Protein AF-A0A0X8JQ55-F1 (afdb_monomer_lite)

Radius of gyration: 27.42 Å; chains: 1; bounding box: 68×68×76 Å

Foldseek 3Di:
DPDDDDDDALQPQFPPPDPVSNVLLVVLCVVLVLPCLVPVPQFADPLLLCLWFVDDPGHDDDQFFRVLVVQLPDQARDPVNVVLLVVLVVVLLVLLVQQPPDPVLSVVLVVVLVVLVVVCRNHVSYRSQSNSVVSVVSVCVSPVDFASCLVVLLLLLVQLLVVCVDVLVVLLLVPDQPPLPPDPDPLVSVQVSLLLNLQLLLLCLQDSLCRDPPRDVVCVSVSSNPDDVVSVVVCCCQPNPPVPDQEFQEEEAGDARSSVLSVLVSLVSNVVSVYAYEYEFACGADPRTHHLCSLVPRVSVVVSCVQEAEDADLADALVRLVVRRVVGSYYYYYQQHNTQDDSRRGGSSNSSSSSQGQEYEHEEPSVCRRQVSHPTFTLHKYWYWHQDPVRDTDIDIGHHDPLADRDHPVNLQVVLVVVLVVLVVLVVVVAAEEEEQWDAQAQPPCNVVRLQLQVQLVVVVCVVDPRYDYDRLSVPDDPNDFPSSSLVSVLSNLLSLSHQEYEWFELVSSCVSCVSVVHHDDPSSPRDTSLSFLSSLVSLVSQVVSCVVVVSRYYHYDDNVSNPPDNDPRSRGRHRSPPVNPPPPD

Sequence (586 aa):
MSKLPEFSSMRELRLGRDPYLDAWLLHFMTENNIEPSVNPAENAQPEQLRFMVDLDDDQVFAPCSDNMFENLLETSSTPALVREYGEKWRILARLVRANIKDRHTRRKIFALSRHKIRQVLHSPFLI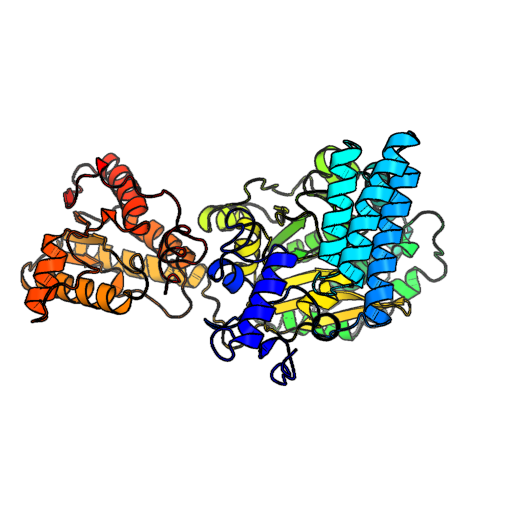PSRFLKQLLTIFMAMSGVHDPQRAEKCRRNEQAGRFLASRDMERCLNTCPDSAMGCASVTRLRWTLDLVELARLCRLSLNPAAWADGGDKSGLVEDVCAPWPEFEGILTRVMGPDSGQKSLRILFLPDGSGEVMFDIRLIRALNRLGHKVVLALKEGYSPDNPVFWDAEHDPVLESALADALFVDNSRMSKNDLLRAQRENPLVVISDGTRERLNLWRTSVTFARAWKESDLIIAKGYPNHRRLIQNSHQFTRDIICLYRDGEGADRICFKEKSARVTKITEHQIVAQADSIIAGMRAARGQGRQVMFYSAIIGSIPGQTRVAIKIVNTFVGHLRARHSNLFIINPAEHFVEGMDGDDLMFMWERVQRSGLIDVWRFQSVHDIEKSFELMGETVPAEWHGKDATFSTGCTKEMHIALDMQAGHPEMQIIGPDPKRFFRRMEYGVGKYFDARISGKSRGL

InterPro domains:
  IPR002791 Damage-control phosphatase ARMT1-like, metal-binding domain [PF01937] (140-385)
  IPR036075 Damage-control phosphatase ARMT1-like, metal-binding domain superfamily [SSF111321] (100-386)

pLDDT: mean 88.83, std 11.4, range [26.42, 98.81]

Secondary structure (DSSP, 8-state):
---PPP-SSGGG-BTTS-HHHHHHHHHHHHHTT--TTT-TTTSPPHHHHTTTB---TTBPP-SS-HHHHHHHHSSS--HHHHHHHHHHHHHHHHHHHHH---HHHHHHHHHHHHHHHHHHHHSTTS-HHHHHHHHHHHHHHHH--S-TTHHHHHHHHHHHHHHHTSHHHHHHHHPPPTTTT--S-HHHHHHHHHHHHHHHHHHHHH-GGGTSTT---TTHHHHHHS--HHHHHHHHHHHSGGG--S--EEEEE--STTHHHHHHHHHHHHHHTT-EEEEEEBSS--TT--BGGGGGT-HHHHHHTTTSEEE--TT--HHHHHHHHHH-SEEEEE-S-SSS--GGG--HHHHHHHHH-SEEEEESHHHHHHHTSSSS-BSSEEEEEEE-TTS-EEEEEEPPPTT-PPPPHHHHHHHHHHHHHHHHHHHHTTPEEEEEE---S-STT-HHHHHHHHHHHHHHHHHH-TTEEEE-GGGG--TT--HHHHHHHHHHHHTTS--SEEEEPPHHHHHHHHHHHT-PPPTTTTT--GGG-HHHHHHHHHHHHHHHH-TT-EEESS-GGG--S-SSPPTT-SS-TTSTTSS---

Organism: NCBI:txid888061

Structure (mmCIF, N/CA/C/O backbone):
data_AF-A0A0X8JQ55-F1
#
_entry.id   AF-A0A0X8JQ55-F1
#
loop_
_atom_site.group_PDB
_atom_site.id
_atom_site.type_symbol
_atom_site.label_atom_id
_atom_site.label_alt_id
_atom_site.label_comp_id
_atom_site.label_asym_id
_atom_site.label_entity_id
_atom_site.label_seq_id
_atom_site.pdbx_PDB_ins_code
_atom_site.Cartn_x
_atom_site.Cartn_y
_atom_site.Cartn_z
_atom_site.occupancy
_atom_site.B_iso_or_equiv
_atom_site.auth_seq_id
_atom_site.auth_comp_id
_atom_site.auth_asym_id
_atom_site.auth_atom_id
_atom_site.pdbx_PDB_model_num
ATOM 1 N N . MET A 1 1 ? 29.157 23.817 4.997 1.00 50.53 1 MET A N 1
ATOM 2 C CA . MET A 1 1 ? 28.040 23.548 5.927 1.00 50.53 1 MET A CA 1
ATOM 3 C C . MET A 1 1 ? 28.646 23.048 7.228 1.00 50.53 1 MET A C 1
ATOM 5 O O . MET A 1 1 ? 29.708 22.435 7.158 1.00 50.53 1 MET A O 1
ATOM 9 N N . SER A 1 2 ? 28.050 23.355 8.384 1.00 55.25 2 SER A N 1
ATOM 10 C CA . SER A 1 2 ? 28.383 22.671 9.643 1.00 55.25 2 SER A CA 1
ATOM 11 C C . SER A 1 2 ? 28.315 21.157 9.416 1.00 55.25 2 SER A C 1
ATOM 13 O O . SER A 1 2 ? 27.490 20.691 8.629 1.00 55.25 2 SER A O 1
ATOM 15 N N . LYS A 1 3 ? 29.234 20.398 10.024 1.00 69.00 3 LYS A N 1
ATOM 16 C CA . LYS A 1 3 ? 29.273 18.941 9.870 1.00 69.00 3 LYS A CA 1
ATOM 17 C C . LYS A 1 3 ? 27.957 18.388 10.426 1.00 69.00 3 LYS A C 1
ATOM 19 O O . LYS A 1 3 ? 27.683 18.583 11.607 1.00 69.00 3 LYS A O 1
ATOM 24 N N . LEU A 1 4 ? 27.135 17.779 9.567 1.00 75.00 4 LEU A N 1
ATOM 25 C CA . LEU A 1 4 ? 25.934 17.066 10.004 1.00 75.00 4 LEU A CA 1
ATOM 26 C C . LEU A 1 4 ? 26.339 15.985 11.023 1.00 75.00 4 LEU A C 1
ATOM 28 O O . LEU A 1 4 ? 27.467 15.483 10.949 1.00 75.00 4 LEU A O 1
ATOM 32 N N . PRO A 1 5 ? 25.458 15.634 11.974 1.00 76.38 5 PRO A N 1
ATOM 33 C CA . PRO A 1 5 ? 25.728 14.536 12.892 1.00 76.38 5 PRO A CA 1
ATOM 34 C C . PRO A 1 5 ? 26.006 13.248 12.107 1.00 76.38 5 PRO A C 1
ATOM 36 O O . PRO A 1 5 ? 25.411 13.015 11.056 1.00 76.38 5 PRO A O 1
ATOM 39 N N . GLU A 1 6 ? 26.921 12.423 12.610 1.00 76.19 6 GLU A N 1
ATOM 40 C CA . GLU A 1 6 ? 27.190 11.110 12.024 1.00 76.19 6 GLU A CA 1
ATOM 41 C C . GLU A 1 6 ? 26.050 10.149 12.381 1.00 76.19 6 GLU A C 1
ATOM 43 O O . GLU A 1 6 ? 25.617 10.085 13.531 1.00 76.19 6 GLU A O 1
ATOM 48 N N . PHE A 1 7 ? 25.564 9.406 11.390 1.00 78.56 7 PHE A N 1
ATOM 49 C CA . PHE A 1 7 ? 24.573 8.346 11.557 1.00 78.56 7 PHE A CA 1
ATOM 50 C C . PHE A 1 7 ? 24.943 7.168 10.662 1.00 78.56 7 PHE A C 1
ATOM 52 O O . PHE A 1 7 ? 25.486 7.349 9.573 1.00 78.56 7 PHE A O 1
ATOM 59 N N . SER A 1 8 ? 24.650 5.956 11.128 1.00 75.81 8 SER A N 1
ATOM 60 C CA . SER A 1 8 ? 25.017 4.720 10.423 1.00 75.81 8 SER A CA 1
ATOM 61 C C . SER A 1 8 ? 23.911 4.194 9.506 1.00 75.81 8 SER A C 1
ATOM 63 O O . SER A 1 8 ? 24.154 3.349 8.647 1.00 75.81 8 SER A O 1
ATOM 65 N N . SER A 1 9 ? 22.686 4.698 9.678 1.00 84.38 9 SER A N 1
ATOM 66 C CA . SER A 1 9 ? 21.512 4.251 8.933 1.00 84.38 9 SER A CA 1
ATOM 67 C C . SER A 1 9 ? 20.430 5.327 8.845 1.00 84.38 9 SER A C 1
ATOM 69 O O . SER A 1 9 ? 20.317 6.200 9.709 1.00 84.38 9 SER A O 1
ATOM 71 N N . MET A 1 10 ? 19.554 5.228 7.840 1.00 86.06 10 MET A N 1
ATOM 72 C CA . MET A 1 10 ? 18.373 6.102 7.755 1.00 86.06 10 MET A CA 1
ATOM 73 C C . MET A 1 10 ? 17.413 5.942 8.934 1.00 86.06 10 MET A C 1
ATOM 75 O O . MET A 1 10 ? 16.654 6.859 9.256 1.00 86.06 10 MET A O 1
ATOM 79 N N . ARG A 1 11 ? 17.435 4.783 9.598 1.00 87.38 11 ARG A N 1
ATOM 80 C CA . ARG A 1 11 ? 16.634 4.542 10.794 1.00 87.38 11 ARG A CA 1
ATOM 81 C C . ARG A 1 11 ? 16.995 5.497 11.930 1.00 87.38 11 ARG A C 1
ATOM 83 O O . ARG A 1 11 ? 16.133 5.745 12.760 1.00 87.38 11 ARG A O 1
ATOM 90 N N . GLU A 1 12 ? 18.191 6.069 11.983 1.00 87.62 12 GLU A N 1
ATOM 91 C CA . GLU A 1 12 ? 18.606 6.981 13.062 1.00 87.62 12 GLU A CA 1
ATOM 92 C C . GLU A 1 12 ? 18.111 8.422 12.883 1.00 87.62 12 GLU A C 1
ATOM 94 O O . GLU A 1 12 ? 18.189 9.217 13.818 1.00 87.62 12 GLU A O 1
ATOM 99 N N . LEU A 1 13 ? 17.551 8.757 11.718 1.00 86.00 13 LEU A N 1
ATOM 100 C CA . LEU A 1 13 ? 17.113 10.115 11.404 1.00 86.00 13 LEU A CA 1
ATOM 101 C C . LEU A 1 13 ? 15.914 10.512 12.267 1.00 86.00 13 LEU A C 1
ATOM 103 O O . LEU A 1 13 ? 14.876 9.838 12.271 1.00 86.00 13 LEU A O 1
ATOM 107 N N . ARG A 1 14 ? 16.074 11.603 13.019 1.00 88.00 14 ARG A N 1
ATOM 108 C CA . ARG A 1 14 ? 15.105 12.115 13.993 1.00 88.00 14 ARG A CA 1
ATOM 109 C C . ARG A 1 14 ? 15.057 13.640 13.911 1.00 88.00 14 ARG A C 1
ATOM 111 O O . ARG A 1 14 ? 16.112 14.267 13.909 1.00 88.00 14 ARG A O 1
ATOM 118 N N . LEU A 1 15 ? 13.854 14.206 13.855 1.00 86.50 15 LEU A N 1
ATOM 119 C CA . LEU A 1 15 ? 13.620 15.647 13.953 1.00 86.50 15 LEU A CA 1
ATOM 120 C C . LEU A 1 15 ? 13.707 16.121 15.413 1.00 86.50 15 LEU A C 1
ATOM 122 O O . LEU A 1 15 ? 13.411 15.365 16.335 1.00 86.50 15 LEU A O 1
ATOM 126 N N . GLY A 1 16 ? 14.058 17.385 15.634 1.00 85.75 16 GLY A N 1
ATOM 127 C CA . GLY A 1 16 ? 14.047 18.032 16.949 1.00 85.75 16 GLY A CA 1
ATOM 128 C C . GLY A 1 16 ? 15.275 17.745 17.813 1.00 85.75 16 GLY A C 1
ATOM 129 O O . GLY A 1 16 ? 15.278 18.092 18.994 1.00 85.75 16 GLY A O 1
ATOM 130 N N . ARG A 1 17 ? 16.313 17.107 17.254 1.00 85.31 17 ARG A N 1
ATOM 131 C CA . ARG A 1 17 ? 17.570 16.805 17.965 1.00 85.31 17 ARG A CA 1
ATOM 132 C C . ARG A 1 17 ? 18.704 17.757 17.610 1.00 85.31 17 ARG A C 1
ATOM 134 O O . ARG A 1 17 ? 19.462 18.139 18.495 1.00 85.31 17 ARG A O 1
ATOM 141 N N . ASP A 1 18 ? 18.820 18.124 16.336 1.00 87.00 18 ASP A N 1
ATOM 142 C CA . ASP A 1 18 ? 19.851 19.032 15.836 1.00 87.00 18 ASP A CA 1
ATOM 143 C C . ASP A 1 18 ? 19.244 19.998 14.804 1.00 87.00 18 ASP A C 1
ATOM 145 O O . ASP A 1 18 ? 18.655 19.546 13.819 1.00 87.00 18 ASP A O 1
ATOM 149 N N . PRO A 1 19 ? 19.387 21.324 14.983 1.00 88.25 19 PRO A N 1
ATOM 150 C CA . PRO A 1 19 ? 18.728 22.304 14.121 1.00 88.25 19 PRO A CA 1
ATOM 151 C C . PRO A 1 19 ? 19.246 22.303 12.673 1.00 88.25 19 PRO A C 1
ATOM 153 O O . PRO A 1 19 ? 18.504 22.673 11.762 1.00 88.25 19 PRO A O 1
ATOM 156 N N . TYR A 1 20 ? 20.497 21.896 12.428 1.00 87.69 20 TYR A N 1
ATOM 157 C CA . TYR A 1 20 ? 21.052 21.829 11.074 1.00 87.69 20 TYR A CA 1
ATOM 158 C C . TYR A 1 20 ? 20.577 20.577 10.340 1.00 87.69 20 TYR A C 1
ATOM 160 O O . TYR A 1 20 ? 20.229 20.662 9.159 1.00 87.69 20 TYR A O 1
ATOM 168 N N . LEU A 1 21 ? 20.520 19.436 11.033 1.00 86.81 21 LEU A N 1
ATOM 169 C CA . LEU A 1 21 ? 19.922 18.216 10.500 1.00 86.81 21 LEU A CA 1
ATOM 170 C C . LEU A 1 21 ? 18.435 18.426 10.202 1.00 86.81 21 LEU A C 1
ATOM 172 O O . LEU A 1 21 ? 17.982 18.060 9.120 1.00 86.81 21 LEU A O 1
ATOM 176 N N . ASP A 1 22 ? 17.695 19.062 11.110 1.00 89.12 22 ASP A N 1
ATOM 177 C CA . ASP A 1 22 ? 16.278 19.374 10.920 1.00 89.12 22 ASP A CA 1
ATOM 178 C C . ASP A 1 22 ? 16.059 20.236 9.673 1.00 89.12 22 ASP A C 1
ATOM 180 O O . ASP A 1 22 ? 15.239 19.900 8.816 1.00 89.12 22 ASP A O 1
ATOM 184 N N . ALA A 1 23 ? 16.833 21.317 9.528 1.00 89.56 23 ALA A N 1
ATOM 185 C CA . ALA A 1 23 ? 16.769 22.180 8.352 1.00 89.56 23 ALA A CA 1
ATOM 186 C C . ALA A 1 23 ? 17.089 21.411 7.060 1.00 89.56 23 ALA A C 1
ATOM 188 O O . ALA A 1 23 ? 16.402 21.585 6.049 1.00 89.56 23 ALA A O 1
ATOM 189 N N . TRP A 1 24 ? 18.095 20.531 7.092 1.00 89.12 24 TRP A N 1
ATOM 190 C CA . TRP A 1 24 ? 18.458 19.693 5.951 1.00 89.12 24 TRP A CA 1
ATOM 191 C C . TRP A 1 24 ? 17.336 18.710 5.591 1.00 89.12 24 TRP A C 1
ATOM 193 O O . TRP A 1 24 ? 16.951 18.629 4.425 1.00 89.12 24 TRP A O 1
ATOM 203 N N . LEU A 1 25 ? 16.766 18.006 6.574 1.00 89.94 25 LEU A N 1
ATOM 204 C CA . LEU A 1 25 ? 15.690 17.030 6.375 1.00 89.94 25 LEU A CA 1
ATOM 205 C C . LEU A 1 25 ? 14.421 17.694 5.836 1.00 89.94 25 LEU A C 1
ATOM 207 O O . LEU A 1 25 ? 13.831 17.199 4.876 1.00 89.94 25 LEU A O 1
ATOM 211 N N . LEU A 1 26 ? 14.030 18.842 6.391 1.00 89.62 26 LEU A N 1
ATOM 212 C CA . LEU A 1 26 ? 12.878 19.607 5.910 1.00 89.62 26 LEU A CA 1
ATOM 213 C C . LEU A 1 26 ? 13.093 20.112 4.479 1.00 89.62 26 LEU A C 1
ATOM 215 O O . LEU A 1 26 ? 12.181 20.033 3.649 1.00 89.62 26 LEU A O 1
ATOM 219 N N . HIS A 1 27 ? 14.302 20.581 4.157 1.00 90.31 27 HIS A N 1
ATOM 220 C CA . HIS A 1 27 ? 14.643 20.974 2.792 1.00 90.31 27 HIS A CA 1
ATOM 221 C C . HIS A 1 27 ? 14.591 19.774 1.837 1.00 90.31 27 HIS A C 1
ATOM 223 O O . HIS A 1 27 ? 13.924 19.841 0.805 1.00 90.31 27 HIS A O 1
ATOM 229 N N . PHE A 1 28 ? 15.195 18.645 2.215 1.00 91.31 28 PHE A N 1
ATOM 230 C CA . PHE A 1 28 ? 15.139 17.389 1.469 1.00 91.31 28 PHE A CA 1
ATOM 231 C C . PHE A 1 28 ? 13.694 16.947 1.200 1.00 91.31 28 PHE A C 1
ATOM 233 O O . PHE A 1 28 ? 13.341 16.637 0.057 1.00 91.31 28 PHE A O 1
ATOM 240 N N . MET A 1 29 ? 12.831 16.950 2.219 1.00 91.75 29 MET A N 1
ATOM 241 C CA . MET A 1 29 ? 11.424 16.567 2.079 1.00 91.75 29 MET A CA 1
ATOM 242 C C . MET A 1 29 ? 10.651 17.532 1.170 1.00 91.75 29 MET A C 1
ATOM 244 O O . MET A 1 29 ? 9.823 17.093 0.362 1.00 91.75 29 MET A O 1
ATOM 248 N N . THR A 1 30 ? 10.950 18.830 1.246 1.00 90.88 30 THR A N 1
ATOM 249 C CA . THR A 1 30 ? 10.327 19.867 0.412 1.00 90.88 30 THR A CA 1
ATOM 250 C C . THR A 1 30 ? 10.737 19.735 -1.054 1.00 90.88 30 THR A C 1
ATOM 252 O O . THR A 1 30 ? 9.869 19.661 -1.924 1.00 90.88 30 THR A O 1
ATOM 255 N N . GLU A 1 31 ? 12.034 19.606 -1.348 1.00 90.56 31 GLU A N 1
ATOM 256 C CA . GLU A 1 31 ? 12.547 19.446 -2.719 1.00 90.56 31 GLU A CA 1
ATOM 257 C C . GLU A 1 31 ? 12.043 18.154 -3.376 1.00 90.56 31 GLU A C 1
ATOM 259 O O . GLU A 1 31 ? 11.740 18.108 -4.573 1.00 90.56 31 GLU A O 1
ATOM 264 N N . ASN A 1 32 ? 11.879 17.095 -2.581 1.00 92.25 32 ASN A N 1
ATOM 265 C CA . ASN A 1 32 ? 11.280 15.849 -3.042 1.00 92.25 32 ASN A CA 1
ATOM 266 C C . ASN A 1 32 ? 9.746 15.896 -3.095 1.00 92.25 32 ASN A C 1
ATOM 268 O O . ASN A 1 32 ? 9.142 14.935 -3.580 1.00 92.25 32 ASN A O 1
ATOM 272 N N . ASN A 1 33 ? 9.099 16.985 -2.666 1.00 91.06 33 ASN A N 1
ATOM 273 C CA . ASN A 1 33 ? 7.645 17.125 -2.560 1.00 91.06 33 ASN A CA 1
ATOM 274 C C . ASN A 1 33 ? 7.013 15.918 -1.837 1.00 91.06 33 ASN A C 1
ATOM 276 O O . ASN A 1 33 ? 6.122 15.255 -2.371 1.00 91.06 33 ASN A O 1
ATOM 280 N N . ILE A 1 34 ? 7.563 15.590 -0.666 1.00 92.00 34 ILE A N 1
ATOM 281 C CA . ILE A 1 34 ? 7.082 14.544 0.252 1.00 92.00 34 ILE A CA 1
ATOM 282 C C . ILE A 1 34 ? 6.766 15.097 1.649 1.00 92.00 34 ILE A C 1
ATOM 284 O O . ILE A 1 34 ? 6.361 14.337 2.518 1.00 92.00 34 ILE A O 1
ATOM 288 N N . GLU A 1 35 ? 6.923 16.406 1.862 1.00 89.00 35 GLU A N 1
ATOM 289 C CA . GLU A 1 35 ? 6.558 17.076 3.111 1.00 89.00 35 GLU A CA 1
ATOM 290 C C . GLU A 1 35 ? 5.023 17.155 3.264 1.00 89.00 35 GLU A C 1
ATOM 292 O O . GLU A 1 35 ? 4.360 17.816 2.448 1.00 89.00 35 GLU A O 1
ATOM 297 N N . PRO A 1 36 ? 4.419 16.495 4.274 1.00 83.38 36 PRO A N 1
ATOM 298 C CA . PRO A 1 36 ? 2.963 16.434 4.419 1.00 83.38 36 PRO A CA 1
ATOM 299 C C . PRO A 1 36 ? 2.300 17.796 4.622 1.00 83.38 36 PRO A C 1
ATOM 301 O O . PRO A 1 36 ? 1.160 17.983 4.201 1.00 83.38 36 PRO A O 1
ATOM 304 N N . SER A 1 37 ? 2.995 18.750 5.248 1.00 80.88 37 SER A N 1
ATOM 305 C CA . SER A 1 37 ? 2.455 20.093 5.494 1.00 80.88 37 SER A CA 1
ATOM 306 C C . SER A 1 37 ? 2.363 20.955 4.228 1.00 80.88 37 SER A C 1
ATOM 308 O O . SER A 1 37 ? 1.459 21.782 4.120 1.00 80.88 37 SER A O 1
ATOM 310 N N . VAL A 1 38 ? 3.245 20.731 3.247 1.00 81.25 38 VAL A N 1
ATOM 311 C CA . VAL A 1 38 ? 3.290 21.495 1.988 1.00 81.25 38 VAL A CA 1
ATOM 312 C C . VAL A 1 38 ? 2.200 21.039 1.017 1.00 81.25 38 VAL A C 1
ATOM 314 O O . VAL A 1 38 ? 1.573 21.867 0.359 1.00 81.25 38 VAL A O 1
ATOM 317 N N . ASN A 1 39 ? 1.952 19.728 0.923 1.00 79.38 39 ASN A N 1
ATOM 318 C CA . ASN A 1 39 ? 0.952 19.176 0.007 1.00 79.38 39 ASN A CA 1
ATOM 319 C C . ASN A 1 39 ? 0.123 18.047 0.653 1.00 79.38 39 ASN A C 1
ATOM 321 O O . ASN A 1 39 ? 0.266 16.878 0.290 1.00 79.38 39 ASN A O 1
ATOM 325 N N . PRO A 1 40 ? -0.771 18.378 1.603 1.00 77.56 40 PRO A N 1
ATOM 326 C CA . PRO A 1 40 ? -1.500 17.393 2.409 1.00 77.56 40 PRO A CA 1
ATOM 327 C C . PRO A 1 40 ? -2.542 16.582 1.628 1.00 77.56 40 PRO A C 1
ATOM 329 O O . PRO A 1 40 ? -3.038 15.580 2.134 1.00 77.56 40 PRO A O 1
ATOM 332 N N . ALA A 1 41 ? -2.919 17.021 0.422 1.00 76.19 41 ALA A N 1
ATOM 333 C CA . ALA A 1 41 ? -3.857 16.292 -0.429 1.00 76.19 41 ALA A CA 1
ATOM 334 C C . ALA A 1 41 ? -3.186 15.130 -1.175 1.00 76.19 41 ALA A C 1
ATOM 336 O O . ALA A 1 41 ? -3.857 14.152 -1.499 1.00 76.19 41 ALA A O 1
ATOM 337 N N . GLU A 1 42 ? -1.885 15.247 -1.451 1.00 80.88 42 GLU A N 1
ATOM 338 C CA . GLU A 1 42 ? -1.119 14.255 -2.203 1.00 80.88 42 GLU A CA 1
ATOM 339 C C . GLU A 1 42 ? -0.107 13.482 -1.345 1.00 80.88 42 GLU A C 1
ATOM 341 O O . GLU A 1 42 ? 0.337 12.409 -1.752 1.00 80.88 42 GLU A O 1
ATOM 346 N N . ASN A 1 43 ? 0.294 14.039 -0.199 1.00 87.00 43 ASN A N 1
ATOM 347 C CA . ASN A 1 43 ? 1.245 13.427 0.718 1.00 87.00 43 ASN A CA 1
ATOM 348 C C . ASN A 1 43 ? 0.510 12.801 1.910 1.00 87.00 43 ASN A C 1
ATOM 350 O O . ASN A 1 43 ? -0.294 13.453 2.582 1.00 87.00 43 ASN A O 1
ATOM 354 N N . ALA A 1 44 ? 0.835 11.543 2.191 1.00 85.62 44 ALA A N 1
ATOM 355 C CA . ALA A 1 44 ? 0.397 10.811 3.361 1.00 85.62 44 ALA A CA 1
ATOM 356 C C . ALA A 1 44 ? 0.754 11.590 4.631 1.00 85.62 44 ALA A C 1
ATOM 358 O O . ALA A 1 44 ? 1.852 12.129 4.770 1.00 85.62 44 ALA A O 1
ATOM 359 N N . GLN A 1 45 ? -0.178 11.632 5.577 1.00 84.38 45 GLN A N 1
ATOM 360 C CA . GLN A 1 45 ? 0.126 12.114 6.921 1.00 84.38 45 GLN A CA 1
ATOM 361 C C . GLN A 1 45 ? 1.007 11.079 7.650 1.00 84.38 45 GLN A C 1
ATOM 363 O O . GLN A 1 45 ? 0.953 9.898 7.292 1.00 84.38 45 GLN A O 1
ATOM 368 N N . PRO A 1 46 ? 1.787 11.469 8.676 1.00 84.44 46 PRO A N 1
ATOM 369 C CA . PRO A 1 46 ? 2.635 10.536 9.427 1.00 84.44 46 PRO A CA 1
ATOM 370 C C . PRO A 1 46 ? 1.899 9.275 9.909 1.00 84.44 46 PRO A C 1
ATOM 372 O O . PRO A 1 46 ? 2.433 8.174 9.863 1.00 84.44 46 PRO A O 1
ATOM 375 N N . GLU A 1 47 ? 0.637 9.411 10.293 1.00 81.44 47 GLU A N 1
ATOM 376 C CA . GLU A 1 47 ? -0.220 8.333 10.782 1.00 81.44 47 GLU A CA 1
ATOM 377 C C . GLU A 1 47 ? -0.636 7.364 9.669 1.00 81.44 47 GLU A C 1
ATOM 379 O O . GLU A 1 47 ? -0.629 6.155 9.878 1.00 81.44 47 GLU A O 1
ATOM 384 N N . GLN A 1 48 ? -0.893 7.869 8.457 1.00 85.75 48 GLN A N 1
ATOM 385 C CA . GLN A 1 48 ? -1.068 7.016 7.279 1.00 85.75 48 GLN A CA 1
ATOM 386 C C . GLN A 1 48 ? 0.234 6.290 6.942 1.00 85.75 48 GLN A C 1
ATOM 388 O O . GLN A 1 48 ? 0.210 5.113 6.596 1.00 85.75 48 GLN A O 1
ATOM 393 N N . LEU A 1 49 ? 1.382 6.965 7.035 1.00 91.25 49 LEU A N 1
ATOM 394 C CA . LEU A 1 49 ? 2.670 6.331 6.762 1.00 91.25 49 LEU A CA 1
ATOM 395 C C . LEU A 1 49 ? 2.967 5.198 7.755 1.00 91.25 49 LEU A C 1
ATOM 397 O O . LEU A 1 49 ? 3.492 4.158 7.355 1.00 91.25 49 LEU A O 1
ATOM 401 N N . ARG A 1 50 ? 2.555 5.359 9.016 1.00 90.81 50 ARG A N 1
ATOM 402 C CA . ARG A 1 50 ? 2.652 4.336 10.068 1.00 90.81 50 ARG A CA 1
ATOM 403 C C . ARG A 1 50 ? 1.813 3.092 9.835 1.00 90.81 50 ARG A C 1
ATOM 405 O O . ARG A 1 50 ? 2.047 2.083 10.487 1.00 90.81 50 ARG A O 1
ATOM 412 N N . PHE A 1 51 ? 0.881 3.109 8.883 1.00 91.06 51 PHE A N 1
ATOM 413 C CA . PHE A 1 51 ? 0.249 1.870 8.424 1.00 91.06 51 PHE A CA 1
ATOM 414 C C . PHE A 1 51 ? 1.250 0.950 7.729 1.00 91.06 51 PHE A C 1
ATOM 416 O O . PHE A 1 51 ? 1.057 -0.266 7.713 1.00 91.06 51 PHE A O 1
ATOM 423 N N . MET A 1 52 ? 2.313 1.524 7.163 1.00 95.88 52 MET A N 1
ATOM 424 C CA . MET A 1 52 ? 3.247 0.839 6.278 1.00 95.88 52 MET A CA 1
ATOM 425 C C . MET A 1 52 ? 4.646 0.706 6.885 1.00 95.88 52 MET A C 1
ATOM 427 O O . MET A 1 52 ? 5.262 -0.353 6.769 1.00 95.88 52 MET A O 1
ATOM 431 N N . VAL A 1 53 ? 5.134 1.746 7.565 1.00 95.69 53 VAL A N 1
ATOM 432 C CA . VAL A 1 53 ? 6.490 1.813 8.132 1.00 95.69 53 VAL A CA 1
ATOM 433 C C . VAL A 1 53 ? 6.420 1.926 9.653 1.00 95.69 53 VAL A C 1
ATOM 435 O O . VAL A 1 53 ? 5.637 2.714 10.175 1.00 95.69 53 VAL A O 1
ATOM 438 N N . ASP A 1 54 ? 7.244 1.162 10.369 1.00 93.69 54 ASP A N 1
ATOM 439 C CA . ASP A 1 54 ? 7.378 1.293 11.823 1.00 93.69 54 ASP A CA 1
ATOM 440 C C . ASP A 1 54 ? 8.235 2.525 12.152 1.00 93.69 54 ASP A C 1
ATOM 442 O O . ASP A 1 54 ? 9.461 2.489 12.015 1.00 93.69 54 ASP A O 1
ATOM 446 N N . LEU A 1 55 ? 7.573 3.619 12.543 1.00 91.44 55 LEU A N 1
ATOM 447 C CA . LEU A 1 55 ? 8.187 4.923 12.797 1.00 91.44 55 LEU A CA 1
ATOM 448 C C . LEU A 1 55 ? 7.814 5.472 14.174 1.00 91.44 55 LEU A C 1
ATOM 450 O O . LEU A 1 55 ? 6.630 5.552 14.512 1.00 91.44 55 LEU A O 1
ATOM 454 N N . ASP A 1 56 ? 8.821 5.959 14.901 1.00 87.06 56 ASP A N 1
ATOM 455 C CA . ASP A 1 56 ? 8.632 6.750 16.125 1.00 87.06 56 ASP A CA 1
ATOM 456 C C . ASP A 1 56 ? 8.094 8.175 15.799 1.00 87.06 56 ASP A C 1
ATOM 458 O O . ASP A 1 56 ? 7.962 8.548 14.631 1.00 87.06 56 ASP A O 1
ATOM 462 N N . ASP A 1 57 ? 7.722 8.980 16.805 1.00 80.25 57 ASP A N 1
ATOM 463 C CA . ASP A 1 57 ? 7.098 10.323 16.648 1.00 80.25 57 ASP A CA 1
ATOM 464 C C . ASP A 1 57 ? 7.954 11.370 15.941 1.00 80.25 57 ASP A C 1
ATOM 466 O O . ASP A 1 57 ? 7.432 12.203 15.199 1.00 80.25 57 ASP A O 1
ATOM 470 N N . ASP A 1 58 ? 9.261 11.296 16.113 1.00 85.62 58 ASP A N 1
ATOM 471 C CA . ASP A 1 58 ? 10.234 12.212 15.537 1.00 85.62 58 ASP A CA 1
ATOM 472 C C . ASP A 1 58 ? 11.002 11.599 14.354 1.00 85.62 58 ASP A C 1
ATOM 474 O O . ASP A 1 58 ? 11.840 12.266 13.754 1.00 85.62 58 ASP A O 1
ATOM 478 N N . GLN A 1 59 ? 10.734 10.345 13.984 1.00 90.06 59 GLN A N 1
ATOM 479 C CA . GLN A 1 59 ? 11.507 9.629 12.969 1.00 90.06 59 GLN A CA 1
ATOM 480 C C . GLN A 1 59 ? 11.114 9.995 11.534 1.00 90.06 59 GLN A C 1
ATOM 482 O O . GLN A 1 59 ? 9.936 10.035 11.181 1.00 90.06 59 GLN A O 1
ATOM 487 N N . VAL A 1 60 ? 12.119 10.184 10.671 1.00 90.06 60 VAL A N 1
ATOM 488 C CA . VAL A 1 60 ? 11.915 10.507 9.250 1.00 90.06 60 VAL A CA 1
ATOM 489 C C . VAL A 1 60 ? 12.112 9.279 8.367 1.00 90.06 60 VAL A C 1
ATOM 491 O O . VAL A 1 60 ? 13.096 8.549 8.479 1.00 90.06 60 VAL A O 1
ATOM 494 N N . PHE A 1 61 ? 11.188 9.082 7.427 1.00 93.12 61 PHE A N 1
ATOM 495 C CA . PHE A 1 61 ? 11.290 8.073 6.377 1.00 93.12 61 PHE A CA 1
ATOM 496 C C . PHE A 1 61 ? 11.671 8.717 5.042 1.00 93.12 61 PHE A C 1
ATOM 498 O O . PHE A 1 61 ? 10.946 9.579 4.541 1.00 93.12 61 PHE A O 1
ATOM 505 N N . ALA A 1 62 ? 12.757 8.259 4.418 1.00 91.94 62 ALA A N 1
ATOM 506 C CA . ALA A 1 62 ? 13.087 8.617 3.042 1.00 91.94 62 ALA A CA 1
ATOM 507 C C . ALA A 1 62 ? 12.795 7.432 2.093 1.00 91.94 62 ALA A C 1
ATOM 509 O O . ALA A 1 62 ? 13.238 6.312 2.353 1.00 91.94 62 ALA A O 1
ATOM 510 N N . PRO A 1 63 ? 12.071 7.645 0.975 1.00 92.44 63 PRO A N 1
ATOM 511 C CA . PRO A 1 63 ? 11.621 6.576 0.076 1.00 92.44 63 PRO A CA 1
ATOM 512 C C . PRO A 1 63 ? 12.719 6.118 -0.914 1.00 92.44 63 PRO A C 1
ATOM 514 O O . PRO A 1 63 ? 12.519 6.088 -2.135 1.00 92.44 63 PRO A O 1
ATOM 517 N N . CYS A 1 64 ? 13.900 5.771 -0.400 1.00 93.38 64 CYS A N 1
ATOM 518 C CA . CYS A 1 64 ? 15.049 5.254 -1.152 1.00 93.38 64 CYS A CA 1
ATOM 519 C C . CYS A 1 64 ? 15.867 4.243 -0.316 1.00 93.38 64 CYS A C 1
ATOM 521 O O . CYS A 1 64 ? 15.520 3.966 0.825 1.00 93.38 64 CYS A O 1
ATOM 523 N N . SER A 1 65 ? 16.908 3.638 -0.896 1.00 93.69 65 SER A N 1
ATOM 524 C CA . SER A 1 65 ? 17.841 2.747 -0.178 1.00 93.69 65 SER A CA 1
ATOM 525 C C . SER A 1 65 ? 18.820 3.546 0.682 1.00 93.69 65 SER A C 1
ATOM 527 O O . SER A 1 65 ? 19.173 4.652 0.274 1.00 93.69 65 SER A O 1
ATOM 529 N N . ASP A 1 66 ? 19.352 2.973 1.763 1.00 92.06 66 ASP A N 1
ATOM 530 C CA . ASP A 1 66 ? 20.321 3.625 2.669 1.00 92.06 66 ASP A CA 1
ATOM 531 C C . ASP A 1 66 ? 21.510 4.218 1.913 1.00 92.06 66 ASP A C 1
ATOM 533 O O . ASP A 1 66 ? 21.724 5.426 1.945 1.00 92.06 66 ASP A O 1
ATOM 537 N N . ASN A 1 67 ? 22.142 3.412 1.060 1.00 90.81 67 ASN A N 1
ATOM 538 C CA . ASN A 1 67 ? 23.212 3.867 0.171 1.00 90.81 67 ASN A CA 1
ATOM 539 C C . ASN A 1 67 ? 22.788 5.025 -0.761 1.00 90.81 67 ASN A C 1
ATOM 541 O O . ASN A 1 67 ? 23.591 5.878 -1.116 1.00 90.81 67 ASN A O 1
ATOM 545 N N . MET A 1 68 ? 21.527 5.088 -1.204 1.00 91.56 68 MET A N 1
ATOM 546 C CA . MET A 1 68 ? 21.084 6.207 -2.052 1.00 91.56 68 MET A CA 1
ATOM 547 C C . MET A 1 68 ? 20.926 7.482 -1.228 1.00 91.56 68 MET A C 1
ATOM 549 O O . MET A 1 68 ? 21.267 8.548 -1.717 1.00 91.56 68 MET A O 1
ATOM 553 N N . PHE A 1 69 ? 20.421 7.388 -0.002 1.00 89.88 69 PHE A N 1
ATOM 554 C CA . PHE A 1 69 ? 20.324 8.545 0.881 1.00 89.88 69 PHE A CA 1
ATOM 555 C C . PHE A 1 69 ? 21.697 9.068 1.296 1.00 89.88 69 PHE A C 1
ATOM 557 O O . PHE A 1 69 ? 21.909 10.272 1.238 1.00 89.88 69 PHE A O 1
ATOM 564 N N . GLU A 1 70 ? 22.645 8.177 1.586 1.00 87.81 70 GLU A N 1
ATOM 565 C CA . GLU A 1 70 ? 24.055 8.525 1.800 1.00 87.81 70 GLU A CA 1
ATOM 566 C C . GLU A 1 70 ? 24.615 9.352 0.635 1.00 87.81 70 GLU A C 1
ATOM 568 O O . GLU A 1 70 ? 25.112 10.458 0.826 1.00 87.81 70 GLU A O 1
ATOM 573 N N . ASN A 1 71 ? 24.393 8.900 -0.603 1.00 87.38 71 ASN A N 1
ATOM 574 C CA . ASN A 1 71 ? 24.788 9.651 -1.797 1.00 87.38 71 ASN A CA 1
ATOM 575 C C . ASN A 1 71 ? 24.096 11.025 -1.946 1.00 87.38 71 ASN A C 1
ATOM 577 O O . ASN A 1 71 ? 24.624 11.877 -2.657 1.00 87.38 71 ASN A O 1
ATOM 581 N N . LEU A 1 72 ? 22.915 11.232 -1.349 1.00 87.88 72 LEU A N 1
ATOM 582 C CA . LEU A 1 72 ? 22.165 12.499 -1.398 1.00 87.88 72 LEU A CA 1
ATOM 583 C C . LEU A 1 72 ? 22.575 13.474 -0.281 1.00 87.88 72 LEU A C 1
ATOM 585 O O . LEU A 1 72 ? 22.321 14.669 -0.399 1.00 87.88 72 LEU A O 1
ATOM 589 N N . LEU A 1 73 ? 23.196 12.983 0.795 1.00 81.50 73 LEU A N 1
ATOM 590 C CA . LEU A 1 73 ? 23.731 13.812 1.882 1.00 81.50 73 LEU A CA 1
ATOM 591 C C . LEU A 1 73 ? 25.021 14.527 1.495 1.00 81.50 73 LEU A C 1
ATOM 593 O O . LEU A 1 73 ? 25.330 15.594 2.030 1.00 81.50 73 LEU A O 1
ATOM 597 N N . GLU A 1 74 ? 25.770 13.939 0.568 1.00 73.88 74 GLU A N 1
ATOM 598 C CA . GLU A 1 74 ? 27.031 14.487 0.102 1.00 73.88 74 GLU A CA 1
ATOM 599 C C . GLU A 1 74 ? 26.852 15.875 -0.521 1.00 73.88 74 GLU A C 1
ATOM 601 O O . GLU A 1 74 ? 25.967 16.128 -1.339 1.00 73.88 74 GLU A O 1
ATOM 606 N N . THR A 1 75 ? 27.752 16.799 -0.170 1.00 65.06 75 THR A N 1
ATOM 607 C CA . THR A 1 75 ? 27.700 18.183 -0.685 1.00 65.06 75 THR A CA 1
ATOM 608 C C . THR A 1 75 ? 27.997 18.242 -2.191 1.00 65.06 75 THR A C 1
ATOM 610 O O . THR A 1 75 ? 27.659 19.218 -2.859 1.00 65.06 75 THR A O 1
ATOM 613 N N . SER A 1 76 ? 28.614 17.192 -2.744 1.00 68.50 76 SER A N 1
ATOM 614 C CA . SER A 1 76 ? 28.918 17.062 -4.169 1.00 68.50 76 SER A CA 1
ATOM 615 C C . SER A 1 76 ? 28.324 15.778 -4.746 1.00 68.50 76 SER A C 1
ATOM 617 O O . SER A 1 76 ? 28.285 14.745 -4.085 1.00 68.50 76 SER A O 1
ATOM 619 N N . SER A 1 77 ? 27.862 15.838 -5.998 1.00 76.62 77 SER A N 1
ATOM 620 C CA . SER A 1 77 ? 27.256 14.678 -6.660 1.00 76.62 77 SER A CA 1
ATOM 621 C C . SER A 1 77 ? 28.279 13.554 -6.838 1.00 76.62 77 SER A C 1
ATOM 623 O O . SER A 1 77 ? 29.222 13.686 -7.623 1.00 76.62 77 SER A O 1
ATOM 625 N N . THR A 1 78 ? 28.060 12.418 -6.176 1.00 85.25 78 THR A N 1
ATOM 626 C CA . THR A 1 78 ? 28.914 11.239 -6.351 1.00 85.25 78 THR A CA 1
ATOM 627 C C . THR A 1 78 ? 28.797 10.678 -7.778 1.00 85.25 78 THR A C 1
ATOM 629 O O . THR A 1 78 ? 27.743 10.799 -8.419 1.00 85.25 78 THR A O 1
ATOM 632 N N . PRO A 1 79 ? 29.831 9.996 -8.312 1.00 87.31 79 PRO A N 1
ATOM 633 C CA . PRO A 1 79 ? 29.757 9.385 -9.641 1.00 87.31 79 PRO A CA 1
ATOM 634 C C . PRO A 1 79 ? 28.589 8.402 -9.794 1.00 87.31 79 PRO A C 1
ATOM 636 O O . PRO A 1 79 ? 28.014 8.284 -10.877 1.00 87.31 79 PRO A O 1
ATOM 639 N N . ALA A 1 80 ? 28.218 7.703 -8.716 1.00 87.62 80 ALA A N 1
ATOM 640 C CA . ALA A 1 80 ? 27.073 6.799 -8.698 1.00 87.62 80 ALA A CA 1
ATOM 641 C C . ALA A 1 80 ? 25.748 7.551 -8.890 1.00 87.62 80 ALA A C 1
ATOM 643 O O . ALA A 1 80 ? 24.935 7.162 -9.731 1.00 87.62 80 ALA A O 1
ATOM 644 N N . LEU A 1 81 ? 25.563 8.665 -8.180 1.00 89.81 81 LEU A N 1
ATOM 645 C CA . LEU A 1 81 ? 24.363 9.486 -8.290 1.00 89.81 81 LEU A CA 1
ATOM 646 C C . LEU A 1 81 ? 24.236 10.146 -9.674 1.00 89.81 81 LEU A C 1
ATOM 648 O O . LEU A 1 81 ? 23.158 10.155 -10.272 1.00 89.81 81 LEU A O 1
ATOM 652 N N . VAL A 1 82 ? 25.348 10.624 -10.242 1.00 90.94 82 VAL A N 1
ATOM 653 C CA . VAL A 1 82 ? 25.369 11.183 -11.606 1.00 90.94 82 VAL A CA 1
ATOM 654 C C . VAL A 1 82 ? 24.956 10.137 -12.645 1.00 90.94 82 VAL A C 1
ATOM 656 O O . VAL A 1 82 ? 24.196 10.455 -13.566 1.00 90.94 82 VAL A O 1
ATOM 659 N N . ARG A 1 83 ? 25.406 8.880 -12.501 1.00 92.31 83 ARG A N 1
ATOM 660 C CA . ARG A 1 83 ? 24.981 7.783 -13.389 1.00 92.31 83 ARG A CA 1
ATOM 661 C C . ARG A 1 83 ? 23.470 7.564 -13.328 1.00 92.31 83 ARG A C 1
ATOM 663 O O . ARG A 1 83 ? 22.840 7.489 -14.382 1.00 92.31 83 ARG A O 1
ATOM 670 N N . GLU A 1 84 ? 22.889 7.553 -12.131 1.00 92.50 84 GLU A N 1
ATOM 671 C CA . GLU A 1 84 ? 21.443 7.398 -11.924 1.00 92.50 84 GLU A CA 1
ATOM 672 C C . GLU A 1 84 ? 20.637 8.519 -12.587 1.00 92.50 84 GLU A C 1
ATOM 674 O O . GLU A 1 84 ? 19.691 8.245 -13.331 1.00 92.50 84 GLU A O 1
ATOM 679 N N . TYR A 1 85 ? 21.027 9.784 -12.401 1.00 94.31 85 TYR A N 1
ATOM 680 C CA . TYR A 1 85 ? 20.385 10.903 -13.100 1.00 94.31 85 TYR A CA 1
ATOM 681 C C . TYR A 1 85 ? 20.535 10.797 -14.621 1.00 94.31 85 TYR A C 1
ATOM 683 O O . TYR A 1 85 ? 19.579 11.050 -15.362 1.00 94.31 85 TYR A O 1
ATOM 691 N N . GLY A 1 86 ? 21.710 10.372 -15.094 1.00 94.31 86 GLY A N 1
ATOM 692 C CA . GLY A 1 86 ? 21.979 10.122 -16.507 1.00 94.31 86 GLY A CA 1
ATOM 693 C C . GLY A 1 86 ? 21.054 9.061 -17.105 1.00 94.31 86 GLY A C 1
ATOM 694 O O . GLY A 1 86 ? 20.522 9.249 -18.199 1.00 94.31 86 GLY A O 1
ATOM 695 N N . GLU A 1 87 ? 20.788 7.970 -16.389 1.00 94.12 87 GLU A N 1
ATOM 696 C CA . GLU A 1 87 ? 19.803 6.968 -16.805 1.00 94.12 87 GLU A CA 1
ATOM 697 C C . GLU A 1 87 ? 18.394 7.547 -16.908 1.00 94.12 87 GLU A C 1
ATOM 699 O O . GLU A 1 87 ? 17.706 7.307 -17.904 1.00 94.12 87 GLU A O 1
ATOM 704 N N . LYS A 1 88 ? 17.962 8.348 -15.926 1.00 95.19 88 LYS A N 1
ATOM 705 C CA . LYS A 1 88 ? 16.610 8.934 -15.945 1.00 95.19 88 LYS A CA 1
ATOM 706 C C . LYS A 1 88 ? 16.454 9.918 -17.103 1.00 95.19 88 LYS A C 1
ATOM 708 O O . LYS A 1 88 ? 15.420 9.936 -17.771 1.00 95.19 88 LYS A O 1
ATOM 713 N N . TRP A 1 89 ? 17.515 10.659 -17.420 1.00 95.44 89 TRP A N 1
ATOM 714 C CA . TRP A 1 89 ? 17.584 11.474 -18.628 1.00 95.44 89 TRP A CA 1
ATOM 715 C C . TRP A 1 89 ? 17.483 10.639 -19.913 1.00 95.44 89 TRP A C 1
ATOM 717 O O . TRP A 1 89 ? 16.731 11.005 -20.817 1.00 95.44 89 TRP A O 1
ATOM 727 N N . ARG A 1 90 ? 18.192 9.504 -20.009 1.00 96.12 90 ARG A N 1
ATOM 728 C CA . ARG A 1 90 ? 18.106 8.610 -21.181 1.00 96.12 90 ARG A CA 1
ATOM 729 C C . ARG A 1 90 ? 16.695 8.061 -21.381 1.00 96.12 90 ARG A C 1
ATOM 731 O O . ARG A 1 90 ? 16.266 7.933 -22.527 1.00 96.12 90 ARG A O 1
ATOM 738 N N . ILE A 1 91 ? 15.970 7.756 -20.302 1.00 95.12 91 ILE A N 1
ATOM 739 C CA . ILE A 1 91 ? 14.556 7.354 -20.370 1.00 95.12 91 ILE A CA 1
ATOM 740 C C . ILE A 1 91 ? 13.730 8.468 -21.022 1.00 95.12 91 ILE A C 1
ATOM 742 O O . ILE A 1 91 ? 13.124 8.233 -22.066 1.00 95.12 91 ILE A O 1
ATOM 746 N N . LEU A 1 92 ? 13.783 9.695 -20.488 1.00 95.88 92 LEU A N 1
ATOM 747 C CA . LEU A 1 92 ? 13.077 10.840 -21.078 1.00 95.88 92 LEU A CA 1
ATOM 748 C C . LEU A 1 92 ? 13.451 11.039 -22.555 1.00 95.88 92 LEU A C 1
ATOM 750 O O . LEU A 1 92 ? 12.579 11.225 -23.401 1.00 95.88 92 LEU A O 1
ATOM 754 N N . ALA A 1 93 ? 14.745 11.000 -22.880 1.00 95.50 93 ALA A N 1
ATOM 755 C CA . ALA A 1 93 ? 15.223 11.235 -24.236 1.00 95.50 93 ALA A CA 1
ATOM 756 C C . ALA A 1 93 ? 14.688 10.206 -25.240 1.00 95.50 93 ALA A C 1
ATOM 758 O O . ALA A 1 93 ? 14.339 10.587 -26.360 1.00 95.50 93 ALA A O 1
ATOM 759 N N . ARG A 1 94 ? 14.587 8.930 -24.844 1.00 95.31 94 ARG A N 1
ATOM 760 C CA . ARG A 1 94 ? 13.952 7.886 -25.662 1.00 95.31 94 ARG A CA 1
ATOM 761 C C . ARG A 1 94 ? 12.470 8.187 -25.888 1.00 95.31 94 ARG A C 1
ATOM 763 O O . ARG A 1 94 ? 12.040 8.206 -27.038 1.00 95.31 94 ARG A O 1
ATOM 770 N N . LEU A 1 95 ? 11.728 8.525 -24.831 1.00 94.88 95 LEU A N 1
ATOM 771 C CA . LEU A 1 95 ? 10.295 8.833 -24.921 1.00 94.88 95 LEU A CA 1
ATOM 772 C C . LEU A 1 95 ? 10.007 10.038 -25.825 1.00 94.88 95 LEU A C 1
ATOM 774 O O . LEU A 1 95 ? 9.146 9.955 -26.699 1.00 94.88 95 LEU A O 1
ATOM 778 N N . VAL A 1 96 ? 10.764 11.130 -25.671 1.00 95.12 96 VAL A N 1
ATOM 779 C CA . VAL A 1 96 ? 10.632 12.348 -26.492 1.00 95.12 96 VAL A CA 1
ATOM 780 C C . VAL A 1 96 ? 10.886 12.058 -27.969 1.00 95.12 96 VAL A C 1
ATOM 782 O O . VAL A 1 96 ? 10.157 12.550 -28.831 1.00 95.12 96 VAL A O 1
ATOM 785 N N . ARG A 1 97 ? 11.920 11.268 -28.280 1.00 93.88 97 ARG A N 1
ATOM 786 C CA . ARG A 1 97 ? 12.262 10.919 -29.666 1.00 93.88 97 ARG A CA 1
ATOM 787 C C . ARG A 1 97 ? 11.208 10.018 -30.304 1.00 93.88 97 ARG A C 1
ATOM 789 O O . ARG A 1 97 ? 10.889 10.238 -31.469 1.00 93.88 97 ARG A O 1
ATOM 796 N N . ALA A 1 98 ? 10.675 9.061 -29.548 1.00 93.00 98 ALA A N 1
ATOM 797 C CA . ALA A 1 98 ? 9.682 8.110 -30.037 1.00 93.00 98 ALA A CA 1
ATOM 798 C C . ALA A 1 98 ? 8.297 8.747 -30.252 1.00 93.00 98 ALA A C 1
ATOM 800 O O . ALA A 1 98 ? 7.662 8.487 -31.267 1.00 93.00 98 ALA A O 1
ATOM 801 N N . ASN A 1 99 ? 7.844 9.607 -29.334 1.00 93.81 99 ASN A N 1
ATOM 802 C CA . ASN A 1 99 ? 6.435 10.022 -29.287 1.00 93.81 99 ASN A CA 1
ATOM 803 C C . ASN A 1 99 ? 6.140 11.393 -29.900 1.00 93.81 99 ASN A C 1
ATOM 805 O O . ASN A 1 99 ? 5.026 11.653 -30.338 1.00 93.81 99 ASN A O 1
ATOM 809 N N . ILE A 1 100 ? 7.113 12.299 -29.936 1.00 93.31 100 ILE A N 1
ATOM 810 C CA . ILE A 1 100 ? 6.879 13.675 -30.391 1.00 93.31 100 ILE A CA 1
ATOM 811 C C . ILE A 1 100 ? 7.520 13.807 -31.752 1.00 93.31 100 ILE A C 1
ATOM 813 O O . ILE A 1 100 ? 8.711 13.565 -31.835 1.00 93.31 100 ILE A O 1
ATOM 817 N N . LYS A 1 101 ? 6.798 14.190 -32.807 1.00 90.56 101 LYS A N 1
ATOM 818 C CA . LYS A 1 101 ? 7.394 14.436 -34.138 1.00 90.56 101 LYS A CA 1
ATOM 819 C C . LYS A 1 101 ? 7.826 15.894 -34.323 1.00 90.56 101 LYS A C 1
ATOM 821 O O . LYS A 1 101 ? 8.850 16.151 -34.953 1.00 90.56 101 LYS A O 1
ATOM 826 N N . ASP A 1 102 ? 7.094 16.829 -33.718 1.00 93.12 102 ASP A N 1
ATOM 827 C CA . ASP A 1 102 ? 7.359 18.264 -33.823 1.00 93.12 102 ASP A CA 1
ATOM 828 C C . ASP A 1 102 ? 8.717 18.668 -33.215 1.00 93.12 102 ASP A C 1
ATOM 830 O O . ASP A 1 102 ? 9.044 18.383 -32.056 1.00 93.12 102 ASP A O 1
ATOM 834 N N . ARG A 1 103 ? 9.518 19.383 -34.012 1.00 93.50 103 ARG A N 1
ATOM 835 C CA . ARG A 1 103 ? 10.865 19.824 -33.636 1.00 93.50 103 ARG A CA 1
ATOM 836 C C . ARG A 1 103 ? 10.834 20.913 -32.567 1.00 93.50 103 ARG A C 1
ATOM 838 O O . ARG A 1 103 ? 11.741 20.937 -31.731 1.00 93.50 103 ARG A O 1
ATOM 845 N N . HIS A 1 104 ? 9.843 21.805 -32.592 1.00 94.00 104 HIS A N 1
ATOM 846 C CA . HIS A 1 104 ? 9.752 22.896 -31.623 1.00 94.00 104 HIS A CA 1
ATOM 847 C C . HIS A 1 104 ? 9.470 22.347 -30.218 1.00 94.00 104 HIS A C 1
ATOM 849 O O . HIS A 1 104 ? 10.240 22.594 -29.288 1.00 94.00 104 HIS A O 1
ATOM 855 N N . THR A 1 105 ? 8.452 21.500 -30.089 1.00 93.19 105 THR A N 1
ATOM 856 C CA . THR A 1 105 ? 8.046 20.847 -28.838 1.00 93.19 105 THR A CA 1
ATOM 857 C C . THR A 1 105 ? 9.163 19.972 -28.271 1.00 93.19 105 THR A C 1
ATOM 859 O O . THR A 1 105 ? 9.480 20.081 -27.085 1.00 93.19 105 THR A O 1
ATOM 862 N N . ARG A 1 106 ? 9.860 19.182 -29.109 1.00 95.06 106 ARG A N 1
ATOM 863 C CA . ARG A 1 106 ? 11.055 18.422 -28.681 1.00 95.06 106 ARG A CA 1
ATOM 864 C C . ARG A 1 106 ? 12.115 19.331 -28.057 1.00 95.06 106 ARG A C 1
ATOM 866 O O . ARG A 1 106 ? 12.625 19.039 -26.976 1.00 95.06 106 ARG A O 1
ATOM 873 N N . ARG A 1 107 ? 12.462 20.432 -28.737 1.00 94.94 107 ARG A N 1
ATOM 874 C CA . ARG A 1 107 ? 13.463 21.394 -28.245 1.00 94.94 107 ARG A CA 1
ATOM 875 C C . ARG A 1 107 ? 13.019 22.044 -26.939 1.00 94.94 107 ARG A C 1
ATOM 877 O O . ARG A 1 107 ? 13.838 22.148 -26.031 1.00 94.94 107 ARG A O 1
ATOM 884 N N . LYS A 1 108 ? 11.742 22.420 -26.829 1.00 94.25 108 LYS A N 1
ATOM 885 C CA . LYS A 1 108 ? 11.156 23.005 -25.617 1.00 94.25 108 LYS A CA 1
ATOM 886 C C . LYS A 1 108 ? 11.263 22.052 -24.425 1.00 94.25 108 LYS A C 1
ATOM 888 O O . LYS A 1 108 ? 11.779 22.452 -23.385 1.00 94.25 108 LYS A O 1
ATOM 893 N N . ILE A 1 109 ? 10.867 20.787 -24.589 1.00 95.25 109 ILE A N 1
ATOM 894 C CA . ILE A 1 109 ? 10.974 19.771 -23.528 1.00 95.25 109 ILE A CA 1
ATOM 895 C C . ILE A 1 109 ? 12.430 19.586 -23.106 1.00 95.25 109 ILE A C 1
ATOM 897 O O . ILE A 1 109 ? 12.738 19.680 -21.921 1.00 95.25 109 ILE A O 1
ATOM 901 N N . PHE A 1 110 ? 13.350 19.399 -24.057 1.00 96.75 110 PHE A N 1
ATOM 902 C CA . PHE A 1 110 ? 14.763 19.230 -23.720 1.00 96.75 110 PHE A CA 1
ATOM 903 C C . PHE A 1 110 ? 15.372 20.455 -23.035 1.00 96.75 110 PHE A C 1
ATOM 905 O O . PHE A 1 110 ? 16.180 20.286 -22.123 1.00 96.75 110 PHE A O 1
ATOM 912 N N . ALA A 1 111 ? 14.994 21.670 -23.440 1.00 94.62 111 ALA A N 1
ATOM 913 C CA . ALA A 1 111 ? 15.453 22.894 -22.795 1.00 94.62 111 ALA A CA 1
ATOM 914 C C . ALA A 1 111 ? 14.974 22.966 -21.336 1.00 94.62 111 ALA A C 1
ATOM 916 O O . ALA A 1 111 ? 15.801 23.104 -20.434 1.00 94.62 111 ALA A O 1
ATOM 917 N N . LEU A 1 112 ? 13.672 22.769 -21.089 1.00 94.56 112 LEU A N 1
ATOM 918 C CA . LEU A 1 112 ? 13.088 22.763 -19.741 1.00 94.56 112 LEU A CA 1
ATOM 919 C C . LEU A 1 112 ? 13.717 21.686 -18.848 1.00 94.56 112 LEU A C 1
ATOM 921 O O . LEU A 1 112 ? 14.155 21.963 -17.731 1.00 94.56 112 LEU A O 1
ATOM 925 N N . SER A 1 113 ? 13.837 20.461 -19.355 1.00 94.81 113 SER A N 1
ATOM 926 C CA . SER A 1 113 ? 14.454 19.357 -18.621 1.00 94.81 113 SER A CA 1
ATOM 927 C C . SER A 1 113 ? 15.945 19.583 -18.348 1.00 94.81 113 SER A C 1
ATOM 929 O O . SER A 1 113 ? 16.439 19.176 -17.298 1.00 94.81 113 SER A O 1
ATOM 931 N N . ARG A 1 114 ? 16.674 20.276 -19.235 1.00 94.31 114 ARG A N 1
ATOM 932 C CA . ARG A 1 114 ? 18.086 20.628 -19.014 1.00 94.31 114 ARG A CA 1
ATOM 933 C C . ARG A 1 114 ? 18.259 21.631 -17.874 1.00 94.31 114 ARG A C 1
ATOM 935 O O . ARG A 1 114 ? 19.233 21.508 -17.135 1.00 94.31 114 ARG A O 1
ATOM 942 N N . HIS A 1 115 ? 17.330 22.572 -17.689 1.00 92.06 115 HIS A N 1
ATOM 943 C CA . HIS A 1 115 ? 17.339 23.436 -16.503 1.00 92.06 115 HIS A CA 1
ATOM 944 C C . HIS A 1 115 ? 17.223 22.609 -15.217 1.00 92.06 115 HIS A C 1
ATOM 946 O O . HIS A 1 115 ? 18.000 22.820 -14.289 1.00 92.06 115 HIS A O 1
ATOM 952 N N . LYS A 1 116 ? 16.340 21.602 -15.198 1.00 90.88 116 LYS A N 1
ATOM 953 C CA . LYS A 1 116 ? 16.194 20.696 -14.049 1.00 90.88 116 LYS A CA 1
ATOM 954 C C . LYS A 1 116 ? 17.426 19.831 -13.792 1.00 90.88 116 LYS A C 1
ATOM 956 O O . LYS A 1 116 ? 17.824 19.692 -12.644 1.00 90.88 116 LYS A O 1
ATOM 961 N N . ILE A 1 117 ? 18.080 19.320 -14.837 1.00 91.00 117 ILE A N 1
ATOM 962 C CA . ILE A 1 117 ? 19.348 18.582 -14.688 1.00 91.00 117 ILE A CA 1
ATOM 963 C C . ILE A 1 117 ? 20.420 19.459 -14.042 1.00 91.00 117 ILE A C 1
ATOM 965 O O . ILE A 1 117 ? 21.080 19.022 -13.107 1.00 91.00 117 ILE A O 1
ATOM 969 N N . ARG A 1 118 ? 20.594 20.695 -14.528 1.00 90.31 118 ARG A N 1
ATOM 970 C CA . ARG A 1 118 ? 21.592 21.619 -13.965 1.00 90.31 118 ARG A CA 1
ATOM 971 C C . ARG A 1 118 ? 21.329 21.891 -12.486 1.00 90.31 118 ARG A C 1
ATOM 973 O O . ARG A 1 118 ? 22.275 21.880 -11.709 1.00 90.31 118 ARG A O 1
ATOM 980 N N . GLN A 1 119 ? 20.062 22.081 -12.113 1.00 87.94 119 GLN A N 1
ATOM 981 C CA . GLN A 1 119 ? 19.654 22.262 -10.719 1.00 87.94 119 GLN A CA 1
ATOM 982 C C . GLN A 1 119 ? 20.060 21.053 -9.860 1.00 87.94 119 GLN A C 1
ATOM 984 O O . GLN A 1 119 ? 20.729 21.222 -8.847 1.00 87.94 119 GLN A O 1
ATOM 989 N N . VAL A 1 120 ? 19.720 19.837 -10.300 1.00 88.00 120 VAL A N 1
ATOM 990 C CA . VAL A 1 120 ? 19.975 18.604 -9.538 1.00 88.00 120 VAL A CA 1
ATOM 991 C C . VAL A 1 120 ? 21.463 18.267 -9.407 1.00 88.00 120 VAL A C 1
ATOM 993 O O . VAL A 1 120 ? 21.882 17.735 -8.386 1.00 88.00 120 VAL A O 1
ATOM 996 N N . LEU A 1 121 ? 22.270 18.576 -10.425 1.00 86.50 121 LEU A N 1
ATOM 997 C CA . LEU A 1 121 ? 23.713 18.326 -10.387 1.00 86.50 121 LEU A CA 1
ATOM 998 C C . LEU A 1 121 ? 24.452 19.318 -9.480 1.00 86.50 121 LEU A C 1
ATOM 1000 O O . LEU A 1 121 ? 25.483 18.966 -8.913 1.00 86.50 121 LEU A O 1
ATOM 1004 N N . HIS A 1 122 ? 23.933 20.542 -9.350 1.00 84.12 122 HIS A N 1
ATOM 1005 C CA . HIS A 1 122 ? 24.475 21.550 -8.440 1.00 84.12 122 HIS A CA 1
ATOM 1006 C C . HIS A 1 122 ? 24.070 21.293 -6.981 1.00 84.12 122 HIS A C 1
ATOM 1008 O O . HIS A 1 122 ? 24.799 21.656 -6.066 1.00 84.12 122 HIS A O 1
ATOM 1014 N N . SER A 1 123 ? 22.894 20.702 -6.755 1.00 81.44 123 SER A N 1
ATOM 1015 C CA . SER A 1 123 ? 22.330 20.500 -5.422 1.00 81.44 123 SER A CA 1
A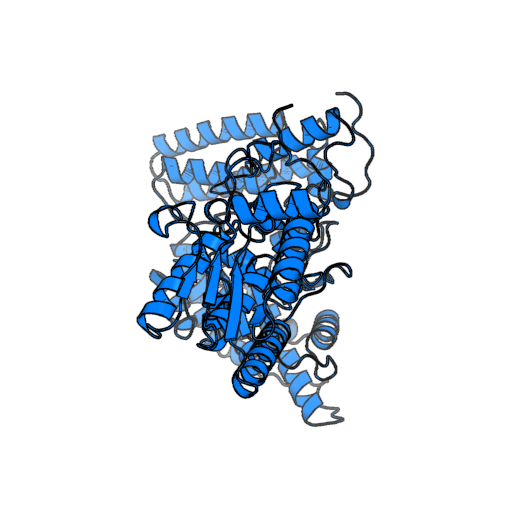TOM 1016 C C . SER A 1 123 ? 21.622 19.137 -5.348 1.00 81.44 123 SER A C 1
ATOM 1018 O O . SER A 1 123 ? 20.450 19.029 -5.728 1.00 81.44 123 SER A O 1
ATOM 1020 N N . PRO A 1 124 ? 22.328 18.071 -4.927 1.00 79.88 124 PRO A N 1
ATOM 1021 C CA . PRO A 1 124 ? 21.866 16.691 -5.064 1.00 79.88 124 PRO A CA 1
ATOM 1022 C C . PRO A 1 124 ? 20.874 16.258 -3.967 1.00 79.88 124 PRO A C 1
ATOM 1024 O O . PRO A 1 124 ? 21.051 15.224 -3.344 1.00 79.88 124 PRO A O 1
ATOM 1027 N N . PHE A 1 125 ? 19.785 17.001 -3.760 1.00 84.69 125 PHE A N 1
ATOM 1028 C CA . PHE A 1 125 ? 18.743 16.630 -2.786 1.00 84.69 125 PHE A CA 1
ATOM 1029 C C . PHE A 1 125 ? 17.658 15.713 -3.365 1.00 84.69 125 PHE A C 1
ATOM 1031 O O . PHE A 1 125 ? 16.932 15.041 -2.630 1.00 84.69 125 PHE A O 1
ATOM 1038 N N . LEU A 1 126 ? 17.496 15.698 -4.689 1.00 90.88 126 LEU A N 1
ATOM 1039 C CA . LEU A 1 126 ? 16.343 15.076 -5.335 1.00 90.88 126 LEU A CA 1
ATOM 1040 C C . LEU A 1 126 ? 16.571 13.583 -5.582 1.00 90.88 126 LEU A C 1
ATOM 1042 O O . LEU A 1 126 ? 17.413 13.189 -6.381 1.00 90.88 126 LEU A O 1
ATOM 1046 N N . ILE A 1 127 ? 15.735 12.731 -4.999 1.00 93.94 127 ILE A N 1
ATOM 1047 C CA . ILE A 1 127 ? 15.797 11.286 -5.227 1.00 93.94 127 ILE A CA 1
ATOM 1048 C C . ILE A 1 127 ? 15.656 11.004 -6.740 1.00 93.94 127 ILE A C 1
ATOM 1050 O O . ILE A 1 127 ? 14.714 11.505 -7.365 1.00 93.94 127 ILE A O 1
ATOM 1054 N N . PRO A 1 128 ? 16.499 10.153 -7.363 1.00 93.75 128 PRO A N 1
ATOM 1055 C CA . PRO A 1 128 ? 16.459 9.923 -8.811 1.00 93.75 128 PRO A CA 1
ATOM 1056 C C . PRO A 1 128 ? 15.089 9.513 -9.373 1.00 93.75 128 PRO A C 1
ATOM 1058 O O . PRO A 1 128 ? 14.728 9.906 -10.482 1.00 93.75 128 PRO A O 1
ATOM 1061 N N . SER A 1 129 ? 14.272 8.764 -8.624 1.00 92.81 129 SER A N 1
ATOM 1062 C CA . SER A 1 129 ? 12.897 8.453 -9.049 1.00 92.81 129 SER A CA 1
ATOM 1063 C C . SER A 1 129 ? 11.981 9.679 -9.064 1.00 92.81 129 SER A C 1
ATOM 1065 O O . SER A 1 129 ? 11.142 9.792 -9.957 1.00 92.81 129 SER A O 1
ATOM 1067 N N . ARG A 1 130 ? 12.159 10.613 -8.121 1.00 93.69 130 ARG A N 1
ATOM 1068 C CA . ARG A 1 130 ? 11.443 11.897 -8.086 1.00 93.69 130 ARG A CA 1
ATOM 1069 C C . ARG A 1 130 ? 11.905 12.811 -9.207 1.00 93.69 130 ARG A C 1
ATOM 1071 O O . ARG A 1 130 ? 11.077 13.439 -9.863 1.00 93.69 130 ARG A O 1
ATOM 1078 N N . PHE A 1 131 ? 13.199 12.801 -9.509 1.00 94.94 131 PHE A N 1
ATOM 1079 C CA . PHE A 1 131 ? 13.731 13.481 -10.682 1.00 94.94 131 PHE A CA 1
ATOM 1080 C C . PHE A 1 131 ? 13.091 12.967 -11.977 1.00 94.94 131 PHE A C 1
ATOM 1082 O O . PHE A 1 131 ? 12.552 13.759 -12.752 1.00 94.94 131 PHE A O 1
ATOM 1089 N N . LEU A 1 132 ? 13.048 11.644 -12.180 1.00 95.38 132 LEU A N 1
ATOM 1090 C CA . LEU A 1 132 ? 12.343 11.055 -13.320 1.00 95.38 132 LEU A CA 1
ATOM 1091 C C . LEU A 1 132 ? 10.871 11.481 -13.343 1.00 95.38 132 LEU A C 1
ATOM 1093 O O . LEU A 1 132 ? 10.366 11.864 -14.395 1.00 95.38 132 LEU A O 1
ATOM 1097 N N . LYS A 1 133 ? 10.192 11.478 -12.190 1.00 94.69 133 LYS A N 1
ATOM 1098 C CA . LYS A 1 133 ? 8.800 11.923 -12.103 1.00 94.69 133 LYS A CA 1
ATOM 1099 C C . LYS A 1 133 ? 8.624 13.362 -12.595 1.00 94.69 133 LYS A C 1
ATOM 1101 O O . LYS A 1 133 ? 7.725 13.616 -13.394 1.00 94.69 133 LYS A O 1
ATOM 1106 N N . GLN A 1 134 ? 9.483 14.289 -12.174 1.00 94.75 134 GLN A N 1
ATOM 1107 C CA . GLN A 1 134 ? 9.444 15.679 -12.640 1.00 94.75 134 GLN A CA 1
ATOM 1108 C C . GLN A 1 134 ? 9.687 15.784 -14.153 1.00 94.75 134 GLN A C 1
ATOM 1110 O O . GLN A 1 134 ? 8.959 16.498 -14.843 1.00 94.75 134 GLN A O 1
ATOM 1115 N N . LEU A 1 135 ? 10.658 15.033 -14.687 1.00 96.12 135 LEU A N 1
ATOM 1116 C CA . LEU A 1 135 ? 10.925 14.977 -16.127 1.00 96.12 135 LEU A CA 1
ATOM 1117 C C . LEU A 1 135 ? 9.713 14.480 -16.925 1.00 96.12 135 LEU A C 1
ATOM 1119 O O . LEU A 1 135 ? 9.356 15.075 -17.942 1.00 96.12 135 LEU A O 1
ATOM 1123 N N . LEU A 1 136 ? 9.061 13.416 -16.453 1.00 95.69 136 LEU A N 1
ATOM 1124 C CA . LEU A 1 136 ? 7.864 12.870 -17.089 1.00 95.69 136 LEU A CA 1
ATOM 1125 C C . LEU A 1 136 ? 6.677 13.831 -16.987 1.00 95.69 136 LEU A C 1
ATOM 1127 O O . LEU A 1 136 ? 5.914 13.952 -17.938 1.00 95.69 136 LEU A O 1
ATOM 1131 N N . THR A 1 137 ? 6.535 14.564 -15.882 1.00 94.69 137 THR A N 1
ATOM 1132 C CA . THR A 1 137 ? 5.515 15.615 -15.759 1.00 94.69 137 THR A CA 1
ATOM 1133 C C . THR A 1 137 ? 5.723 16.722 -16.794 1.00 94.69 137 THR A C 1
ATOM 1135 O O . THR A 1 137 ? 4.758 17.113 -17.445 1.00 94.69 137 THR A O 1
ATOM 1138 N N . ILE A 1 138 ? 6.964 17.176 -17.017 1.00 94.69 138 ILE A N 1
ATOM 1139 C CA . ILE A 1 138 ? 7.282 18.142 -18.087 1.00 94.69 138 ILE A CA 1
ATOM 1140 C C . ILE A 1 138 ? 6.919 17.562 -19.457 1.00 94.69 138 ILE A C 1
ATOM 1142 O O . ILE A 1 138 ? 6.281 18.241 -20.260 1.00 94.69 138 ILE A O 1
ATOM 1146 N N . PHE A 1 139 ? 7.308 16.311 -19.724 1.00 95.50 139 PHE A N 1
ATOM 1147 C CA . PHE A 1 139 ? 6.990 15.628 -20.977 1.00 95.50 139 PHE A CA 1
ATOM 1148 C C . PHE A 1 139 ? 5.481 15.592 -21.238 1.00 95.50 139 PHE A C 1
ATOM 1150 O O . PHE A 1 139 ? 5.041 16.046 -22.293 1.00 95.50 139 PHE A O 1
ATOM 1157 N N . MET A 1 140 ? 4.691 15.099 -20.282 1.00 93.94 140 MET A N 1
ATOM 1158 C CA . MET A 1 140 ? 3.240 14.964 -20.434 1.00 93.94 140 MET A CA 1
ATOM 1159 C C . MET A 1 140 ? 2.573 16.335 -20.592 1.00 93.94 140 MET A C 1
ATOM 1161 O O . MET A 1 140 ? 1.785 16.525 -21.512 1.00 93.94 140 MET A O 1
ATOM 1165 N N . ALA A 1 141 ? 2.946 17.318 -19.764 1.00 93.81 141 ALA A N 1
ATOM 1166 C CA . ALA A 1 141 ? 2.362 18.658 -19.812 1.00 93.81 141 ALA A CA 1
ATOM 1167 C C . ALA A 1 141 ? 2.621 19.378 -21.145 1.00 93.81 141 ALA A C 1
ATOM 1169 O O . ALA A 1 141 ? 1.773 20.128 -21.614 1.00 93.81 141 ALA A O 1
ATOM 1170 N N . MET A 1 142 ? 3.793 19.173 -21.754 1.00 92.88 142 MET A N 1
ATOM 1171 C CA . MET A 1 142 ? 4.157 19.839 -23.010 1.00 92.88 142 MET A CA 1
ATOM 1172 C C . MET A 1 142 ? 3.724 19.074 -24.262 1.00 92.88 142 MET A C 1
ATOM 1174 O O . MET A 1 142 ? 3.619 19.687 -25.320 1.00 92.88 142 MET A O 1
ATOM 1178 N N . SER A 1 143 ? 3.527 17.757 -24.172 1.00 92.00 143 SER A N 1
ATOM 1179 C CA . SER A 1 143 ? 3.159 16.921 -25.324 1.00 92.00 143 SER A CA 1
ATOM 1180 C C . SER A 1 143 ? 1.669 16.595 -25.407 1.00 92.00 143 SER A C 1
ATOM 1182 O O . SER A 1 143 ? 1.206 16.242 -26.485 1.00 92.00 143 SER A O 1
ATOM 1184 N N . GLY A 1 144 ? 0.935 16.656 -24.290 1.00 89.56 144 GLY A N 1
ATOM 1185 C CA . GLY A 1 144 ? -0.435 16.144 -24.190 1.00 89.56 144 GLY A CA 1
ATOM 1186 C C . GLY A 1 144 ? -0.533 14.611 -24.196 1.00 89.56 144 GLY A C 1
ATOM 1187 O O . GLY A 1 144 ? -1.627 14.067 -24.102 1.00 89.56 144 GLY A O 1
ATOM 1188 N N . VAL A 1 145 ? 0.592 13.892 -24.292 1.00 90.38 145 VAL A N 1
ATOM 1189 C CA . VAL A 1 145 ? 0.616 12.423 -24.295 1.00 90.38 145 VAL A CA 1
ATOM 1190 C C . VAL A 1 145 ? 0.612 11.919 -22.855 1.00 90.38 145 VAL A C 1
ATOM 1192 O O . VAL A 1 145 ? 1.605 12.067 -22.144 1.00 90.38 145 VAL A O 1
ATOM 1195 N N . HIS A 1 146 ? -0.498 11.311 -22.429 1.00 88.88 146 HIS A N 1
ATOM 1196 C CA . HIS A 1 146 ? -0.672 10.810 -21.060 1.00 88.88 146 HIS A CA 1
ATOM 1197 C C . HIS A 1 146 ? 0.047 9.481 -20.790 1.00 88.88 146 HIS A C 1
ATOM 1199 O O . HIS A 1 146 ? 0.571 9.292 -19.694 1.00 88.88 146 HIS A O 1
ATOM 1205 N N . ASP A 1 147 ? 0.111 8.590 -21.783 1.00 92.81 147 ASP A N 1
ATOM 1206 C CA . ASP A 1 147 ? 0.840 7.322 -21.702 1.00 92.81 147 ASP A CA 1
ATOM 1207 C C . ASP A 1 147 ? 1.666 7.081 -22.980 1.00 92.81 147 ASP A C 1
ATOM 1209 O O . ASP A 1 147 ? 1.149 6.570 -23.976 1.00 92.81 147 ASP A O 1
ATOM 1213 N N . PRO A 1 148 ? 2.957 7.456 -22.980 1.00 93.88 148 PRO A N 1
ATOM 1214 C CA . PRO A 1 148 ? 3.833 7.326 -24.141 1.00 93.88 148 PRO A CA 1
ATOM 1215 C C . PRO A 1 148 ? 4.316 5.895 -24.421 1.00 93.88 148 PRO A C 1
ATOM 1217 O O . PRO A 1 148 ? 5.061 5.700 -25.381 1.00 93.88 148 PRO A O 1
ATOM 1220 N N . GLN A 1 149 ? 3.971 4.906 -23.588 1.00 94.69 149 GLN A N 1
ATOM 1221 C CA . GLN A 1 149 ? 4.334 3.499 -23.809 1.00 94.69 149 GLN A CA 1
ATOM 1222 C C . GLN A 1 149 ? 3.111 2.583 -23.913 1.00 94.69 149 GLN A C 1
ATOM 1224 O O . GLN A 1 149 ? 3.292 1.371 -23.938 1.00 94.69 149 GLN A O 1
ATOM 1229 N N . ARG A 1 150 ? 1.888 3.117 -24.029 1.00 94.50 150 ARG A N 1
ATOM 1230 C CA . ARG A 1 150 ? 0.654 2.315 -24.098 1.00 94.50 150 ARG A CA 1
ATOM 1231 C C . ARG A 1 150 ? 0.746 1.152 -25.090 1.00 94.50 150 ARG A C 1
ATOM 1233 O O . ARG A 1 150 ? 0.572 0.006 -24.696 1.00 94.50 150 ARG A O 1
ATOM 1240 N N . ALA A 1 151 ? 1.090 1.437 -26.348 1.00 94.38 151 ALA A N 1
ATOM 1241 C CA . ALA A 1 151 ? 1.195 0.415 -27.393 1.00 94.38 151 ALA A CA 1
ATOM 1242 C C . ALA A 1 151 ? 2.289 -0.628 -27.100 1.00 94.38 151 ALA A C 1
ATOM 1244 O O . ALA A 1 151 ? 2.110 -1.811 -27.364 1.00 94.38 151 ALA A O 1
ATOM 1245 N N . GLU A 1 152 ? 3.409 -0.201 -26.515 1.00 94.75 152 GLU A N 1
ATOM 1246 C CA . GLU A 1 152 ? 4.500 -1.100 -26.134 1.00 94.75 152 GLU A CA 1
ATOM 1247 C C . GLU A 1 152 ? 4.100 -2.014 -24.968 1.00 94.75 152 GLU A C 1
ATOM 1249 O O . GLU A 1 152 ? 4.417 -3.201 -24.983 1.00 94.75 152 GLU A O 1
ATOM 1254 N N . LYS A 1 153 ? 3.362 -1.488 -23.982 1.00 95.81 153 LYS A N 1
ATOM 1255 C CA . LYS A 1 153 ? 2.806 -2.280 -22.877 1.00 95.81 153 LYS A CA 1
ATOM 1256 C C . LYS A 1 153 ? 1.801 -3.317 -23.387 1.00 95.81 153 LYS A C 1
ATOM 1258 O O . LYS A 1 153 ? 1.956 -4.486 -23.045 1.00 95.81 153 LYS A O 1
ATOM 1263 N N . CYS A 1 154 ? 0.876 -2.915 -24.266 1.00 96.62 154 CYS A N 1
ATOM 1264 C CA . CYS A 1 154 ? -0.091 -3.825 -24.895 1.00 96.62 154 CYS A CA 1
ATOM 1265 C C . CYS A 1 154 ? 0.625 -4.950 -25.647 1.00 96.62 154 CYS A C 1
ATOM 1267 O O . CYS A 1 154 ? 0.392 -6.125 -25.393 1.00 96.62 154 CYS A O 1
ATOM 1269 N N . ARG A 1 155 ? 1.608 -4.602 -26.486 1.00 96.38 155 ARG A N 1
ATOM 1270 C CA . ARG A 1 155 ? 2.419 -5.577 -27.227 1.00 96.38 155 ARG A CA 1
ATOM 1271 C C . ARG A 1 155 ? 3.135 -6.569 -26.303 1.00 96.38 155 ARG A C 1
ATOM 1273 O O . ARG A 1 155 ? 3.212 -7.756 -26.612 1.00 96.38 155 ARG A O 1
ATOM 1280 N N . ARG A 1 156 ? 3.677 -6.107 -25.169 1.00 96.44 156 ARG A N 1
ATOM 1281 C CA . ARG A 1 156 ? 4.319 -6.983 -24.171 1.00 96.44 156 ARG A CA 1
ATOM 1282 C C . ARG A 1 156 ? 3.308 -7.906 -23.485 1.00 96.44 156 ARG A C 1
ATOM 1284 O O . ARG A 1 156 ? 3.611 -9.083 -23.310 1.00 96.44 156 ARG A O 1
ATOM 1291 N N . ASN A 1 157 ? 2.122 -7.408 -23.136 1.00 97.62 157 ASN A N 1
ATOM 1292 C CA . ASN A 1 157 ? 1.035 -8.226 -22.588 1.00 97.62 157 ASN A CA 1
ATOM 1293 C C . ASN A 1 157 ? 0.546 -9.266 -23.606 1.00 97.62 157 ASN A C 1
ATOM 1295 O O . ASN A 1 157 ? 0.400 -10.431 -23.253 1.00 97.62 157 ASN A O 1
ATOM 1299 N N . GLU A 1 158 ? 0.402 -8.898 -24.879 1.00 97.06 158 GLU A N 1
ATOM 1300 C CA . GLU A 1 158 ? 0.068 -9.818 -25.973 1.00 97.06 158 GLU A CA 1
ATOM 1301 C C . GLU A 1 158 ? 1.125 -10.911 -26.168 1.00 97.06 158 GLU A C 1
ATOM 1303 O O . GLU A 1 158 ? 0.783 -12.079 -26.353 1.00 97.06 158 GLU A O 1
ATOM 1308 N N . GLN A 1 159 ? 2.415 -10.565 -26.120 1.00 96.69 159 GLN A N 1
ATOM 1309 C CA . GLN A 1 159 ? 3.512 -11.539 -26.183 1.00 96.69 159 GLN A CA 1
ATOM 1310 C C . GLN A 1 159 ? 3.448 -12.537 -25.027 1.00 96.69 159 GLN A C 1
ATOM 1312 O O . GLN A 1 159 ? 3.464 -13.748 -25.254 1.00 96.69 159 GLN A O 1
ATOM 1317 N N . ALA A 1 160 ? 3.317 -12.032 -23.800 1.00 97.19 160 ALA A N 1
ATOM 1318 C CA . ALA A 1 160 ? 3.175 -12.869 -22.619 1.00 97.19 160 ALA A CA 1
ATOM 1319 C C . ALA A 1 160 ? 1.906 -13.735 -22.691 1.00 97.19 160 ALA A C 1
ATOM 1321 O O . ALA A 1 160 ? 1.965 -14.929 -22.414 1.00 97.19 160 ALA A O 1
ATOM 1322 N N . GLY A 1 161 ? 0.778 -13.179 -23.142 1.00 96.69 161 GLY A N 1
ATOM 1323 C CA . GLY A 1 161 ? -0.476 -13.903 -23.354 1.00 96.69 161 GLY A CA 1
ATOM 1324 C C . GLY A 1 161 ? -0.347 -15.035 -24.378 1.00 96.69 161 GLY A C 1
ATOM 1325 O O . GLY A 1 161 ? -0.769 -16.159 -24.108 1.00 96.69 161 GLY A O 1
ATOM 1326 N N . ARG A 1 162 ? 0.311 -14.784 -25.520 1.00 96.31 162 ARG A N 1
ATOM 1327 C CA . ARG A 1 162 ? 0.623 -15.824 -26.518 1.00 96.31 162 ARG A CA 1
ATOM 1328 C C . ARG A 1 162 ? 1.517 -16.916 -25.938 1.00 96.31 162 ARG A C 1
ATOM 1330 O O . ARG A 1 162 ? 1.264 -18.094 -26.182 1.00 96.31 162 ARG A O 1
ATOM 1337 N N . PHE A 1 163 ? 2.540 -16.547 -25.169 1.00 96.12 163 PHE A N 1
ATOM 1338 C CA . PHE A 1 163 ? 3.407 -17.522 -24.512 1.00 96.12 163 PHE A CA 1
ATOM 1339 C C . PHE A 1 163 ? 2.638 -18.355 -23.483 1.00 96.12 163 PHE A C 1
ATOM 1341 O O . PHE A 1 163 ? 2.768 -19.575 -23.486 1.00 96.12 163 PHE A O 1
ATOM 1348 N N . LEU A 1 164 ? 1.782 -17.738 -22.663 1.00 95.69 164 LEU A N 1
ATOM 1349 C 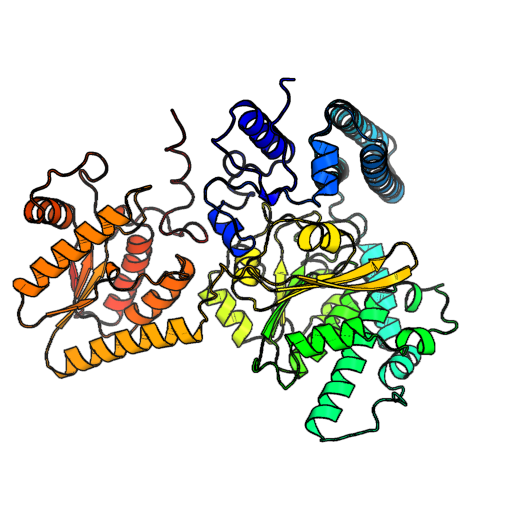CA . LEU A 1 164 ? 0.941 -18.430 -21.681 1.00 95.69 164 LEU A CA 1
ATOM 1350 C C . LEU A 1 164 ? 0.000 -19.469 -22.313 1.00 95.69 164 LEU A C 1
ATOM 1352 O O . LEU A 1 164 ? -0.360 -20.439 -21.650 1.00 95.69 164 LEU A O 1
ATOM 1356 N N . ALA A 1 165 ? -0.380 -19.279 -23.579 1.00 94.50 165 ALA A N 1
ATOM 1357 C CA . ALA A 1 165 ? -1.183 -20.218 -24.363 1.00 94.50 165 ALA A CA 1
ATOM 1358 C C . ALA A 1 165 ? -0.345 -21.232 -25.177 1.00 94.50 165 ALA A C 1
ATOM 1360 O O . ALA A 1 165 ? -0.900 -22.037 -25.924 1.00 94.50 165 ALA A O 1
ATOM 1361 N N . SER A 1 166 ? 0.986 -21.184 -25.084 1.00 94.19 166 SER A N 1
ATOM 1362 C CA . SER A 1 166 ? 1.890 -22.000 -25.898 1.00 94.19 166 SER A CA 1
ATOM 1363 C C . SER A 1 166 ? 2.207 -23.365 -25.275 1.00 94.19 166 SER A C 1
ATOM 1365 O O . SER A 1 166 ? 2.104 -23.567 -24.065 1.00 94.19 166 SER A O 1
ATOM 1367 N N . ARG A 1 167 ? 2.699 -24.292 -26.109 1.00 92.06 167 ARG A N 1
ATOM 1368 C CA . ARG A 1 167 ? 3.230 -25.589 -25.653 1.00 92.06 167 ARG A CA 1
ATOM 1369 C C . ARG A 1 167 ? 4.486 -25.451 -24.791 1.00 92.06 167 ARG A C 1
ATOM 1371 O O . ARG A 1 167 ? 4.736 -26.316 -23.960 1.00 92.06 167 ARG A O 1
ATOM 1378 N N . ASP A 1 168 ? 5.274 -24.393 -24.980 1.00 91.62 168 ASP A N 1
ATOM 1379 C CA . ASP A 1 168 ? 6.471 -24.150 -24.167 1.00 91.62 168 ASP A CA 1
ATOM 1380 C C . ASP A 1 168 ? 6.076 -23.861 -22.715 1.00 91.62 168 ASP A C 1
ATOM 1382 O O . ASP A 1 168 ? 6.656 -24.432 -21.796 1.00 91.62 168 ASP A O 1
ATOM 1386 N N . MET A 1 169 ? 5.019 -23.067 -22.505 1.00 93.75 169 MET A N 1
ATOM 1387 C CA . MET A 1 169 ? 4.450 -22.836 -21.175 1.00 93.75 169 MET A CA 1
ATOM 1388 C C . MET A 1 169 ? 3.946 -24.132 -20.537 1.00 93.75 169 MET A C 1
ATOM 1390 O O . MET A 1 169 ? 4.226 -24.397 -19.367 1.00 93.75 169 MET A O 1
ATOM 1394 N N . GLU A 1 170 ? 3.225 -24.952 -21.305 1.00 92.19 170 GLU A N 1
ATOM 1395 C CA . GLU A 1 170 ? 2.737 -26.253 -20.840 1.00 92.19 170 GLU A CA 1
ATOM 1396 C C . GLU A 1 170 ? 3.896 -27.160 -20.401 1.00 92.19 170 GLU A C 1
ATOM 1398 O O . GLU A 1 170 ? 3.843 -27.747 -19.323 1.00 92.19 170 GLU A O 1
ATOM 1403 N N . ARG A 1 171 ? 4.980 -27.213 -21.185 1.00 91.44 171 ARG A N 1
ATOM 1404 C CA . ARG A 1 171 ? 6.200 -27.953 -20.833 1.00 91.44 171 ARG A CA 1
ATOM 1405 C C . ARG A 1 171 ? 6.841 -27.411 -19.561 1.00 91.44 171 ARG A C 1
ATOM 1407 O O . ARG A 1 171 ? 7.102 -28.191 -18.650 1.00 91.44 171 ARG A O 1
ATOM 1414 N N . CYS A 1 172 ? 7.061 -26.099 -19.465 1.00 92.50 172 CYS A N 1
ATOM 1415 C CA . CYS A 1 172 ? 7.654 -25.474 -18.282 1.00 92.50 172 CYS A CA 1
ATOM 1416 C C . CYS A 1 172 ? 6.862 -25.796 -17.008 1.00 92.50 172 CYS A C 1
ATOM 1418 O O . CYS A 1 172 ? 7.459 -26.174 -16.004 1.00 92.50 172 CYS A O 1
ATOM 1420 N N . LEU A 1 173 ? 5.530 -25.679 -17.035 1.00 90.69 173 LEU A N 1
ATOM 1421 C CA . LEU A 1 173 ? 4.706 -25.913 -15.848 1.00 90.69 173 LEU A CA 1
ATOM 1422 C C . LEU A 1 173 ? 4.525 -27.392 -15.504 1.00 90.69 173 LEU A C 1
ATOM 1424 O O . LEU A 1 173 ? 4.555 -27.726 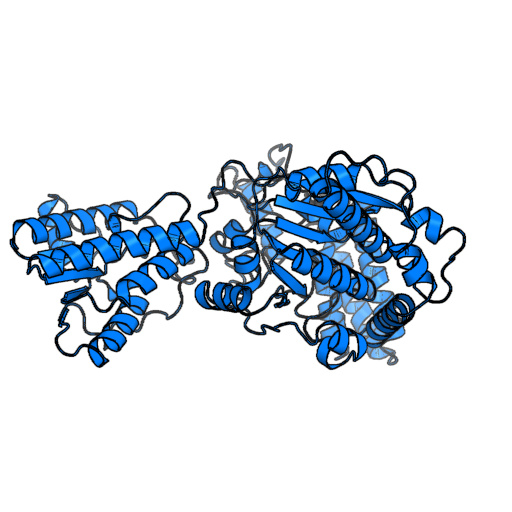-14.321 1.00 90.69 173 LEU A O 1
ATOM 1428 N N . ASN A 1 174 ? 4.366 -28.270 -16.497 1.00 88.31 174 ASN A N 1
ATOM 1429 C CA . ASN A 1 174 ? 3.968 -29.663 -16.268 1.00 88.31 174 ASN A CA 1
ATOM 1430 C C . ASN A 1 174 ? 5.139 -30.657 -16.249 1.00 88.31 174 ASN A C 1
ATOM 1432 O O . ASN A 1 174 ? 4.916 -31.841 -16.007 1.00 88.31 174 ASN A O 1
ATOM 1436 N N . THR A 1 175 ? 6.380 -30.213 -16.481 1.00 87.75 175 THR A N 1
ATOM 1437 C CA . THR A 1 175 ? 7.557 -31.089 -16.345 1.00 87.75 175 THR A CA 1
ATOM 1438 C C . THR A 1 175 ? 7.640 -31.618 -14.913 1.00 87.75 175 THR A C 1
ATOM 1440 O O . THR A 1 175 ? 7.694 -30.835 -13.958 1.00 87.75 175 THR A O 1
ATOM 1443 N N . CYS A 1 176 ? 7.636 -32.940 -14.744 1.00 79.75 176 CYS A N 1
ATOM 1444 C CA . CYS A 1 176 ? 7.712 -33.560 -13.426 1.00 79.75 176 CYS A CA 1
ATOM 1445 C C . CYS A 1 176 ? 9.081 -33.280 -12.781 1.00 79.75 176 CYS A C 1
ATOM 1447 O O . CYS A 1 176 ? 10.102 -33.468 -13.438 1.00 79.75 176 CYS A O 1
ATOM 1449 N N . PRO A 1 177 ? 9.132 -32.832 -11.516 1.00 77.19 177 PRO A N 1
ATOM 1450 C CA . PRO A 1 177 ? 10.394 -32.703 -10.804 1.00 77.19 177 PRO A CA 1
ATOM 1451 C C . PRO A 1 177 ? 10.884 -34.088 -10.368 1.00 77.19 177 PRO A C 1
ATOM 1453 O O . PRO A 1 177 ? 10.223 -34.746 -9.562 1.00 77.19 177 PRO A O 1
ATOM 1456 N N . ASP A 1 178 ? 12.060 -34.504 -10.844 1.00 69.19 178 ASP A N 1
ATOM 1457 C CA . ASP A 1 178 ? 12.680 -35.789 -10.476 1.00 69.19 178 ASP A CA 1
ATOM 1458 C C . ASP A 1 178 ? 12.893 -35.925 -8.953 1.00 69.19 178 ASP A C 1
ATOM 1460 O O . ASP A 1 178 ? 12.843 -37.021 -8.395 1.00 69.19 178 ASP A O 1
ATOM 1464 N N . SER A 1 179 ? 13.075 -34.799 -8.253 1.00 63.34 179 SER A N 1
ATOM 1465 C CA . SER A 1 179 ? 13.342 -34.723 -6.812 1.00 63.34 179 SER A CA 1
ATOM 1466 C C . SER A 1 179 ? 12.098 -34.757 -5.909 1.00 63.34 179 SER A C 1
ATOM 1468 O O . SER A 1 179 ? 12.237 -34.988 -4.708 1.00 63.34 179 SER A O 1
ATOM 1470 N N . ALA A 1 180 ? 10.880 -34.557 -6.433 1.00 59.19 180 ALA A N 1
ATOM 1471 C CA . ALA A 1 180 ? 9.671 -34.391 -5.607 1.00 59.19 180 ALA A CA 1
ATOM 1472 C C . ALA A 1 180 ? 8.948 -35.705 -5.245 1.00 59.19 180 ALA A C 1
ATOM 1474 O O . ALA A 1 180 ? 7.950 -35.691 -4.524 1.00 59.19 180 ALA A O 1
ATOM 1475 N N . MET A 1 181 ? 9.430 -36.850 -5.736 1.00 59.12 181 MET A N 1
ATOM 1476 C CA . MET A 1 181 ? 8.734 -38.145 -5.639 1.00 59.12 181 MET A CA 1
ATOM 1477 C C . MET A 1 181 ? 9.019 -38.926 -4.338 1.00 59.12 181 MET A C 1
ATOM 1479 O O . MET A 1 181 ? 8.401 -39.962 -4.093 1.00 59.12 181 MET A O 1
ATOM 1483 N N . GLY A 1 182 ? 9.907 -38.435 -3.466 1.00 61.38 182 GLY A N 1
ATOM 1484 C CA . GLY A 1 182 ? 10.163 -39.006 -2.136 1.00 61.38 182 GLY A CA 1
ATOM 1485 C C . GLY A 1 182 ? 9.121 -38.556 -1.107 1.00 61.38 182 GLY A C 1
ATOM 1486 O O . GLY A 1 182 ? 9.381 -37.671 -0.298 1.00 61.38 182 GLY A O 1
ATOM 1487 N N . CYS A 1 183 ? 7.905 -39.100 -1.157 1.00 60.25 183 CYS A N 1
ATOM 1488 C CA . CYS A 1 183 ? 6.788 -38.581 -0.364 1.00 60.25 183 CYS A CA 1
ATOM 1489 C C . CYS A 1 183 ? 6.663 -39.225 1.034 1.00 60.25 183 CYS A C 1
ATOM 1491 O O . CYS A 1 183 ? 6.509 -40.437 1.152 1.00 60.25 183 CYS A O 1
ATOM 1493 N N . ALA A 1 184 ? 6.623 -38.397 2.089 1.00 69.50 184 ALA A N 1
ATOM 1494 C CA . ALA A 1 184 ? 6.242 -38.810 3.450 1.00 69.50 184 ALA A CA 1
ATOM 1495 C C . ALA A 1 184 ? 4.724 -38.682 3.734 1.00 69.50 184 ALA A C 1
ATOM 1497 O O . ALA A 1 184 ? 4.204 -39.375 4.605 1.00 69.50 184 ALA A O 1
ATOM 1498 N N . SER A 1 185 ? 4.002 -37.793 3.030 1.00 82.44 185 SER A N 1
ATOM 1499 C CA . SER A 1 185 ? 2.534 -37.655 3.106 1.00 82.44 185 SER A CA 1
ATOM 1500 C C . SER A 1 185 ? 1.937 -36.910 1.900 1.00 82.44 185 SER A C 1
ATOM 1502 O O . SER A 1 185 ? 2.559 -36.000 1.347 1.00 82.44 185 SER A O 1
ATOM 1504 N N . VAL A 1 186 ? 0.688 -37.232 1.532 1.00 84.69 186 VAL A N 1
ATOM 1505 C CA . VAL A 1 186 ? -0.026 -36.610 0.392 1.00 84.69 186 VAL A CA 1
ATOM 1506 C C . VAL A 1 186 ? -0.112 -35.085 0.523 1.00 84.69 186 VAL A C 1
ATOM 1508 O O . VAL A 1 186 ? 0.062 -34.370 -0.460 1.00 84.69 186 VAL A O 1
ATOM 1511 N N . THR A 1 187 ? -0.342 -34.572 1.734 1.00 83.56 187 THR A N 1
ATOM 1512 C CA . THR A 1 187 ? -0.390 -33.126 1.999 1.00 83.56 187 THR A CA 1
ATOM 1513 C C . THR A 1 187 ? 0.943 -32.450 1.691 1.00 83.56 187 THR A C 1
ATOM 1515 O O . THR A 1 187 ? 0.958 -31.391 1.069 1.00 83.56 187 THR A O 1
ATOM 1518 N N . ARG A 1 188 ? 2.065 -33.073 2.077 1.00 83.88 188 ARG A N 1
ATOM 1519 C CA . ARG A 1 188 ? 3.400 -32.538 1.782 1.00 83.88 188 ARG A CA 1
ATOM 1520 C C . ARG A 1 188 ? 3.714 -32.588 0.293 1.00 83.88 188 ARG A C 1
ATOM 1522 O O . ARG A 1 188 ? 4.252 -31.621 -0.222 1.00 83.88 188 ARG A O 1
ATOM 1529 N N . LEU A 1 189 ? 3.314 -33.654 -0.403 1.00 86.88 189 LEU A N 1
ATOM 1530 C CA . LEU A 1 189 ? 3.485 -33.737 -1.856 1.00 86.88 189 LEU A CA 1
ATOM 1531 C C . LEU A 1 189 ? 2.731 -32.621 -2.586 1.00 86.88 189 LEU A C 1
ATOM 1533 O O . LEU A 1 189 ? 3.305 -31.984 -3.459 1.00 86.88 189 LEU A O 1
ATOM 1537 N N . ARG A 1 190 ? 1.469 -32.360 -2.212 1.00 88.31 190 ARG A N 1
ATOM 1538 C CA . ARG A 1 190 ? 0.682 -31.257 -2.792 1.00 88.31 190 ARG A CA 1
ATOM 1539 C C . ARG A 1 190 ? 1.393 -29.921 -2.612 1.00 88.31 190 ARG A C 1
ATOM 1541 O O . ARG A 1 190 ? 1.656 -29.254 -3.601 1.00 88.31 190 ARG A O 1
ATOM 1548 N N . TRP A 1 191 ? 1.813 -29.620 -1.385 1.00 89.44 191 TRP A N 1
ATOM 1549 C CA . TRP A 1 191 ? 2.573 -28.408 -1.084 1.00 89.44 191 TRP A CA 1
ATOM 1550 C C . TRP A 1 191 ? 3.855 -28.278 -1.920 1.00 89.44 191 TRP A C 1
ATOM 1552 O O . TRP A 1 191 ? 4.133 -27.211 -2.461 1.00 89.44 191 TRP A O 1
ATOM 1562 N N . THR A 1 192 ? 4.631 -29.355 -2.065 1.00 89.69 192 THR A N 1
ATOM 1563 C CA . THR A 1 192 ? 5.841 -29.345 -2.901 1.00 89.69 192 THR A CA 1
ATOM 1564 C C . THR A 1 192 ? 5.515 -29.052 -4.366 1.00 89.69 192 THR A C 1
ATOM 1566 O O . THR A 1 192 ? 6.225 -28.277 -5.001 1.00 89.69 192 THR A O 1
ATOM 1569 N N . LEU A 1 193 ? 4.438 -29.627 -4.908 1.00 90.50 193 LEU A N 1
ATOM 1570 C CA . LEU A 1 193 ? 4.005 -29.353 -6.282 1.00 90.50 193 LEU A CA 1
ATOM 1571 C C . LEU A 1 193 ? 3.523 -27.908 -6.453 1.00 90.50 193 LEU A C 1
ATOM 1573 O O . LEU A 1 193 ? 3.887 -27.263 -7.436 1.00 90.50 193 LEU A O 1
ATOM 1577 N N . ASP A 1 194 ? 2.772 -27.387 -5.482 1.00 92.38 194 ASP A N 1
ATOM 1578 C CA . ASP A 1 194 ? 2.326 -25.994 -5.472 1.00 92.38 194 ASP A CA 1
ATOM 1579 C C . ASP A 1 194 ? 3.536 -25.043 -5.460 1.00 92.38 194 ASP A C 1
ATOM 1581 O O . ASP A 1 194 ? 3.611 -24.121 -6.269 1.00 92.38 194 ASP A O 1
ATOM 1585 N N . LEU A 1 195 ? 4.544 -25.301 -4.618 1.00 92.94 195 LEU A N 1
ATOM 1586 C CA . LEU A 1 195 ? 5.788 -24.523 -4.592 1.00 92.94 195 LEU A CA 1
ATOM 1587 C C . LEU A 1 195 ? 6.523 -24.521 -5.931 1.00 92.94 195 LEU A C 1
ATOM 1589 O O . LEU A 1 195 ? 6.999 -23.469 -6.360 1.00 92.94 195 LEU A O 1
ATOM 1593 N N . VAL A 1 196 ? 6.608 -25.677 -6.590 1.00 93.69 196 VAL A N 1
ATOM 1594 C CA . VAL A 1 196 ? 7.235 -25.795 -7.910 1.00 93.69 196 VAL A CA 1
ATOM 1595 C C . VAL A 1 196 ? 6.481 -24.951 -8.939 1.00 93.69 196 VAL A C 1
ATOM 1597 O O . VAL A 1 196 ? 7.112 -24.222 -9.706 1.00 93.69 196 VAL A O 1
ATOM 1600 N N . GLU A 1 197 ? 5.146 -24.987 -8.940 1.00 95.31 197 GLU A N 1
ATOM 1601 C CA . GLU A 1 197 ? 4.334 -24.134 -9.815 1.00 95.31 197 GLU A CA 1
ATOM 1602 C C . GLU A 1 197 ? 4.601 -22.644 -9.545 1.00 95.31 197 GLU A C 1
ATOM 1604 O O . GLU A 1 197 ? 4.885 -21.888 -10.480 1.00 95.31 197 GLU A O 1
ATOM 1609 N N . LEU A 1 198 ? 4.572 -22.221 -8.275 1.00 96.62 198 LEU A N 1
ATOM 1610 C CA . LEU A 1 198 ? 4.821 -20.830 -7.885 1.00 96.62 198 LEU A CA 1
ATOM 1611 C C . LEU A 1 198 ? 6.229 -20.367 -8.299 1.00 96.62 198 LEU A C 1
ATOM 1613 O O . LEU A 1 198 ? 6.375 -19.268 -8.840 1.00 96.62 198 LEU A O 1
ATOM 1617 N N . ALA A 1 199 ? 7.256 -21.196 -8.090 1.00 96.19 199 ALA A N 1
ATOM 1618 C CA . ALA A 1 199 ? 8.640 -20.886 -8.445 1.00 96.19 199 ALA A CA 1
ATOM 1619 C C . ALA A 1 199 ? 8.801 -20.696 -9.961 1.00 96.19 199 ALA A C 1
ATOM 1621 O O . ALA A 1 199 ? 9.371 -19.699 -10.411 1.00 96.19 199 ALA A O 1
ATOM 1622 N N . ARG A 1 200 ? 8.233 -21.610 -10.758 1.00 96.25 200 ARG A N 1
ATOM 1623 C CA . ARG A 1 200 ? 8.273 -21.558 -12.228 1.00 96.25 200 ARG A CA 1
ATOM 1624 C C . ARG A 1 200 ? 7.564 -20.323 -12.774 1.00 96.25 200 ARG A C 1
ATOM 1626 O O . ARG A 1 200 ? 8.106 -19.640 -13.643 1.00 96.25 200 ARG A O 1
ATOM 1633 N N . LEU A 1 201 ? 6.388 -19.995 -12.233 1.00 97.06 201 LEU A N 1
ATOM 1634 C CA . LEU A 1 201 ? 5.663 -18.771 -12.585 1.00 97.06 201 LEU A CA 1
ATOM 1635 C C . LEU A 1 201 ? 6.479 -17.520 -12.244 1.00 97.06 201 LEU A C 1
ATOM 1637 O O . LEU A 1 201 ? 6.570 -16.617 -13.074 1.00 97.06 201 LEU A O 1
ATOM 1641 N N . CYS A 1 202 ? 7.124 -17.480 -11.073 1.00 96.81 202 CYS A N 1
ATOM 1642 C CA . CYS A 1 202 ? 8.000 -16.371 -10.696 1.00 96.81 202 CYS A CA 1
ATOM 1643 C C . CYS A 1 202 ? 9.172 -16.214 -11.671 1.00 96.81 202 CYS A C 1
ATOM 1645 O O . CYS A 1 202 ? 9.422 -15.100 -12.123 1.00 96.81 202 CYS A O 1
ATOM 1647 N N . ARG A 1 203 ? 9.856 -17.300 -12.049 1.00 95.38 203 ARG A N 1
ATOM 1648 C CA . ARG A 1 203 ? 10.990 -17.247 -12.989 1.00 95.38 203 ARG A CA 1
ATOM 1649 C C . ARG A 1 203 ? 10.601 -16.746 -14.371 1.00 95.38 203 ARG A C 1
ATOM 1651 O O . ARG A 1 203 ? 11.245 -15.846 -14.904 1.00 95.38 203 ARG A O 1
ATOM 1658 N N . LEU A 1 204 ? 9.509 -17.269 -14.926 1.00 95.44 204 LEU A N 1
ATOM 1659 C CA . LEU A 1 204 ? 8.968 -16.790 -16.202 1.00 95.44 204 LEU A CA 1
ATOM 1660 C C . LEU A 1 204 ? 8.605 -15.301 -16.131 1.00 95.44 204 LEU A C 1
ATOM 1662 O O . LEU A 1 204 ? 8.861 -14.537 -17.061 1.00 95.44 204 LEU A O 1
ATOM 1666 N N . SER A 1 205 ? 8.061 -14.879 -14.993 1.00 95.81 205 SER A N 1
ATOM 1667 C CA . SER A 1 205 ? 7.706 -13.489 -14.741 1.00 95.81 205 SER A CA 1
ATOM 1668 C C . SER A 1 205 ? 8.926 -12.571 -14.564 1.00 95.81 205 SER A C 1
ATOM 1670 O O . SER A 1 205 ? 8.864 -11.397 -14.916 1.00 95.81 205 SER A O 1
ATOM 1672 N N . LEU A 1 206 ? 10.041 -13.075 -14.027 1.00 94.81 206 LEU A N 1
ATOM 1673 C CA . LEU A 1 206 ? 11.297 -12.334 -13.841 1.00 94.81 206 LEU A CA 1
ATOM 1674 C C . LEU A 1 206 ? 12.178 -12.296 -15.098 1.00 94.81 206 LEU A C 1
ATOM 1676 O O . LEU A 1 206 ? 13.091 -11.471 -15.172 1.00 94.81 206 LEU A O 1
ATOM 1680 N N . ASN A 1 207 ? 11.909 -13.157 -16.083 1.00 92.31 207 ASN A N 1
ATOM 1681 C CA . ASN A 1 207 ? 12.702 -13.276 -17.301 1.00 92.31 207 ASN A CA 1
ATOM 1682 C C . ASN A 1 207 ? 11.895 -12.941 -18.569 1.00 92.31 207 ASN A C 1
ATOM 1684 O O . ASN A 1 207 ? 11.430 -13.848 -19.261 1.00 92.31 207 ASN A O 1
ATOM 1688 N N . PRO A 1 208 ? 11.774 -11.654 -18.951 1.00 91.44 208 PRO A N 1
ATOM 1689 C CA . PRO A 1 208 ? 11.121 -11.269 -20.199 1.00 91.44 208 PRO A CA 1
ATOM 1690 C C . PRO A 1 208 ? 11.677 -11.945 -21.457 1.00 91.44 208 PRO A C 1
ATOM 1692 O O . PRO A 1 208 ? 10.925 -12.157 -22.404 1.00 91.44 208 PRO A O 1
ATOM 1695 N N . ALA A 1 209 ? 12.963 -12.319 -21.479 1.00 90.56 209 ALA A N 1
ATOM 1696 C CA . ALA A 1 209 ? 13.562 -12.999 -22.628 1.00 90.56 209 ALA A CA 1
ATOM 1697 C C . ALA A 1 209 ? 12.973 -14.403 -22.865 1.00 90.56 209 ALA A C 1
ATOM 1699 O O . ALA A 1 209 ? 13.001 -14.882 -23.993 1.00 90.56 209 ALA A O 1
ATOM 1700 N N . ALA A 1 210 ? 12.372 -15.029 -21.848 1.00 89.81 210 ALA A N 1
ATOM 1701 C CA . ALA A 1 210 ? 11.729 -16.336 -21.980 1.00 89.81 210 ALA A CA 1
ATOM 1702 C C . ALA A 1 210 ? 10.479 -16.310 -22.882 1.00 89.81 210 ALA A C 1
ATOM 1704 O O . ALA A 1 210 ? 10.153 -17.305 -23.533 1.00 89.81 210 ALA A O 1
ATOM 1705 N N . TRP A 1 211 ? 9.765 -15.180 -22.921 1.00 92.75 211 TRP A N 1
ATOM 1706 C CA . TRP A 1 211 ? 8.453 -15.076 -23.571 1.00 92.75 211 TRP A CA 1
ATOM 1707 C C . TRP A 1 211 ? 8.330 -13.939 -24.590 1.00 92.75 211 TRP A C 1
ATOM 1709 O O . TRP A 1 211 ? 7.412 -13.968 -25.411 1.00 92.75 211 TRP A O 1
ATOM 1719 N N . ALA A 1 212 ? 9.224 -12.949 -24.579 1.00 91.06 212 ALA A N 1
ATOM 1720 C CA . ALA A 1 212 ? 9.234 -11.887 -25.578 1.00 91.06 212 ALA A CA 1
ATOM 1721 C C . ALA A 1 212 ? 9.653 -12.417 -26.962 1.00 91.06 212 ALA A C 1
ATOM 1723 O O . ALA A 1 212 ? 10.476 -13.328 -27.082 1.00 91.06 212 ALA A O 1
ATOM 1724 N N . ASP A 1 213 ? 9.109 -11.825 -28.031 1.00 85.06 213 ASP A N 1
ATOM 1725 C CA . ASP A 1 213 ? 9.515 -12.195 -29.393 1.00 85.06 213 ASP A CA 1
ATOM 1726 C C . ASP A 1 213 ? 11.013 -11.893 -29.602 1.00 85.06 213 ASP A C 1
ATOM 1728 O O . ASP A 1 213 ? 11.490 -10.807 -29.265 1.00 85.06 213 ASP A O 1
ATOM 1732 N N . GLY A 1 214 ? 11.744 -12.848 -30.184 1.00 78.44 214 GLY A N 1
ATOM 1733 C CA . GLY A 1 214 ? 13.186 -12.736 -30.435 1.00 78.44 214 GLY A CA 1
ATOM 1734 C C . GLY A 1 214 ? 14.084 -13.049 -29.232 1.00 78.44 214 GLY A C 1
ATOM 1735 O O . GLY A 1 214 ? 15.299 -12.915 -29.351 1.00 78.44 214 GLY A O 1
ATOM 1736 N N . GLY A 1 215 ? 13.512 -13.459 -28.096 1.00 79.25 215 GLY A N 1
ATOM 1737 C CA . GLY A 1 215 ? 14.275 -13.982 -26.966 1.00 79.25 215 GLY A CA 1
ATOM 1738 C C . GLY A 1 215 ? 14.869 -15.364 -27.248 1.00 79.25 215 GLY A C 1
ATOM 1739 O O . GLY A 1 215 ? 14.286 -16.162 -27.989 1.00 79.25 215 GLY A O 1
ATOM 1740 N N . ASP A 1 216 ? 16.034 -15.639 -26.661 1.00 77.94 216 ASP A N 1
ATOM 1741 C CA . ASP A 1 216 ? 16.633 -16.970 -26.701 1.00 77.94 216 ASP A CA 1
ATOM 1742 C C . ASP A 1 216 ? 15.846 -17.914 -25.786 1.00 77.94 216 ASP A C 1
ATOM 1744 O O . ASP A 1 216 ? 15.658 -17.646 -24.600 1.00 77.94 216 ASP A O 1
ATOM 1748 N N . LYS A 1 217 ? 15.353 -19.004 -26.373 1.00 81.12 217 LYS A N 1
ATOM 1749 C CA . LYS A 1 217 ? 14.586 -20.048 -25.685 1.00 81.12 217 LYS A CA 1
ATOM 1750 C C . LYS A 1 217 ? 15.374 -21.347 -25.545 1.00 81.12 217 LYS A C 1
ATOM 1752 O O . LYS A 1 217 ? 14.810 -22.357 -25.122 1.00 81.12 217 LYS A O 1
ATOM 1757 N N . SER A 1 218 ? 16.647 -21.351 -25.940 1.00 80.56 218 SER A N 1
ATOM 1758 C CA . SER A 1 218 ? 17.536 -22.474 -25.670 1.00 80.56 218 SER A CA 1
ATOM 1759 C C . SER A 1 218 ? 17.631 -22.684 -24.157 1.00 80.56 218 SER A C 1
ATOM 1761 O O . SER A 1 218 ? 17.691 -21.727 -23.392 1.00 80.56 218 SER A O 1
ATOM 1763 N N . GLY A 1 219 ? 17.502 -23.932 -23.709 1.00 85.31 219 GLY A N 1
ATOM 1764 C CA . GLY A 1 219 ? 17.515 -24.269 -22.283 1.00 85.31 219 GLY A CA 1
ATOM 1765 C C . GLY A 1 219 ? 16.353 -23.721 -21.441 1.00 85.31 219 GLY A C 1
ATOM 1766 O O . GLY A 1 219 ? 16.353 -23.906 -20.231 1.00 85.31 219 GLY A O 1
ATOM 1767 N N . LEU A 1 220 ? 15.317 -23.112 -22.041 1.00 89.31 220 LEU A N 1
ATOM 1768 C CA . LEU A 1 220 ? 14.210 -22.476 -21.307 1.00 89.31 220 LEU A CA 1
ATOM 1769 C C . LEU A 1 220 ? 13.579 -23.391 -20.245 1.00 89.31 220 LEU A C 1
ATOM 1771 O O . LEU A 1 220 ? 13.292 -22.956 -19.130 1.00 89.31 220 LEU A O 1
ATOM 1775 N N . VAL A 1 221 ? 13.318 -24.653 -20.594 1.00 89.50 221 VAL A N 1
ATOM 1776 C CA . VAL A 1 221 ? 12.696 -25.608 -19.666 1.00 89.50 221 VAL A CA 1
ATOM 1777 C C . VAL A 1 221 ? 13.652 -25.949 -18.527 1.00 89.50 221 VAL A C 1
ATOM 1779 O O . VAL A 1 221 ? 13.212 -25.978 -17.382 1.00 89.50 221 VAL A O 1
ATOM 1782 N N . GLU A 1 222 ? 14.936 -26.159 -18.818 1.00 89.94 222 GLU A N 1
ATOM 1783 C CA . GLU A 1 222 ? 15.966 -26.437 -17.812 1.00 89.94 222 GLU A CA 1
ATOM 1784 C C . GLU A 1 222 ? 16.119 -25.255 -16.845 1.00 89.94 222 GLU A C 1
ATOM 1786 O O . GLU A 1 222 ? 16.036 -25.444 -15.632 1.00 89.94 222 GLU A O 1
ATOM 1791 N N . ASP A 1 223 ? 16.210 -24.033 -17.369 1.00 89.75 223 ASP A N 1
ATOM 1792 C CA . ASP A 1 223 ? 16.322 -22.803 -16.582 1.00 89.75 223 ASP A CA 1
ATOM 1793 C C . ASP A 1 223 ? 15.099 -22.571 -15.692 1.00 89.75 223 ASP A C 1
ATOM 1795 O O . ASP A 1 223 ? 15.221 -22.208 -14.522 1.00 89.75 223 ASP A O 1
ATOM 1799 N N . VAL A 1 224 ? 13.890 -22.791 -16.212 1.00 92.25 224 VAL A N 1
ATOM 1800 C CA . VAL A 1 224 ? 12.653 -22.623 -15.436 1.00 92.25 224 VAL A CA 1
ATOM 1801 C C . VAL A 1 224 ? 12.488 -23.741 -14.402 1.00 92.25 224 VAL A C 1
ATOM 1803 O O . VAL A 1 224 ? 11.974 -23.484 -13.314 1.00 92.25 224 VAL A O 1
ATOM 1806 N N . CYS A 1 225 ? 12.943 -24.960 -14.704 1.00 90.56 225 CYS A N 1
ATOM 1807 C CA . CYS A 1 225 ? 12.822 -26.121 -13.820 1.00 90.56 225 CYS A CA 1
ATOM 1808 C C . CYS A 1 225 ? 13.983 -26.296 -12.837 1.00 90.56 225 CYS A C 1
ATOM 1810 O O . CYS A 1 225 ? 13.870 -27.147 -11.955 1.00 90.56 225 CYS A O 1
ATOM 1812 N N . ALA A 1 226 ? 15.073 -25.532 -12.958 1.00 90.62 226 ALA A N 1
ATOM 1813 C CA . ALA A 1 226 ? 16.202 -25.657 -12.043 1.00 90.62 226 ALA A CA 1
ATOM 1814 C C . ALA A 1 226 ? 15.754 -25.447 -10.577 1.00 90.62 226 ALA A C 1
ATOM 1816 O O . ALA A 1 226 ? 14.861 -24.635 -10.326 1.00 90.62 226 ALA A O 1
ATOM 1817 N N . PRO A 1 227 ? 16.354 -26.120 -9.585 1.00 89.75 227 PRO A N 1
ATOM 1818 C CA . PRO A 1 227 ? 15.990 -25.917 -8.183 1.00 89.75 227 PRO A CA 1
ATOM 1819 C C . PRO A 1 227 ? 16.106 -24.448 -7.755 1.00 89.75 227 PRO A C 1
ATOM 1821 O O . PRO A 1 227 ? 16.980 -23.726 -8.244 1.00 89.75 227 PRO A O 1
ATOM 1824 N N . TRP A 1 228 ? 15.247 -23.999 -6.836 1.00 93.56 228 TRP A N 1
ATOM 1825 C CA . TRP A 1 228 ? 15.351 -22.668 -6.224 1.00 93.56 228 TRP A CA 1
ATOM 1826 C C . TRP A 1 228 ? 15.251 -22.759 -4.694 1.00 93.56 228 TRP A C 1
ATOM 1828 O O . TRP A 1 228 ? 14.223 -22.394 -4.115 1.00 93.56 228 TRP A O 1
ATOM 1838 N N . PRO A 1 229 ? 16.304 -23.249 -4.016 1.00 93.19 229 PRO A N 1
ATOM 1839 C CA . PRO A 1 229 ? 16.239 -23.576 -2.592 1.00 93.19 229 PRO A CA 1
ATOM 1840 C C . PRO A 1 229 ? 15.856 -22.387 -1.703 1.00 93.19 229 PRO A C 1
ATOM 1842 O O . PRO A 1 229 ? 15.112 -22.546 -0.738 1.00 93.19 229 PRO A O 1
ATOM 1845 N N . GLU A 1 230 ? 16.322 -21.180 -2.031 1.00 95.69 230 GLU A N 1
ATOM 1846 C CA . GLU A 1 230 ? 15.994 -19.964 -1.283 1.00 95.69 230 GLU A CA 1
ATOM 1847 C C . GLU A 1 230 ? 14.503 -19.626 -1.382 1.00 95.69 230 GLU A C 1
ATOM 1849 O O . GLU A 1 230 ? 13.891 -19.226 -0.390 1.00 95.69 230 GLU A O 1
ATOM 1854 N N . PHE A 1 231 ? 13.904 -19.817 -2.560 1.00 96.25 231 PHE A N 1
ATOM 1855 C CA . PHE A 1 231 ? 12.472 -19.618 -2.765 1.00 96.25 231 PHE A CA 1
ATOM 1856 C C . PHE A 1 231 ? 11.666 -20.645 -1.981 1.00 96.25 231 PHE A C 1
ATOM 1858 O O . PHE A 1 231 ? 10.782 -20.274 -1.210 1.00 96.25 231 PHE A O 1
ATOM 1865 N N . GLU A 1 232 ? 12.011 -21.924 -2.112 1.00 93.81 232 GLU A N 1
ATOM 1866 C CA . GLU A 1 232 ? 11.344 -23.007 -1.390 1.00 93.81 232 GLU A CA 1
ATOM 1867 C C . GLU A 1 232 ? 11.421 -22.805 0.129 1.00 93.81 232 GLU A C 1
ATOM 1869 O O . GLU A 1 232 ? 10.406 -22.921 0.821 1.00 93.81 232 GLU A O 1
ATOM 1874 N N . GLY A 1 233 ? 12.595 -22.433 0.648 1.00 94.56 233 GLY A N 1
ATOM 1875 C CA . GLY A 1 233 ? 12.811 -22.178 2.069 1.00 94.56 233 GLY A CA 1
ATOM 1876 C C . GLY A 1 233 ? 11.988 -21.001 2.597 1.00 94.56 233 GLY A C 1
ATOM 1877 O O . GLY A 1 233 ? 11.316 -21.130 3.623 1.00 94.56 233 GLY A O 1
ATOM 1878 N N . ILE A 1 234 ? 11.989 -19.866 1.889 1.00 96.12 234 ILE A N 1
ATOM 1879 C CA . ILE A 1 234 ? 11.236 -18.671 2.302 1.00 96.12 234 ILE A CA 1
ATOM 1880 C C . ILE A 1 234 ? 9.727 -18.917 2.220 1.00 96.12 234 ILE A C 1
ATOM 1882 O O . ILE A 1 234 ? 9.014 -18.626 3.179 1.00 96.12 234 ILE A O 1
ATOM 1886 N N . LEU A 1 235 ? 9.220 -19.474 1.117 1.00 95.06 235 LEU A N 1
ATOM 1887 C CA . LEU A 1 235 ? 7.780 -19.695 0.957 1.00 95.06 235 LEU A CA 1
ATOM 1888 C C . LEU A 1 235 ? 7.269 -20.770 1.925 1.00 95.06 235 LEU A C 1
ATOM 1890 O O . LEU A 1 235 ? 6.201 -20.595 2.508 1.00 95.06 235 LEU A O 1
ATOM 1894 N N . THR A 1 236 ? 8.045 -21.829 2.185 1.00 92.81 236 THR A N 1
ATOM 1895 C CA . THR A 1 236 ? 7.702 -22.827 3.217 1.00 92.81 236 THR A CA 1
ATOM 1896 C C . THR A 1 236 ? 7.645 -22.202 4.603 1.00 92.81 236 THR A C 1
ATOM 1898 O O . THR A 1 236 ? 6.717 -22.483 5.360 1.00 92.81 236 THR A O 1
ATOM 1901 N N . ARG A 1 237 ? 8.588 -21.312 4.929 1.00 91.88 237 ARG A N 1
ATOM 1902 C CA . ARG A 1 237 ? 8.579 -20.583 6.200 1.00 91.88 237 ARG A CA 1
ATOM 1903 C C . ARG A 1 237 ? 7.343 -19.691 6.348 1.00 91.88 237 ARG A C 1
ATOM 1905 O O . ARG A 1 237 ? 6.779 -19.625 7.434 1.00 91.88 237 ARG A O 1
ATOM 1912 N N . VAL A 1 238 ? 6.955 -18.987 5.284 1.00 92.12 238 VAL A N 1
ATOM 1913 C CA . VAL A 1 238 ? 5.905 -17.956 5.335 1.00 92.12 238 VAL A CA 1
ATOM 1914 C C . VAL A 1 238 ? 4.497 -18.539 5.215 1.00 92.12 238 VAL A C 1
ATOM 1916 O O . VAL A 1 238 ? 3.602 -18.092 5.921 1.00 92.12 238 VAL A O 1
ATOM 1919 N N . MET A 1 239 ? 4.281 -19.516 4.333 1.00 92.00 239 MET A N 1
ATOM 1920 C CA . MET A 1 239 ? 2.939 -20.031 4.022 1.00 92.00 239 MET A CA 1
ATOM 1921 C C . MET A 1 239 ? 2.874 -21.558 3.888 1.00 92.00 239 MET A C 1
ATOM 1923 O O . MET A 1 239 ? 1.900 -22.092 3.364 1.00 92.00 239 MET A O 1
ATOM 1927 N N . GLY A 1 240 ? 3.894 -22.277 4.367 1.00 88.19 240 GLY A N 1
ATOM 1928 C CA . GLY A 1 240 ? 3.899 -23.737 4.344 1.00 88.19 240 GLY A CA 1
ATOM 1929 C C . GLY A 1 240 ? 2.856 -24.368 5.280 1.00 88.19 240 GLY A C 1
ATOM 1930 O O . GLY A 1 240 ? 2.306 -23.690 6.154 1.00 88.19 240 GLY A O 1
ATOM 1931 N N . PRO A 1 241 ? 2.609 -25.687 5.166 1.00 83.50 241 PRO A N 1
ATOM 1932 C CA . PRO A 1 241 ? 1.575 -26.394 5.931 1.00 83.50 241 PRO A CA 1
ATOM 1933 C C . PRO A 1 241 ? 1.746 -26.289 7.453 1.00 83.50 241 PRO A C 1
ATOM 1935 O O . PRO A 1 241 ? 0.762 -26.255 8.189 1.00 83.50 241 PRO A O 1
ATOM 1938 N N . ASP A 1 242 ? 2.996 -26.195 7.908 1.00 81.31 242 ASP A N 1
ATOM 1939 C CA . ASP A 1 242 ? 3.365 -26.133 9.324 1.00 81.31 242 ASP A CA 1
ATOM 1940 C C . ASP A 1 242 ? 3.394 -24.683 9.869 1.00 81.31 242 ASP A C 1
ATOM 1942 O O . ASP A 1 242 ? 3.635 -24.473 11.054 1.00 81.31 242 ASP A O 1
ATOM 1946 N N . SER A 1 243 ? 3.114 -23.668 9.035 1.00 76.25 243 SER A N 1
ATOM 1947 C CA . SER A 1 243 ? 3.141 -22.242 9.424 1.00 76.25 243 SER A CA 1
ATOM 1948 C C . SER A 1 243 ? 2.027 -21.842 10.404 1.00 76.25 243 SER A C 1
ATOM 1950 O O . SER A 1 243 ? 2.075 -20.769 11.004 1.00 76.25 243 SER A O 1
ATOM 1952 N N . GLY A 1 244 ? 0.985 -22.670 10.545 1.00 67.94 244 GLY A N 1
ATOM 1953 C CA . GLY A 1 244 ? -0.206 -22.366 11.344 1.00 67.94 244 GLY A CA 1
ATOM 1954 C C . GLY A 1 244 ? -1.122 -21.288 10.743 1.00 67.94 244 GLY A C 1
ATOM 1955 O O . GLY A 1 244 ? -2.212 -21.056 11.270 1.00 67.94 244 GLY A O 1
ATOM 1956 N N . GLN A 1 245 ? -0.734 -20.655 9.628 1.00 66.38 245 GLN A N 1
ATOM 1957 C CA . GLN A 1 245 ? -1.506 -19.614 8.950 1.00 66.38 245 GLN A CA 1
ATOM 1958 C C . GLN A 1 245 ? -2.349 -20.220 7.820 1.00 66.38 245 GLN A C 1
ATOM 1960 O O . GLN A 1 245 ? -1.845 -20.579 6.763 1.00 66.38 245 GLN A O 1
ATOM 1965 N N . LYS A 1 246 ? -3.665 -20.338 8.044 1.00 69.88 246 LYS A N 1
ATOM 1966 C CA . LYS A 1 246 ? -4.581 -21.013 7.102 1.00 69.88 246 LYS A CA 1
ATOM 1967 C C . LYS A 1 246 ? -4.901 -20.214 5.834 1.00 69.88 246 LYS A C 1
ATOM 1969 O O . LYS A 1 246 ? -5.289 -20.801 4.835 1.00 69.88 246 LYS A O 1
ATOM 1974 N N . SER A 1 247 ? -4.827 -18.888 5.891 1.00 88.44 247 SER A N 1
ATOM 1975 C CA . SER A 1 247 ? -5.121 -17.991 4.770 1.00 88.44 247 SER A CA 1
ATOM 1976 C C . SER A 1 247 ? -4.420 -16.664 5.023 1.00 88.44 247 SER A C 1
ATOM 1978 O O . SER A 1 247 ? -4.431 -16.170 6.150 1.00 88.44 247 SER A O 1
ATOM 1980 N N . LEU A 1 248 ? -3.806 -16.109 3.980 1.00 92.88 248 LEU A N 1
ATOM 1981 C CA . LEU A 1 248 ? -3.055 -14.858 4.050 1.00 92.88 248 LEU A CA 1
ATOM 1982 C C . LEU A 1 248 ? -3.749 -13.817 3.200 1.00 92.88 248 LEU A C 1
ATOM 1984 O O . LEU A 1 248 ? -4.204 -14.119 2.095 1.00 92.88 248 LEU A O 1
ATOM 1988 N N . ARG A 1 249 ? -3.768 -12.584 3.691 1.00 94.62 249 ARG A N 1
ATOM 1989 C CA . ARG A 1 249 ? -4.059 -11.401 2.888 1.00 94.62 249 ARG A CA 1
ATOM 1990 C C . ARG A 1 249 ? -2.752 -10.883 2.314 1.00 94.62 249 ARG A C 1
ATOM 1992 O O . ARG A 1 249 ? -1.843 -10.530 3.062 1.00 94.62 249 ARG A O 1
ATOM 1999 N N . ILE A 1 250 ? -2.650 -10.856 0.995 1.00 97.88 250 ILE A N 1
ATOM 2000 C CA . ILE A 1 250 ? -1.419 -10.514 0.289 1.00 97.88 250 ILE A CA 1
ATOM 2001 C C . ILE A 1 250 ? -1.642 -9.229 -0.502 1.00 97.88 250 ILE A C 1
ATOM 2003 O O . ILE A 1 250 ? -2.549 -9.168 -1.330 1.00 97.88 250 ILE A O 1
ATOM 2007 N N . LEU A 1 251 ? -0.792 -8.223 -0.294 1.00 98.75 251 LEU A N 1
ATOM 2008 C CA . LEU A 1 251 ? -0.686 -7.083 -1.204 1.00 98.75 251 LEU A CA 1
ATOM 2009 C C . LEU A 1 251 ? 0.416 -7.374 -2.223 1.00 98.75 251 LEU A C 1
ATOM 2011 O O . LEU A 1 251 ? 1.582 -7.524 -1.857 1.00 98.75 251 LEU A O 1
ATOM 2015 N N . PHE A 1 252 ? 0.046 -7.453 -3.496 1.00 98.81 252 PHE A N 1
ATOM 2016 C CA . PHE A 1 252 ? 0.946 -7.771 -4.595 1.00 98.81 252 PHE A CA 1
ATOM 2017 C C . PHE A 1 252 ? 1.310 -6.509 -5.386 1.00 98.81 252 PHE A C 1
ATOM 2019 O O . PHE A 1 252 ? 0.431 -5.814 -5.903 1.00 98.81 252 PHE A O 1
ATOM 2026 N N . LEU A 1 253 ? 2.611 -6.221 -5.493 1.00 98.56 253 LEU A N 1
ATOM 2027 C CA . LEU A 1 253 ? 3.175 -5.086 -6.227 1.00 98.56 253 LEU A CA 1
ATOM 2028 C C . LEU A 1 253 ? 3.941 -5.606 -7.462 1.00 98.56 253 LEU A C 1
ATOM 2030 O O . LEU A 1 253 ? 5.086 -6.051 -7.314 1.00 98.56 253 LEU A O 1
ATOM 2034 N N . PRO A 1 254 ? 3.354 -5.563 -8.672 1.00 97.38 254 PRO A N 1
ATOM 2035 C CA . PRO A 1 254 ? 4.024 -6.010 -9.890 1.00 97.38 254 PRO A CA 1
ATOM 2036 C C . PRO A 1 254 ? 5.135 -5.028 -10.305 1.00 97.38 254 PRO A C 1
ATOM 2038 O O . PRO A 1 254 ? 5.171 -3.880 -9.849 1.00 97.38 254 PRO A O 1
ATOM 2041 N N . ASP A 1 255 ? 6.035 -5.466 -11.193 1.00 94.44 255 ASP A N 1
ATOM 2042 C CA . ASP A 1 255 ? 7.047 -4.587 -11.804 1.00 94.44 255 ASP A CA 1
ATOM 2043 C C . ASP A 1 255 ? 6.651 -4.208 -13.233 1.00 94.44 255 ASP A C 1
ATOM 2045 O O . ASP A 1 255 ? 6.114 -3.122 -13.435 1.00 94.44 255 ASP A O 1
ATOM 2049 N N . GLY A 1 256 ? 6.874 -5.072 -14.227 1.00 94.88 256 GLY A N 1
ATOM 2050 C CA . GLY A 1 256 ? 6.674 -4.729 -15.636 1.00 94.88 256 GLY A CA 1
ATOM 2051 C C . GLY A 1 256 ? 5.341 -5.165 -16.256 1.00 94.88 256 GLY A C 1
ATOM 2052 O O . GLY A 1 256 ? 4.734 -6.166 -15.881 1.00 94.88 256 GLY A O 1
ATOM 2053 N N . SER A 1 257 ? 4.926 -4.449 -17.301 1.00 95.94 257 SER A N 1
ATOM 2054 C CA . SER A 1 257 ? 3.937 -4.934 -18.273 1.00 95.94 257 SER A CA 1
ATOM 2055 C C . SER A 1 257 ? 4.515 -6.118 -19.060 1.00 95.94 257 SER A C 1
ATOM 2057 O O . SER A 1 257 ? 5.722 -6.205 -19.299 1.00 95.94 257 SER A O 1
ATOM 2059 N N . GLY A 1 258 ? 3.663 -7.057 -19.445 1.00 96.38 258 GLY A N 1
ATOM 2060 C CA . GLY A 1 258 ? 4.006 -8.394 -19.924 1.00 96.38 258 GLY A CA 1
ATOM 2061 C C . GLY A 1 258 ? 4.258 -9.364 -18.771 1.00 96.38 258 GLY A C 1
ATOM 2062 O O . GLY A 1 258 ? 3.596 -10.391 -18.674 1.00 96.38 258 GLY A O 1
ATOM 2063 N N . GLU A 1 259 ? 5.128 -8.997 -17.829 1.00 96.56 259 GLU A N 1
ATOM 2064 C CA . GLU A 1 259 ? 5.410 -9.800 -16.627 1.00 96.56 259 GLU A CA 1
ATOM 2065 C C . GLU A 1 259 ? 4.158 -9.964 -15.752 1.00 96.56 259 GLU A C 1
ATOM 2067 O O . GLU A 1 259 ? 3.884 -11.050 -15.243 1.00 96.56 259 GLU A O 1
ATOM 2072 N N . VAL A 1 260 ? 3.339 -8.908 -15.657 1.00 97.56 260 VAL A N 1
ATOM 2073 C CA . VAL A 1 260 ? 2.068 -8.918 -14.915 1.00 97.56 260 VAL A CA 1
ATOM 2074 C C . VAL A 1 260 ? 1.130 -10.059 -15.337 1.00 97.56 260 VAL A C 1
ATOM 2076 O O . VAL A 1 260 ? 0.356 -10.550 -14.521 1.00 97.56 260 VAL A O 1
ATOM 2079 N N . MET A 1 261 ? 1.227 -10.557 -16.574 1.00 98.12 261 MET A N 1
ATOM 2080 C CA . MET A 1 261 ? 0.411 -11.681 -17.045 1.00 98.12 261 MET A CA 1
ATOM 2081 C C . MET A 1 261 ? 0.743 -12.987 -16.308 1.00 98.12 261 MET A C 1
ATOM 2083 O O . MET A 1 261 ? -0.155 -13.764 -15.972 1.00 98.12 261 MET A O 1
ATOM 2087 N N . PHE A 1 262 ? 2.023 -13.219 -16.006 1.00 98.06 262 PHE A N 1
ATOM 2088 C CA . PHE A 1 262 ? 2.467 -14.345 -15.182 1.00 98.06 262 PHE A CA 1
ATOM 2089 C C . PHE A 1 262 ? 2.157 -14.099 -13.708 1.00 98.06 262 PHE A C 1
ATOM 2091 O O . PHE A 1 262 ? 1.763 -15.030 -13.008 1.00 98.06 262 PHE A O 1
ATOM 2098 N N . ASP A 1 263 ? 2.248 -12.846 -13.255 1.00 98.12 263 ASP A N 1
ATOM 2099 C CA . ASP A 1 263 ? 1.861 -12.468 -11.894 1.00 98.12 263 ASP A CA 1
ATOM 2100 C C . ASP A 1 263 ? 0.376 -12.758 -11.642 1.00 98.12 263 ASP A C 1
ATOM 2102 O O . ASP A 1 263 ? 0.029 -13.316 -10.610 1.00 98.12 263 ASP A O 1
ATOM 2106 N N . ILE A 1 264 ? -0.517 -12.494 -12.600 1.00 98.25 264 ILE A N 1
ATOM 2107 C CA . ILE A 1 264 ? -1.944 -12.833 -12.479 1.00 98.25 264 ILE A CA 1
ATOM 2108 C C . ILE A 1 264 ? -2.152 -14.354 -12.368 1.00 98.25 264 ILE A C 1
ATOM 2110 O O . ILE A 1 264 ? -3.002 -14.815 -11.602 1.00 98.25 264 ILE A O 1
ATOM 2114 N N . ARG A 1 265 ? -1.364 -15.168 -13.086 1.00 97.19 265 ARG A N 1
ATOM 2115 C CA . ARG A 1 265 ? -1.399 -16.638 -12.945 1.00 97.19 265 ARG A CA 1
ATOM 2116 C C . ARG A 1 265 ? -0.872 -17.092 -11.585 1.00 97.19 265 ARG A C 1
ATOM 2118 O O . ARG A 1 265 ? -1.489 -17.962 -10.975 1.00 97.19 265 ARG A O 1
ATOM 2125 N N . LEU A 1 266 ? 0.194 -16.467 -11.091 1.00 97.56 266 LEU A N 1
ATOM 2126 C CA . LEU A 1 266 ? 0.731 -16.686 -9.748 1.00 97.56 266 LEU A CA 1
ATOM 2127 C C . LEU A 1 266 ? -0.311 -16.341 -8.675 1.00 97.56 266 LEU A C 1
ATOM 2129 O O . LEU A 1 266 ? -0.561 -17.132 -7.773 1.00 97.56 266 LEU A O 1
ATOM 2133 N N . ILE A 1 267 ? -0.988 -15.203 -8.814 1.00 98.19 267 ILE A N 1
ATOM 2134 C CA . ILE A 1 267 ? -2.069 -14.760 -7.928 1.00 98.19 267 ILE A CA 1
ATOM 2135 C C . ILE A 1 267 ? -3.225 -15.763 -7.924 1.00 98.19 267 ILE A C 1
ATOM 2137 O O . ILE A 1 267 ? -3.746 -16.101 -6.865 1.00 98.19 267 ILE A O 1
ATOM 2141 N N . ARG A 1 268 ? -3.608 -16.295 -9.088 1.00 96.81 268 ARG A N 1
ATOM 2142 C CA . ARG A 1 268 ? -4.623 -17.355 -9.173 1.00 96.81 268 ARG A CA 1
ATOM 2143 C C . ARG A 1 268 ? -4.177 -18.633 -8.460 1.00 96.81 268 ARG A C 1
ATOM 2145 O O . ARG A 1 268 ? -4.999 -19.240 -7.779 1.00 96.81 268 ARG A O 1
ATOM 2152 N N . ALA A 1 269 ? -2.904 -19.018 -8.558 1.00 96.00 269 ALA A N 1
ATOM 2153 C CA . ALA A 1 269 ? -2.363 -20.143 -7.796 1.00 96.00 269 ALA A CA 1
ATOM 2154 C C . ALA A 1 269 ? -2.425 -19.879 -6.279 1.00 96.00 269 ALA A C 1
ATOM 2156 O O . ALA A 1 269 ? -2.941 -20.716 -5.543 1.00 96.00 269 ALA A O 1
ATOM 2157 N N . LEU A 1 270 ? -2.041 -18.682 -5.820 1.00 96.12 270 LEU A N 1
ATOM 2158 C CA . LEU A 1 270 ? -2.181 -18.268 -4.416 1.00 96.12 270 LEU A CA 1
ATOM 2159 C C . LEU A 1 270 ? -3.645 -18.290 -3.941 1.00 96.12 270 LEU A C 1
ATOM 2161 O O . LEU A 1 270 ? -3.932 -18.737 -2.832 1.00 96.12 270 LEU A O 1
ATOM 2165 N N . ASN A 1 271 ? -4.588 -17.871 -4.787 1.00 95.00 271 ASN A N 1
ATOM 2166 C CA . ASN A 1 271 ? -6.016 -17.941 -4.479 1.00 95.00 271 ASN A CA 1
ATOM 2167 C C . ASN A 1 271 ? -6.512 -19.393 -4.357 1.00 95.00 271 ASN A C 1
ATOM 2169 O O . ASN A 1 271 ? -7.323 -19.681 -3.478 1.00 95.00 271 ASN A O 1
ATOM 2173 N N . ARG A 1 272 ? -6.009 -20.328 -5.183 1.00 93.19 272 ARG A N 1
ATOM 2174 C CA . ARG A 1 272 ? -6.312 -21.771 -5.047 1.00 93.19 272 ARG A CA 1
ATOM 2175 C C . ARG A 1 272 ? -5.782 -22.356 -3.738 1.00 93.19 272 ARG A C 1
ATOM 2177 O O . ARG A 1 272 ? -6.425 -23.237 -3.179 1.00 93.19 272 ARG A O 1
ATOM 2184 N N . LEU A 1 273 ? -4.666 -21.831 -3.231 1.00 91.88 273 LEU A N 1
ATOM 2185 C CA . LEU A 1 273 ? -4.127 -22.161 -1.906 1.00 91.88 273 LEU A CA 1
ATOM 2186 C C . LEU A 1 273 ? -4.935 -21.541 -0.750 1.00 91.88 273 LEU A C 1
ATOM 2188 O O . LEU A 1 273 ? -4.637 -21.785 0.415 1.00 91.88 273 LEU A O 1
ATOM 2192 N N . GLY A 1 274 ? -5.980 -20.765 -1.053 1.00 92.12 274 GLY A N 1
ATOM 2193 C CA . GLY A 1 274 ? -6.867 -20.158 -0.064 1.00 92.12 274 GLY A CA 1
ATOM 2194 C C . GLY A 1 274 ? -6.422 -18.778 0.417 1.00 92.12 274 GLY A C 1
ATOM 2195 O O . GLY A 1 274 ? -7.037 -18.237 1.338 1.00 92.12 274 GLY A O 1
ATOM 2196 N N . HIS A 1 275 ? -5.388 -18.183 -0.180 1.00 94.06 275 HIS A N 1
ATOM 2197 C CA . HIS A 1 275 ? -4.998 -16.802 0.103 1.00 94.06 275 HIS A CA 1
ATOM 2198 C C . HIS A 1 275 ? -5.937 -15.805 -0.596 1.00 94.06 275 HIS A C 1
ATOM 2200 O O . HIS A 1 275 ? -6.668 -16.143 -1.525 1.00 94.06 275 HIS A O 1
ATOM 2206 N N . LYS A 1 276 ? -5.936 -14.560 -0.122 1.00 95.00 276 LYS A N 1
ATOM 2207 C CA . LYS A 1 276 ? -6.677 -13.438 -0.704 1.00 95.00 276 LYS A CA 1
ATOM 2208 C C . LYS A 1 276 ? -5.681 -12.399 -1.179 1.00 95.00 276 LYS A C 1
ATOM 2210 O O . LYS A 1 276 ? -4.826 -11.989 -0.395 1.00 95.00 276 LYS A O 1
ATOM 2215 N N . VAL A 1 277 ? -5.799 -11.950 -2.425 1.00 97.94 277 VAL A N 1
ATOM 2216 C CA . VAL A 1 277 ? -4.804 -11.049 -3.014 1.00 97.94 277 VAL A CA 1
ATOM 2217 C C . VAL A 1 277 ? -5.415 -9.710 -3.415 1.00 97.94 277 VAL A C 1
ATOM 2219 O O . VAL A 1 277 ? -6.452 -9.645 -4.075 1.00 97.94 277 VAL A O 1
ATOM 2222 N N . VAL A 1 278 ? -4.726 -8.633 -3.042 1.00 98.62 278 VAL A N 1
ATOM 2223 C CA . VAL A 1 278 ? -4.925 -7.289 -3.581 1.00 98.62 278 VAL A CA 1
ATOM 2224 C C . VAL A 1 278 ? -3.780 -6.984 -4.540 1.00 98.62 278 VAL A C 1
ATOM 2226 O O . VAL A 1 278 ? -2.626 -6.953 -4.123 1.00 98.62 278 VAL A O 1
ATOM 2229 N N . LEU A 1 279 ? -4.080 -6.748 -5.812 1.00 98.69 279 LEU A N 1
ATOM 2230 C CA . LEU A 1 279 ? -3.112 -6.311 -6.815 1.00 98.69 279 LEU A CA 1
ATOM 2231 C C . LEU A 1 279 ? -3.100 -4.780 -6.875 1.00 98.69 279 LEU A C 1
ATOM 2233 O O . LEU A 1 279 ? -4.120 -4.170 -7.188 1.00 98.69 279 LEU A O 1
ATOM 2237 N N . ALA A 1 280 ? -1.956 -4.153 -6.594 1.00 98.25 280 ALA A N 1
ATOM 2238 C CA . ALA A 1 280 ? -1.819 -2.699 -6.669 1.00 98.25 280 ALA A CA 1
ATOM 2239 C C . ALA A 1 280 ? -1.102 -2.267 -7.952 1.00 98.25 280 ALA A C 1
ATOM 2241 O O . ALA A 1 280 ? 0.083 -2.547 -8.141 1.00 98.25 280 ALA A O 1
ATOM 2242 N N . LEU A 1 281 ? -1.817 -1.551 -8.818 1.00 97.88 281 LEU A N 1
ATOM 2243 C CA . LEU A 1 281 ? -1.302 -0.997 -10.071 1.00 97.88 281 LEU A CA 1
ATOM 2244 C C . LEU A 1 281 ? -1.016 0.501 -9.929 1.00 97.88 281 LEU A C 1
ATOM 2246 O O . LEU A 1 281 ? -1.465 1.144 -8.981 1.00 97.88 281 LEU A O 1
ATOM 2250 N N . LYS A 1 282 ? -0.263 1.082 -10.867 1.00 97.06 282 LYS A N 1
ATOM 2251 C CA . LYS A 1 282 ? -0.018 2.533 -10.863 1.00 97.06 282 LYS A CA 1
ATOM 2252 C C . LYS A 1 282 ? -1.288 3.303 -11.206 1.00 97.06 282 LYS A C 1
ATOM 2254 O O . LYS A 1 282 ? -2.023 2.894 -12.095 1.00 97.06 282 LYS A O 1
ATOM 2259 N N . GLU A 1 283 ? -1.499 4.459 -10.581 1.00 94.88 283 GLU A N 1
ATOM 2260 C CA . GLU A 1 283 ? -2.608 5.367 -10.933 1.00 94.88 283 GLU A CA 1
ATOM 2261 C C . GLU A 1 283 ? -2.470 5.907 -12.357 1.00 94.88 283 GLU A C 1
ATOM 2263 O O . GLU A 1 283 ? -3.436 6.140 -13.072 1.00 94.88 283 GLU A O 1
ATOM 2268 N N . GLY A 1 284 ? -1.235 6.130 -12.791 1.00 93.94 284 GLY A N 1
ATOM 2269 C CA . GLY A 1 284 ? -0.967 6.603 -14.136 1.00 93.94 284 GLY A CA 1
ATOM 2270 C C . GLY A 1 284 ? 0.457 6.314 -14.554 1.00 93.94 284 GLY A C 1
ATOM 2271 O O . GLY A 1 284 ? 1.228 5.695 -13.821 1.00 93.94 284 GLY A O 1
ATOM 2272 N N . TYR A 1 285 ? 0.812 6.815 -15.734 1.00 95.06 285 TYR A N 1
ATOM 2273 C CA . TYR A 1 285 ? 2.043 6.432 -16.408 1.00 95.06 285 TYR A CA 1
ATOM 2274 C C . TYR A 1 285 ? 3.290 6.510 -15.508 1.00 95.06 285 TYR A C 1
ATOM 2276 O O . TYR A 1 285 ? 3.703 7.581 -15.043 1.00 95.06 285 TYR A O 1
ATOM 2284 N N . SER A 1 286 ? 3.897 5.339 -15.319 1.00 93.94 286 SER A N 1
ATOM 2285 C CA . SER A 1 286 ? 5.245 5.135 -14.808 1.00 93.94 286 SER A CA 1
ATOM 2286 C C . SER A 1 286 ? 5.952 4.158 -15.750 1.00 93.94 286 SER A C 1
ATOM 2288 O O . SER A 1 286 ? 5.313 3.194 -16.169 1.00 93.94 286 SER A O 1
ATOM 2290 N N . PRO A 1 287 ? 7.222 4.390 -16.132 1.00 93.88 287 PRO A N 1
ATOM 2291 C CA . PRO A 1 287 ? 7.853 3.609 -17.189 1.00 93.88 287 PRO A CA 1
ATOM 2292 C C . PRO A 1 287 ? 7.820 2.108 -16.929 1.00 93.88 287 PRO A C 1
ATOM 2294 O O . PRO A 1 287 ? 8.217 1.658 -15.853 1.00 93.88 287 PRO A O 1
ATOM 2297 N N . ASP A 1 288 ? 7.362 1.380 -17.945 1.00 91.94 288 ASP A N 1
ATOM 2298 C CA . ASP A 1 288 ? 7.202 -0.077 -18.001 1.00 91.94 288 ASP A CA 1
ATOM 2299 C C . ASP A 1 288 ? 6.182 -0.679 -17.015 1.00 91.94 288 ASP A C 1
ATOM 2301 O O . ASP A 1 288 ? 5.770 -1.821 -17.210 1.00 91.94 288 ASP A O 1
ATOM 2305 N N . ASN A 1 289 ? 5.720 0.068 -16.007 1.00 95.94 289 ASN A N 1
ATOM 2306 C CA . ASN A 1 289 ? 4.776 -0.425 -15.008 1.00 95.94 289 ASN A CA 1
ATOM 2307 C C . ASN A 1 289 ? 3.339 -0.526 -15.561 1.00 95.94 289 ASN A C 1
ATOM 2309 O O . ASN A 1 289 ? 2.913 0.368 -16.304 1.00 95.94 289 ASN A O 1
ATOM 2313 N N . PRO A 1 290 ? 2.574 -1.560 -15.161 1.00 96.25 290 PRO A N 1
ATOM 2314 C CA . PRO A 1 290 ? 1.148 -1.628 -15.448 1.00 96.25 290 PRO A CA 1
ATOM 2315 C C . PRO A 1 290 ? 0.391 -0.530 -14.687 1.00 96.25 290 PRO A C 1
ATOM 2317 O O . PRO A 1 290 ? 0.687 -0.216 -13.526 1.00 96.25 290 PRO A O 1
ATOM 2320 N N . VAL A 1 291 ? -0.586 0.060 -15.362 1.00 96.06 291 VAL A N 1
ATOM 2321 C CA . VAL A 1 291 ? -1.442 1.137 -14.859 1.00 96.06 291 VAL A CA 1
ATOM 2322 C C . VAL A 1 291 ? -2.845 0.584 -14.634 1.00 96.06 291 VAL A C 1
ATOM 2324 O O . VAL A 1 291 ? -3.305 -0.266 -15.386 1.00 96.06 291 VAL A O 1
ATOM 2327 N N . PHE A 1 292 ? -3.531 1.077 -13.606 1.00 96.38 292 PHE A N 1
ATOM 2328 C CA . PHE A 1 292 ? -4.888 0.669 -13.240 1.00 96.38 292 PHE A CA 1
ATOM 2329 C C . PHE A 1 292 ? -5.856 0.702 -14.437 1.00 96.38 292 PHE A C 1
ATOM 2331 O O . PHE A 1 292 ? -6.583 -0.255 -14.677 1.00 96.38 292 PHE A O 1
ATOM 2338 N N . TRP A 1 293 ? -5.769 1.763 -15.240 1.00 94.75 293 TRP A N 1
ATOM 2339 C CA . TRP A 1 293 ? -6.598 2.005 -16.424 1.00 94.75 293 TRP A CA 1
ATOM 2340 C C . TRP A 1 293 ? -6.149 1.249 -17.688 1.00 94.75 293 TRP A C 1
ATOM 2342 O O . TRP A 1 293 ? -6.785 1.379 -18.729 1.00 94.75 293 TRP A O 1
ATOM 2352 N N . ASP A 1 294 ? -5.056 0.473 -17.648 1.00 95.31 294 ASP A N 1
ATOM 2353 C CA . ASP A 1 294 ? -4.591 -0.263 -18.836 1.00 95.31 294 ASP A CA 1
ATOM 2354 C C . ASP A 1 294 ? -5.611 -1.322 -19.284 1.00 95.31 294 ASP A C 1
ATOM 2356 O O . ASP A 1 294 ? -5.736 -1.570 -20.481 1.00 95.31 294 ASP A O 1
ATOM 2360 N N . ALA A 1 295 ? -6.385 -1.892 -18.354 1.00 93.94 295 ALA A N 1
ATOM 2361 C CA . ALA A 1 295 ? -7.418 -2.884 -18.659 1.00 93.94 295 ALA A CA 1
ATOM 2362 C C . ALA A 1 295 ? -8.539 -2.344 -19.572 1.00 93.94 295 ALA A C 1
ATOM 2364 O O . ALA A 1 295 ? -9.167 -3.124 -20.270 1.00 93.94 295 ALA A O 1
ATOM 2365 N N . GLU A 1 296 ? -8.762 -1.027 -19.642 1.00 93.25 296 GLU A N 1
ATOM 2366 C CA . GLU A 1 296 ? -9.762 -0.434 -20.550 1.00 93.25 296 GLU A CA 1
ATOM 2367 C C . GLU A 1 296 ? -9.308 -0.403 -22.020 1.00 93.25 296 GLU A C 1
ATOM 2369 O O . GLU A 1 296 ? -10.082 -0.078 -22.925 1.00 93.25 296 GLU A O 1
ATOM 2374 N N . HIS A 1 297 ? -8.020 -0.639 -22.276 1.00 92.56 297 HIS A N 1
ATOM 2375 C CA . HIS A 1 297 ? -7.410 -0.464 -23.595 1.00 92.56 297 HIS A CA 1
ATOM 2376 C C . HIS A 1 297 ? -6.562 -1.654 -24.046 1.00 92.56 297 HIS A C 1
ATOM 2378 O O . HIS A 1 297 ? -6.145 -1.690 -25.204 1.00 92.56 297 HIS A O 1
ATOM 2384 N N . ASP A 1 298 ? -6.289 -2.595 -23.148 1.00 96.69 298 ASP A N 1
ATOM 2385 C CA . ASP A 1 298 ? -5.529 -3.810 -23.398 1.00 96.69 298 ASP A CA 1
ATOM 2386 C C . ASP A 1 298 ? -6.449 -5.031 -23.231 1.00 96.69 298 ASP A C 1
ATOM 2388 O O . ASP A 1 298 ? -6.676 -5.473 -22.101 1.00 96.69 298 ASP A O 1
ATOM 2392 N N . PRO A 1 299 ? -6.953 -5.611 -24.338 1.00 96.31 299 PRO A N 1
ATOM 2393 C CA . PRO A 1 299 ? -7.882 -6.741 -24.287 1.00 96.31 299 PRO A CA 1
ATOM 2394 C C . PRO A 1 299 ? -7.297 -7.993 -23.620 1.00 96.31 299 PRO A C 1
ATOM 2396 O O . PRO A 1 299 ? -8.026 -8.825 -23.079 1.00 96.31 299 PRO A O 1
ATOM 2399 N N . VAL A 1 300 ? -5.971 -8.160 -23.667 1.00 97.25 300 VAL A N 1
ATOM 2400 C CA . VAL A 1 300 ? -5.296 -9.321 -23.078 1.00 97.25 300 VAL A CA 1
ATOM 2401 C C . VAL A 1 300 ? -5.248 -9.177 -21.561 1.00 97.25 300 VAL A C 1
ATOM 2403 O O . VAL A 1 300 ? -5.535 -10.137 -20.842 1.00 97.25 300 VAL A O 1
ATOM 2406 N N . LEU A 1 301 ? -4.937 -7.975 -21.071 1.00 97.25 301 LEU A N 1
ATOM 2407 C CA . LEU A 1 301 ? -4.972 -7.670 -19.643 1.00 97.25 301 LEU A CA 1
ATOM 2408 C C . LEU A 1 301 ? -6.407 -7.671 -19.094 1.00 97.25 301 LEU A C 1
ATOM 2410 O O . LEU A 1 301 ? -6.636 -8.239 -18.026 1.00 97.25 301 LEU A O 1
ATOM 2414 N N . GLU A 1 302 ? -7.361 -7.096 -19.832 1.00 97.31 302 GLU A N 1
ATOM 2415 C CA . GLU A 1 302 ? -8.796 -7.122 -19.516 1.00 97.31 302 GLU A CA 1
ATOM 2416 C C . GLU A 1 302 ? -9.279 -8.561 -19.305 1.00 97.31 302 GLU A C 1
ATOM 2418 O O . GLU A 1 302 ? -9.788 -8.909 -18.241 1.00 97.31 302 GLU A O 1
ATOM 2423 N N . SER A 1 303 ? -9.022 -9.436 -20.284 1.00 97.00 303 SER A N 1
ATOM 2424 C CA . SER A 1 303 ? -9.397 -10.848 -20.208 1.00 97.00 303 SER A CA 1
ATOM 2425 C C . SER A 1 303 ? -8.721 -11.566 -19.036 1.00 97.00 303 SER A C 1
ATOM 2427 O O . SER A 1 303 ? -9.344 -12.382 -18.350 1.00 97.00 303 SER A O 1
ATOM 2429 N N . ALA A 1 304 ? -7.454 -11.256 -18.750 1.00 96.56 304 ALA A N 1
ATOM 2430 C CA . ALA A 1 304 ? -6.748 -11.860 -17.627 1.00 96.56 304 ALA A CA 1
ATOM 2431 C C . ALA A 1 304 ? -7.307 -11.437 -16.260 1.00 96.56 304 ALA A C 1
ATOM 2433 O O . ALA A 1 304 ? -7.238 -12.239 -15.325 1.00 96.56 304 ALA A O 1
ATOM 2434 N N . LEU A 1 305 ? -7.879 -10.235 -16.152 1.00 96.69 305 LEU A N 1
ATOM 2435 C CA . LEU A 1 305 ? -8.448 -9.663 -14.929 1.00 96.69 305 LEU A CA 1
ATOM 2436 C C . LEU A 1 305 ? -9.986 -9.706 -14.881 1.00 96.69 305 LEU A C 1
ATOM 2438 O O . LEU A 1 305 ? -10.564 -9.102 -13.984 1.00 96.69 305 LEU A O 1
ATOM 2442 N N . ALA A 1 306 ? -10.648 -10.441 -15.779 1.00 93.38 306 ALA A N 1
ATOM 2443 C CA . ALA A 1 306 ? -12.111 -10.453 -15.895 1.00 93.38 306 ALA A CA 1
ATOM 2444 C C . ALA A 1 306 ? -12.855 -10.813 -14.589 1.00 93.38 306 ALA A C 1
ATOM 2446 O O . ALA A 1 306 ? -13.925 -10.275 -14.322 1.00 93.38 306 ALA A O 1
ATOM 2447 N N . ASP A 1 307 ? -12.274 -11.681 -13.753 1.00 91.56 307 ASP A N 1
ATOM 2448 C CA . ASP A 1 307 ? -12.863 -12.111 -12.472 1.00 91.56 307 ASP A CA 1
ATOM 2449 C C . ASP A 1 307 ? -12.444 -11.230 -11.277 1.00 91.56 307 ASP A C 1
ATOM 2451 O O . ASP A 1 307 ? -12.687 -11.582 -10.119 1.00 91.56 307 ASP A O 1
ATOM 2455 N N . ALA A 1 308 ? -11.725 -10.133 -11.526 1.00 96.56 308 ALA A N 1
ATOM 2456 C CA . ALA A 1 308 ? -11.203 -9.257 -10.488 1.00 96.56 308 ALA A CA 1
ATOM 2457 C C . ALA A 1 308 ? -12.138 -8.073 -10.222 1.00 96.56 308 ALA A C 1
ATOM 2459 O O . ALA A 1 308 ? -12.664 -7.456 -11.146 1.00 96.56 308 ALA A O 1
ATOM 2460 N N . LEU A 1 309 ? -12.278 -7.688 -8.952 1.00 97.56 309 LEU A N 1
ATOM 2461 C CA . LEU A 1 309 ? -12.968 -6.449 -8.600 1.00 97.56 309 LEU A CA 1
ATOM 2462 C C . LEU A 1 309 ? -12.006 -5.264 -8.724 1.00 97.56 309 LEU A C 1
ATOM 2464 O O . LEU A 1 309 ? -11.052 -5.163 -7.951 1.00 97.56 309 LEU A O 1
ATOM 2468 N N . PHE A 1 310 ? -12.297 -4.335 -9.631 1.00 97.38 310 PHE A N 1
ATOM 2469 C CA . PHE A 1 310 ? -11.600 -3.053 -9.714 1.00 97.38 310 PHE A CA 1
ATOM 2470 C C . PHE A 1 310 ? -12.198 -2.049 -8.730 1.00 97.38 310 PHE A C 1
ATOM 2472 O O . PHE A 1 310 ? -13.409 -1.842 -8.685 1.00 97.38 310 PHE A O 1
ATOM 2479 N N . VAL A 1 311 ? -11.331 -1.407 -7.952 1.00 95.75 311 VAL A N 1
ATOM 2480 C CA . VAL A 1 311 ? -11.697 -0.341 -7.021 1.00 95.75 311 VAL A CA 1
ATOM 2481 C C . VAL A 1 311 ? -10.997 0.948 -7.441 1.00 95.75 311 VAL A C 1
ATOM 2483 O O . VAL A 1 311 ? -9.787 1.100 -7.264 1.00 95.75 311 VAL A O 1
ATOM 2486 N N . ASP A 1 312 ? -11.786 1.899 -7.928 1.00 90.19 312 ASP A N 1
ATOM 2487 C CA . ASP A 1 312 ? -11.354 3.246 -8.314 1.00 90.19 312 ASP A CA 1
ATOM 2488 C C . ASP A 1 312 ? -11.242 4.214 -7.118 1.00 90.19 312 ASP A C 1
ATOM 2490 O O . ASP A 1 312 ? -10.493 5.194 -7.145 1.00 90.19 312 ASP A O 1
ATOM 2494 N N . ASN A 1 313 ? -11.966 3.940 -6.032 1.00 90.38 313 ASN A N 1
ATOM 2495 C CA . ASN A 1 313 ? -11.988 4.794 -4.857 1.00 90.38 313 ASN A CA 1
ATOM 2496 C C . ASN A 1 313 ? -10.628 4.785 -4.138 1.00 90.38 313 ASN A C 1
ATOM 2498 O O . ASN A 1 313 ? -10.274 3.843 -3.428 1.00 90.38 313 ASN A O 1
ATOM 2502 N N . SER A 1 314 ? -9.893 5.893 -4.244 1.00 87.69 314 SER A N 1
ATOM 2503 C CA . SER A 1 314 ? -8.587 6.105 -3.596 1.00 87.69 314 SER A CA 1
ATOM 2504 C C . SER A 1 314 ? -8.642 6.310 -2.071 1.00 87.69 314 SER A C 1
ATOM 2506 O O . SER A 1 314 ? -7.590 6.399 -1.427 1.00 87.69 314 SER A O 1
ATOM 2508 N N . ARG A 1 315 ? -9.847 6.381 -1.482 1.00 87.81 315 ARG A N 1
ATOM 2509 C CA . ARG A 1 315 ? -10.105 6.623 -0.052 1.00 87.81 315 ARG A CA 1
ATOM 2510 C C . ARG A 1 315 ? -11.092 5.637 0.584 1.00 87.81 315 ARG A C 1
ATOM 2512 O O . ARG A 1 315 ? -11.770 5.994 1.545 1.00 87.81 315 ARG A O 1
ATOM 2519 N N . MET A 1 316 ? -11.147 4.392 0.104 1.00 88.00 316 MET A N 1
ATOM 2520 C CA . MET A 1 316 ? -12.013 3.342 0.663 1.00 88.00 316 MET A CA 1
ATOM 2521 C C . MET A 1 316 ? -11.877 3.228 2.177 1.00 88.00 316 MET A C 1
ATOM 2523 O O . MET A 1 316 ? -10.756 3.175 2.686 1.00 88.00 316 MET A O 1
ATOM 2527 N N . SER A 1 317 ? -12.998 3.111 2.891 1.00 84.19 317 SER A N 1
ATOM 2528 C CA . SER A 1 317 ? -12.991 2.809 4.323 1.00 84.19 317 SER A CA 1
ATOM 2529 C C . SER A 1 317 ? -12.460 1.395 4.605 1.00 84.19 317 SER A C 1
ATOM 2531 O O . SER A 1 317 ? -12.436 0.535 3.720 1.00 84.19 317 SER A O 1
ATOM 2533 N N . LYS A 1 318 ? -12.079 1.123 5.862 1.00 86.44 318 LYS A N 1
ATOM 2534 C CA . LYS A 1 318 ? -11.731 -0.238 6.300 1.00 86.44 318 LYS A CA 1
ATOM 2535 C C . LYS A 1 318 ? -12.880 -1.223 6.039 1.00 86.44 318 LYS A C 1
ATOM 2537 O O . LYS A 1 318 ? -12.638 -2.313 5.532 1.00 86.44 318 LYS A O 1
ATOM 2542 N N . ASN A 1 319 ? -14.122 -0.826 6.328 1.00 85.56 319 ASN A N 1
ATOM 2543 C CA . ASN A 1 319 ? -15.315 -1.645 6.088 1.00 85.56 319 ASN A CA 1
ATOM 2544 C C . ASN A 1 319 ? -15.448 -2.052 4.619 1.00 85.56 319 ASN A C 1
ATOM 2546 O O . ASN A 1 319 ? -15.625 -3.234 4.321 1.00 85.56 319 ASN A O 1
ATOM 2550 N N . ASP A 1 320 ? -15.335 -1.080 3.713 1.00 90.31 320 ASP A N 1
ATOM 2551 C CA . ASP A 1 320 ? -15.503 -1.321 2.281 1.00 90.31 320 ASP A CA 1
ATOM 2552 C C . ASP A 1 320 ? -14.386 -2.210 1.731 1.00 90.31 320 ASP A C 1
ATOM 2554 O O . ASP A 1 320 ? -14.659 -3.121 0.951 1.00 90.31 320 ASP A O 1
ATOM 2558 N N . LEU A 1 321 ? -13.140 -1.986 2.165 1.00 91.56 321 LEU A N 1
ATOM 2559 C CA . LEU A 1 321 ? -11.994 -2.792 1.744 1.00 91.56 321 LEU A CA 1
ATOM 2560 C C . LEU A 1 321 ? -12.127 -4.247 2.214 1.00 91.56 321 LEU A C 1
ATOM 2562 O O . LEU A 1 321 ? -11.939 -5.174 1.428 1.00 91.56 321 LEU A O 1
ATOM 2566 N N . LEU A 1 322 ? -12.491 -4.457 3.482 1.00 90.81 322 LEU A N 1
ATOM 2567 C CA . LEU A 1 322 ? -12.692 -5.800 4.023 1.00 90.81 322 LEU A CA 1
ATOM 2568 C C . LEU A 1 322 ? -13.872 -6.510 3.354 1.00 90.81 322 LEU A C 1
ATOM 2570 O O . LEU A 1 322 ? -13.783 -7.701 3.065 1.00 90.81 322 LEU A O 1
ATOM 2574 N N . ARG A 1 323 ? -14.961 -5.788 3.058 1.00 91.94 323 ARG A N 1
ATOM 2575 C CA . ARG A 1 323 ? -16.087 -6.330 2.284 1.00 91.94 323 ARG A CA 1
ATOM 2576 C C . ARG A 1 323 ? -15.632 -6.776 0.895 1.00 91.94 323 ARG A C 1
ATOM 2578 O O . ARG A 1 323 ? -15.849 -7.934 0.548 1.00 91.94 323 ARG A O 1
ATOM 2585 N N . ALA A 1 324 ? -14.924 -5.912 0.168 1.00 93.81 324 ALA A N 1
ATOM 2586 C CA . ALA A 1 324 ? -14.393 -6.215 -1.159 1.00 93.81 324 ALA A CA 1
ATOM 2587 C C . ALA A 1 324 ? -13.527 -7.489 -1.168 1.00 93.81 324 ALA A C 1
ATOM 2589 O O . ALA A 1 324 ? -13.720 -8.351 -2.022 1.00 93.81 324 ALA A O 1
ATOM 2590 N N . GLN A 1 325 ? -12.632 -7.652 -0.187 1.00 91.25 325 GLN A N 1
ATOM 2591 C CA . GLN A 1 325 ? -11.765 -8.835 -0.053 1.00 91.25 325 GLN A CA 1
ATOM 2592 C C . GLN A 1 325 ? -12.509 -10.121 0.351 1.00 91.25 325 GLN A C 1
ATOM 2594 O O . GLN A 1 325 ? -12.085 -11.231 0.008 1.00 91.25 325 GLN A O 1
ATOM 2599 N N . ARG A 1 326 ? -13.604 -10.007 1.117 1.00 89.75 326 ARG A N 1
ATOM 2600 C CA . ARG A 1 326 ? -14.444 -11.165 1.462 1.00 89.75 326 ARG A CA 1
ATOM 2601 C C . ARG A 1 326 ? -15.190 -11.667 0.231 1.00 89.75 326 ARG A C 1
ATOM 2603 O O . ARG A 1 326 ? -15.134 -12.862 -0.054 1.00 89.75 326 ARG A O 1
ATOM 2610 N N . GLU A 1 327 ? -15.816 -10.749 -0.497 1.00 93.00 327 GLU A N 1
ATOM 2611 C CA . GLU A 1 327 ? -16.678 -11.036 -1.648 1.00 93.00 327 GLU A CA 1
ATOM 2612 C C . GLU A 1 327 ? -15.892 -11.442 -2.898 1.00 93.00 327 GLU A C 1
ATOM 2614 O O . GLU A 1 327 ? -16.396 -12.219 -3.703 1.00 93.00 327 GLU A O 1
ATOM 2619 N N . ASN A 1 328 ? -14.642 -10.988 -3.038 1.00 93.62 328 ASN A N 1
ATOM 2620 C CA . ASN A 1 328 ? -13.850 -11.204 -4.247 1.00 93.62 328 ASN A CA 1
ATOM 2621 C C . ASN A 1 328 ? -12.501 -11.861 -3.907 1.00 93.62 328 ASN A C 1
ATOM 2623 O O . ASN A 1 328 ? -11.845 -11.468 -2.939 1.00 93.62 328 ASN A O 1
ATOM 2627 N N . PRO A 1 329 ? -12.055 -12.887 -4.656 1.00 87.81 329 PRO A N 1
ATOM 2628 C CA . PRO A 1 329 ? -10.751 -13.517 -4.435 1.00 87.81 329 PRO A CA 1
ATOM 2629 C C . PRO A 1 329 ? -9.579 -12.623 -4.869 1.00 87.81 329 PRO A C 1
ATOM 2631 O O . PRO A 1 329 ? -8.503 -12.703 -4.279 1.00 87.81 329 PRO A O 1
ATOM 2634 N N . LEU A 1 330 ? -9.796 -11.764 -5.871 1.00 96.88 330 LEU A N 1
ATOM 2635 C CA . LEU A 1 330 ? -8.828 -10.795 -6.372 1.00 96.88 330 LEU A CA 1
ATOM 2636 C C . LEU A 1 330 ? -9.457 -9.402 -6.407 1.00 96.88 330 LEU A C 1
ATOM 2638 O O . LEU A 1 330 ? -10.495 -9.196 -7.035 1.00 96.88 330 LEU A O 1
ATOM 2642 N N . VAL A 1 331 ? -8.801 -8.450 -5.749 1.00 98.19 331 VAL A N 1
ATOM 2643 C CA . VAL A 1 331 ? -9.154 -7.027 -5.792 1.00 98.19 331 VAL A CA 1
ATOM 2644 C C . VAL A 1 331 ? -8.014 -6.266 -6.459 1.00 98.19 331 VAL A C 1
ATOM 2646 O O . VAL A 1 331 ? -6.857 -6.442 -6.083 1.00 98.19 331 VAL A O 1
ATOM 2649 N N . VAL A 1 332 ? -8.321 -5.414 -7.431 1.00 98.50 332 VAL A N 1
ATOM 2650 C CA . VAL A 1 332 ? -7.359 -4.530 -8.096 1.00 98.50 332 VAL A CA 1
ATOM 2651 C C . VAL A 1 332 ? -7.572 -3.114 -7.583 1.00 98.50 332 VAL A C 1
ATOM 2653 O O . VAL A 1 332 ? -8.687 -2.596 -7.615 1.00 98.50 332 VAL A O 1
ATOM 2656 N N . ILE A 1 333 ? -6.499 -2.486 -7.110 1.00 98.19 333 ILE A N 1
ATOM 2657 C CA . ILE A 1 333 ? -6.509 -1.105 -6.623 1.00 98.19 333 ILE A CA 1
ATOM 2658 C C . ILE A 1 333 ? -5.439 -0.281 -7.329 1.00 98.19 333 ILE A C 1
ATOM 2660 O O . ILE A 1 333 ? -4.429 -0.806 -7.805 1.00 98.19 333 ILE A O 1
ATOM 2664 N N . SER A 1 334 ? -5.620 1.033 -7.320 1.00 96.56 334 SER A N 1
ATOM 2665 C CA . SER A 1 334 ? -4.552 1.971 -7.640 1.00 96.56 334 SER A CA 1
ATOM 2666 C C . SER A 1 334 ? -3.694 2.293 -6.412 1.00 96.56 334 SER A C 1
ATOM 2668 O O . SER A 1 334 ? -4.200 2.595 -5.323 1.00 96.56 334 SER A O 1
ATOM 2670 N N . ASP A 1 335 ? -2.374 2.313 -6.598 1.00 94.69 335 ASP A N 1
ATOM 2671 C CA . ASP A 1 335 ? -1.429 2.793 -5.593 1.00 94.69 335 ASP A CA 1
ATOM 2672 C C . ASP A 1 335 ? -1.449 4.322 -5.418 1.00 94.69 335 ASP A C 1
ATOM 2674 O O . ASP A 1 335 ? -0.842 4.836 -4.480 1.00 94.69 335 ASP A O 1
ATOM 2678 N N . GLY A 1 336 ? -2.169 5.058 -6.274 1.00 92.75 336 GLY A N 1
ATOM 2679 C CA . GLY A 1 336 ? -2.296 6.520 -6.236 1.00 92.75 336 GLY A CA 1
ATOM 2680 C C . GLY A 1 336 ? -1.118 7.278 -6.855 1.00 92.75 336 GLY A C 1
ATOM 2681 O O . GLY A 1 336 ? -1.095 8.511 -6.851 1.00 92.75 336 GLY A O 1
ATOM 2682 N N . THR A 1 337 ? -0.120 6.575 -7.396 1.00 92.81 337 THR A N 1
ATOM 2683 C CA . THR A 1 337 ? 1.142 7.168 -7.838 1.00 92.81 337 THR A CA 1
ATOM 2684 C C . THR A 1 337 ? 1.381 7.035 -9.339 1.00 92.81 337 THR A C 1
ATOM 2686 O O . THR A 1 337 ? 0.825 6.204 -10.049 1.00 92.81 337 THR A O 1
ATOM 2689 N N . ARG A 1 338 ? 2.281 7.884 -9.837 1.00 93.38 338 ARG A N 1
ATOM 2690 C CA . ARG A 1 338 ? 2.786 7.866 -11.221 1.00 93.38 338 ARG A CA 1
ATOM 2691 C C . ARG A 1 338 ? 4.309 7.737 -11.234 1.00 93.38 338 ARG A C 1
ATOM 2693 O O . ARG A 1 338 ? 5.001 8.366 -12.035 1.00 93.38 338 ARG A O 1
ATOM 2700 N N . GLU A 1 339 ? 4.847 7.046 -10.240 1.00 93.69 339 GLU A N 1
ATOM 2701 C CA . GLU A 1 339 ? 6.274 6.941 -9.943 1.00 93.69 339 GLU A CA 1
ATOM 2702 C C . GLU A 1 339 ? 6.593 5.587 -9.303 1.00 93.69 339 GLU A C 1
ATOM 2704 O O . GLU A 1 339 ? 5.705 4.809 -8.956 1.00 93.69 339 GLU A O 1
ATOM 2709 N N . ARG A 1 340 ? 7.887 5.304 -9.128 1.00 92.94 340 ARG A N 1
ATOM 2710 C CA . ARG A 1 340 ? 8.331 4.150 -8.335 1.00 92.94 340 ARG A CA 1
ATOM 2711 C C . ARG A 1 340 ? 7.826 4.281 -6.897 1.00 92.94 340 ARG A C 1
ATOM 2713 O O . ARG A 1 340 ? 7.636 5.401 -6.436 1.00 92.94 340 ARG A O 1
ATOM 2720 N N . LEU A 1 341 ? 7.642 3.146 -6.214 1.00 95.25 341 LEU A N 1
ATOM 2721 C CA . LEU A 1 341 ? 7.017 3.080 -4.889 1.00 95.25 341 LEU A CA 1
ATOM 2722 C C . LEU A 1 341 ? 7.522 4.201 -3.969 1.00 95.25 341 LEU A C 1
ATOM 2724 O O . LEU A 1 341 ? 8.723 4.374 -3.760 1.00 95.25 341 LEU A O 1
ATOM 2728 N N . ASN A 1 342 ? 6.588 4.990 -3.460 1.00 94.81 342 ASN A N 1
ATOM 2729 C CA . ASN A 1 342 ? 6.871 6.087 -2.557 1.00 94.81 342 ASN A CA 1
ATOM 2730 C C . ASN A 1 342 ? 5.741 6.137 -1.537 1.00 94.81 342 ASN A C 1
ATOM 2732 O O . ASN A 1 342 ? 4.663 6.636 -1.843 1.00 94.81 342 ASN A O 1
ATOM 2736 N N . LEU A 1 343 ? 5.981 5.589 -0.345 1.00 95.88 343 LEU A N 1
ATOM 2737 C CA . LEU A 1 343 ? 4.936 5.396 0.663 1.00 95.88 343 LEU A CA 1
ATOM 2738 C C . LEU A 1 343 ? 4.328 6.720 1.148 1.00 95.88 343 LEU A C 1
ATOM 2740 O O . LEU A 1 343 ? 3.148 6.748 1.481 1.00 95.88 343 LEU A O 1
ATOM 2744 N N . TRP A 1 344 ? 5.068 7.833 1.052 1.00 93.81 344 TRP A N 1
ATOM 2745 C CA . TRP A 1 344 ? 4.533 9.178 1.287 1.00 93.81 344 TRP A CA 1
ATOM 2746 C C . TRP A 1 344 ? 3.474 9.612 0.277 1.00 93.81 344 TRP A C 1
ATOM 2748 O O . TRP A 1 344 ? 2.778 10.579 0.529 1.00 93.81 344 TRP A O 1
ATOM 2758 N N . ARG A 1 345 ? 3.375 8.975 -0.887 1.00 93.00 345 ARG A N 1
ATOM 2759 C CA . ARG A 1 345 ? 2.557 9.441 -2.020 1.00 93.00 345 ARG A CA 1
ATOM 2760 C C . ARG A 1 345 ? 1.419 8.493 -2.369 1.00 93.00 345 ARG A C 1
ATOM 2762 O O . ARG A 1 345 ? 0.716 8.727 -3.346 1.00 93.00 345 ARG A O 1
ATOM 2769 N N . THR A 1 346 ? 1.288 7.409 -1.614 1.00 93.81 346 THR A N 1
ATOM 2770 C CA . THR A 1 346 ? 0.308 6.363 -1.892 1.00 93.81 346 THR A CA 1
ATOM 2771 C C . THR A 1 346 ? -1.113 6.808 -1.563 1.00 93.81 346 THR A C 1
ATOM 2773 O O . THR A 1 346 ? -1.335 7.658 -0.694 1.00 93.81 346 THR A O 1
ATOM 2776 N N . SER A 1 347 ? -2.088 6.216 -2.254 1.00 92.62 347 SER A N 1
ATOM 2777 C CA . SER A 1 347 ? -3.504 6.392 -1.935 1.00 92.62 347 SER A CA 1
ATOM 2778 C C . SER A 1 347 ? -3.824 5.879 -0.524 1.00 92.62 347 SER A C 1
ATOM 2780 O O . SER A 1 347 ? -3.125 5.034 0.043 1.00 92.62 347 SER A O 1
ATOM 2782 N N . VAL A 1 348 ? -4.917 6.374 0.056 1.00 90.56 348 VAL A N 1
ATOM 2783 C CA . VAL A 1 348 ? -5.390 5.902 1.367 1.00 90.56 348 VAL A CA 1
ATOM 2784 C C . VAL A 1 348 ? -5.828 4.442 1.277 1.00 90.56 348 VAL A C 1
ATOM 2786 O O . VAL A 1 348 ? -5.526 3.652 2.170 1.00 90.56 348 VAL A O 1
ATOM 2789 N N . THR A 1 349 ? -6.488 4.069 0.178 1.00 94.12 349 THR A N 1
ATOM 2790 C CA . THR A 1 349 ? -6.861 2.679 -0.116 1.00 94.12 349 THR A CA 1
ATOM 2791 C C . THR A 1 349 ? -5.637 1.766 -0.147 1.00 94.12 349 THR A C 1
ATOM 2793 O O . THR A 1 349 ? -5.667 0.707 0.473 1.00 94.12 349 THR A O 1
ATOM 2796 N N . PHE A 1 350 ? -4.534 2.185 -0.777 1.00 96.88 350 PHE A N 1
ATOM 2797 C CA . PHE A 1 350 ? -3.282 1.425 -0.770 1.00 96.88 350 PHE A CA 1
ATOM 2798 C C . PHE A 1 350 ? -2.711 1.263 0.641 1.00 96.88 350 PHE A C 1
ATOM 2800 O O . PHE A 1 350 ? -2.378 0.150 1.044 1.00 96.88 350 PHE A O 1
ATOM 2807 N N . ALA A 1 351 ? -2.632 2.348 1.417 1.00 95.38 351 ALA A N 1
ATOM 2808 C CA . ALA A 1 351 ? -2.113 2.290 2.784 1.00 95.38 351 ALA A CA 1
ATOM 2809 C C . ALA A 1 351 ? -2.958 1.367 3.684 1.00 95.38 351 ALA A C 1
ATOM 2811 O O . ALA A 1 351 ? -2.411 0.605 4.482 1.00 95.38 351 ALA A O 1
ATOM 2812 N N . ARG A 1 352 ? -4.288 1.377 3.522 1.00 92.94 352 ARG A N 1
ATOM 2813 C CA . ARG A 1 352 ? -5.198 0.441 4.201 1.00 92.94 352 ARG A CA 1
ATOM 2814 C C . ARG A 1 352 ? -5.014 -0.993 3.714 1.00 92.94 352 ARG A C 1
ATOM 2816 O O . ARG A 1 352 ? -4.940 -1.893 4.541 1.00 92.94 352 ARG A O 1
ATOM 2823 N N . ALA A 1 353 ? -4.870 -1.220 2.410 1.00 96.19 353 ALA A N 1
ATOM 2824 C CA . ALA A 1 353 ? -4.579 -2.547 1.866 1.00 96.19 353 ALA A CA 1
ATOM 2825 C C . ALA A 1 353 ? -3.266 -3.113 2.419 1.00 96.19 353 ALA A C 1
ATOM 2827 O O . ALA A 1 353 ? -3.219 -4.281 2.802 1.00 96.19 353 ALA A O 1
ATOM 2828 N N . TRP A 1 354 ? -2.233 -2.280 2.556 1.00 96.75 354 TRP A N 1
ATOM 2829 C CA . TRP A 1 354 ? -0.995 -2.657 3.229 1.00 96.75 354 TRP A CA 1
ATOM 2830 C C . TRP A 1 354 ? -1.248 -3.030 4.690 1.00 96.75 354 TRP A C 1
ATOM 2832 O O . TRP A 1 354 ? -0.852 -4.107 5.131 1.00 96.75 354 TRP A O 1
ATOM 2842 N N . LYS A 1 355 ? -1.951 -2.177 5.445 1.00 93.00 355 LYS A N 1
ATOM 2843 C CA . LYS A 1 355 ? -2.284 -2.445 6.849 1.00 93.00 355 LYS A CA 1
ATOM 2844 C C . LYS A 1 355 ? -3.058 -3.760 7.007 1.00 93.00 355 LYS A C 1
ATOM 2846 O O . LYS A 1 355 ? -2.735 -4.565 7.875 1.00 93.00 355 LYS A O 1
ATOM 2851 N N . GLU A 1 356 ? -4.062 -4.017 6.185 1.00 92.31 356 GLU A N 1
ATOM 2852 C CA . GLU A 1 356 ? -4.902 -5.209 6.332 1.00 92.31 356 GLU A CA 1
ATOM 2853 C C . GLU A 1 356 ? -4.226 -6.493 5.827 1.00 92.31 356 GLU A C 1
ATOM 2855 O O . GLU A 1 356 ? -4.646 -7.593 6.201 1.00 92.31 356 GLU A O 1
ATOM 2860 N N . SER A 1 357 ? -3.146 -6.377 5.051 1.00 94.31 357 SER A N 1
ATOM 2861 C CA . SER A 1 357 ? -2.361 -7.518 4.574 1.00 94.31 357 SER A CA 1
ATOM 2862 C C . SER A 1 357 ? -1.565 -8.185 5.696 1.00 94.31 357 SER A C 1
ATOM 2864 O O . SER A 1 357 ? -1.277 -7.584 6.730 1.00 94.31 357 SER A O 1
ATOM 2866 N N . ASP A 1 358 ? -1.271 -9.467 5.533 1.00 94.06 358 ASP A N 1
ATOM 2867 C CA . ASP A 1 358 ? -0.323 -10.240 6.341 1.00 94.06 358 ASP A CA 1
ATOM 2868 C C . ASP A 1 358 ? 1.068 -10.209 5.700 1.00 94.06 358 ASP A C 1
ATOM 2870 O O . ASP A 1 358 ? 2.071 -10.090 6.400 1.00 94.06 358 ASP A O 1
ATOM 2874 N N . LEU A 1 359 ? 1.103 -10.229 4.364 1.00 96.94 359 LEU A N 1
ATOM 2875 C CA . LEU A 1 359 ? 2.308 -10.313 3.551 1.00 96.94 359 LEU A CA 1
ATOM 2876 C C . LEU A 1 359 ? 2.257 -9.305 2.397 1.00 96.94 359 LEU A C 1
ATOM 2878 O O . LEU A 1 359 ? 1.225 -9.138 1.745 1.00 96.94 359 LEU A O 1
ATOM 2882 N N . ILE A 1 360 ? 3.390 -8.678 2.103 1.00 98.62 360 ILE A N 1
ATOM 2883 C CA . ILE A 1 360 ? 3.597 -7.886 0.891 1.00 98.62 360 ILE A CA 1
ATOM 2884 C C . ILE A 1 360 ? 4.498 -8.685 -0.047 1.00 98.62 360 ILE A C 1
ATOM 2886 O O . ILE A 1 360 ? 5.608 -9.055 0.331 1.00 98.62 360 ILE A O 1
ATOM 2890 N N . ILE A 1 361 ? 4.049 -8.928 -1.275 1.00 98.75 361 ILE A N 1
ATOM 2891 C CA . ILE A 1 361 ? 4.895 -9.491 -2.332 1.00 98.75 361 ILE A CA 1
ATOM 2892 C C . ILE A 1 361 ? 5.183 -8.376 -3.323 1.00 98.75 361 ILE A C 1
ATOM 2894 O O . ILE A 1 361 ? 4.273 -7.861 -3.966 1.00 98.75 361 ILE A O 1
ATOM 2898 N N . ALA A 1 362 ? 6.446 -7.988 -3.444 1.00 98.38 362 ALA A N 1
ATOM 2899 C CA . ALA A 1 362 ? 6.869 -6.928 -4.342 1.00 98.38 362 ALA A CA 1
ATOM 2900 C C . ALA A 1 362 ? 7.856 -7.452 -5.378 1.00 98.38 362 ALA A C 1
ATOM 2902 O O . ALA A 1 362 ? 8.785 -8.187 -5.049 1.00 98.38 362 ALA A O 1
ATOM 2903 N N . LYS A 1 363 ? 7.696 -7.037 -6.633 1.00 97.50 363 LYS A N 1
ATOM 2904 C CA . LYS A 1 363 ? 8.635 -7.403 -7.689 1.00 97.50 363 LYS A CA 1
ATOM 2905 C C . LYS A 1 363 ? 9.513 -6.255 -8.155 1.00 97.50 363 LYS A C 1
ATOM 2907 O O . LYS A 1 363 ? 9.146 -5.086 -8.049 1.00 97.50 363 LYS A O 1
ATOM 2912 N N . GLY A 1 364 ? 10.651 -6.612 -8.732 1.00 95.44 364 GLY A N 1
ATOM 2913 C CA . GLY A 1 364 ? 11.540 -5.701 -9.429 1.00 95.44 364 GLY A CA 1
ATOM 2914 C C . GLY A 1 364 ? 12.619 -5.105 -8.539 1.00 95.44 364 GLY A C 1
ATOM 2915 O O . GLY A 1 364 ? 12.414 -4.782 -7.364 1.00 95.44 364 GLY A O 1
ATOM 2916 N N . TYR A 1 365 ? 13.785 -4.871 -9.140 1.00 94.50 365 TYR A N 1
ATOM 2917 C CA . TYR A 1 365 ? 14.914 -4.238 -8.460 1.00 94.50 365 TYR A CA 1
ATOM 2918 C C . TYR A 1 365 ? 14.574 -2.860 -7.844 1.00 94.50 365 TYR A C 1
ATOM 2920 O O . TYR A 1 365 ? 15.055 -2.548 -6.750 1.00 94.50 365 TYR A O 1
ATOM 2928 N N . PRO A 1 366 ? 13.705 -2.019 -8.450 1.00 93.75 366 PRO A N 1
ATOM 2929 C CA . PRO A 1 366 ? 13.288 -0.764 -7.826 1.00 93.75 366 PRO A CA 1
ATOM 2930 C C . PRO A 1 366 ? 12.569 -0.926 -6.479 1.00 93.75 366 PRO A C 1
ATOM 2932 O O . PRO A 1 366 ? 12.722 -0.042 -5.629 1.00 93.75 366 PRO A O 1
ATOM 2935 N N . ASN A 1 367 ? 11.814 -2.012 -6.277 1.00 96.50 367 ASN A N 1
ATOM 2936 C CA . ASN A 1 367 ? 11.165 -2.320 -5.000 1.00 96.50 367 ASN A CA 1
ATOM 2937 C C . ASN A 1 367 ? 12.159 -2.929 -4.005 1.00 96.50 367 ASN A C 1
ATOM 2939 O O . ASN A 1 367 ? 12.175 -2.501 -2.851 1.00 96.50 367 ASN A O 1
ATOM 2943 N N . HIS A 1 368 ? 13.071 -3.798 -4.458 1.00 96.94 368 HIS A N 1
ATOM 2944 C CA . HIS A 1 368 ? 14.171 -4.321 -3.633 1.00 96.94 368 HIS A CA 1
ATOM 2945 C C . HIS A 1 368 ? 14.962 -3.189 -2.955 1.00 96.94 368 HIS A C 1
ATOM 2947 O O . HIS A 1 368 ? 15.168 -3.195 -1.742 1.00 96.94 368 HIS A O 1
ATOM 2953 N N . ARG A 1 369 ? 15.300 -2.137 -3.708 1.00 94.50 369 ARG A N 1
ATOM 2954 C CA . ARG A 1 369 ? 16.003 -0.963 -3.164 1.00 94.50 369 ARG A CA 1
ATOM 2955 C C . ARG A 1 369 ? 15.233 -0.222 -2.067 1.00 94.50 369 ARG A C 1
ATOM 2957 O O . ARG A 1 369 ? 15.848 0.385 -1.203 1.00 94.50 369 ARG A O 1
ATOM 2964 N N . ARG A 1 370 ? 13.902 -0.204 -2.127 1.00 94.56 370 ARG A N 1
ATOM 2965 C CA . ARG A 1 370 ? 13.051 0.589 -1.218 1.00 94.56 370 ARG A CA 1
ATOM 2966 C C . ARG A 1 370 ? 12.587 -0.188 -0.001 1.00 94.56 370 ARG A C 1
ATOM 2968 O O . ARG A 1 370 ? 12.362 0.415 1.039 1.00 94.56 370 ARG A O 1
ATOM 2975 N N . LEU A 1 371 ? 12.402 -1.494 -0.157 1.00 97.19 371 LEU A N 1
ATOM 2976 C CA . LEU A 1 371 ? 11.820 -2.348 0.870 1.00 97.19 371 LEU A CA 1
ATOM 2977 C C . LEU A 1 371 ? 12.884 -3.188 1.581 1.00 97.19 371 LEU A C 1
ATOM 2979 O O . LEU A 1 371 ? 12.807 -3.366 2.792 1.00 97.19 371 LEU A O 1
ATOM 2983 N N . ILE A 1 372 ? 13.912 -3.649 0.864 1.00 97.00 372 ILE A N 1
ATOM 2984 C CA . ILE A 1 372 ? 14.961 -4.510 1.426 1.00 97.00 372 ILE A CA 1
ATOM 2985 C C . ILE A 1 372 ? 16.198 -3.691 1.801 1.00 97.00 372 ILE A C 1
ATOM 2987 O O . ILE A 1 372 ? 16.622 -3.730 2.950 1.00 97.00 372 ILE A O 1
ATOM 2991 N N . GLN A 1 373 ? 16.724 -2.872 0.883 1.00 95.75 373 GLN A N 1
ATOM 2992 C CA . GLN A 1 373 ? 17.931 -2.052 1.115 1.00 95.75 373 GLN A CA 1
ATOM 2993 C C . GLN A 1 373 ? 17.672 -0.736 1.875 1.00 95.75 373 GLN A C 1
ATOM 2995 O O . GLN A 1 373 ? 18.467 0.201 1.791 1.00 95.75 373 GLN A O 1
ATOM 3000 N N . ASN A 1 374 ? 16.543 -0.642 2.571 1.00 94.25 374 ASN A N 1
ATOM 3001 C CA . ASN A 1 374 ? 16.209 0.464 3.462 1.00 94.25 374 ASN A CA 1
ATOM 3002 C C . ASN A 1 374 ? 16.276 -0.044 4.912 1.00 94.25 374 ASN A C 1
ATOM 3004 O O . ASN A 1 374 ? 15.763 -1.129 5.191 1.00 94.25 374 ASN A O 1
ATOM 3008 N N . SER A 1 375 ? 16.899 0.698 5.827 1.00 94.81 375 SER A N 1
ATOM 3009 C CA . SER A 1 375 ? 17.097 0.274 7.223 1.00 94.81 375 SER A CA 1
ATOM 3010 C C . SER A 1 375 ? 15.843 0.344 8.093 1.00 94.81 375 SER A C 1
ATOM 3012 O O . SER A 1 375 ? 15.806 -0.275 9.159 1.00 94.81 375 SER A O 1
ATOM 3014 N N . HIS A 1 376 ? 14.798 1.060 7.668 1.00 94.75 376 HIS A N 1
ATOM 3015 C CA . HIS A 1 376 ? 13.530 1.085 8.395 1.00 94.75 376 HIS A CA 1
ATOM 3016 C C . HIS A 1 376 ? 12.857 -0.281 8.377 1.00 94.75 376 HIS A C 1
ATOM 3018 O O . HIS A 1 376 ? 12.902 -1.007 7.381 1.00 94.75 376 HIS A O 1
ATOM 3024 N N . GLN A 1 377 ? 12.200 -0.621 9.482 1.00 94.94 377 GLN A N 1
ATOM 3025 C CA . GLN A 1 377 ? 11.342 -1.797 9.542 1.00 94.94 377 GLN A CA 1
ATOM 3026 C C . GLN A 1 377 ? 9.936 -1.451 9.055 1.00 94.94 377 GLN A C 1
ATOM 3028 O O . GLN A 1 377 ? 9.474 -0.316 9.178 1.00 94.94 377 GLN A O 1
ATOM 3033 N N . PHE A 1 378 ? 9.254 -2.442 8.493 1.00 96.88 378 PHE A N 1
ATOM 3034 C CA . PHE A 1 378 ? 7.898 -2.285 7.978 1.00 96.88 378 PHE A CA 1
ATOM 3035 C C . PHE A 1 378 ? 6.890 -2.937 8.914 1.00 96.88 378 PHE A C 1
ATOM 3037 O O . PHE A 1 378 ? 7.223 -3.774 9.752 1.00 96.88 378 PHE A O 1
ATOM 3044 N N . THR A 1 379 ? 5.630 -2.547 8.776 1.00 95.62 379 THR A N 1
ATOM 3045 C CA . THR A 1 379 ? 4.549 -3.093 9.601 1.00 95.62 379 THR A CA 1
ATOM 3046 C C . THR A 1 379 ? 4.161 -4.516 9.204 1.00 95.62 379 THR A C 1
ATOM 3048 O O . THR A 1 379 ? 3.523 -5.209 9.998 1.00 95.62 379 THR A O 1
ATOM 3051 N N . ARG A 1 380 ? 4.516 -4.957 7.992 1.00 96.00 380 ARG A N 1
ATOM 3052 C CA . ARG A 1 380 ? 4.164 -6.259 7.408 1.00 96.00 380 ARG A CA 1
ATOM 3053 C C . ARG A 1 380 ? 5.397 -6.977 6.892 1.00 96.00 380 ARG A C 1
ATOM 3055 O O . ARG A 1 380 ? 6.393 -6.326 6.581 1.00 96.00 380 ARG A O 1
ATOM 3062 N N . ASP A 1 381 ? 5.304 -8.302 6.834 1.00 96.88 381 ASP A N 1
ATOM 3063 C CA . ASP A 1 381 ? 6.349 -9.136 6.257 1.00 96.88 381 ASP A CA 1
ATOM 3064 C C . ASP A 1 381 ? 6.424 -8.859 4.754 1.00 96.88 381 ASP A C 1
ATOM 3066 O O . ASP A 1 381 ? 5.398 -8.634 4.104 1.00 96.88 381 ASP A O 1
ATOM 3070 N N . ILE A 1 382 ? 7.634 -8.839 4.198 1.00 98.56 382 ILE A N 1
ATOM 3071 C CA . ILE A 1 382 ? 7.865 -8.490 2.796 1.00 98.56 382 ILE A CA 1
ATOM 3072 C C . ILE A 1 382 ? 8.684 -9.581 2.122 1.00 98.56 382 ILE A C 1
ATOM 3074 O O . ILE A 1 382 ? 9.808 -9.869 2.530 1.00 98.56 382 ILE A O 1
ATOM 3078 N N . ILE A 1 383 ? 8.152 -10.115 1.027 1.00 98.56 383 ILE A N 1
ATOM 3079 C CA . ILE A 1 383 ? 8.914 -10.871 0.037 1.00 98.56 383 ILE A CA 1
ATOM 3080 C C . ILE A 1 383 ? 9.189 -9.951 -1.149 1.00 98.56 383 ILE A C 1
ATOM 3082 O O . ILE A 1 383 ? 8.271 -9.355 -1.713 1.00 98.56 383 ILE A O 1
ATOM 3086 N N . CYS A 1 384 ? 10.454 -9.849 -1.546 1.00 98.38 384 CYS A N 1
ATOM 3087 C CA . CYS A 1 384 ? 10.850 -9.137 -2.751 1.00 98.38 384 CYS A CA 1
ATOM 3088 C C . CYS A 1 384 ? 11.480 -10.093 -3.764 1.00 98.38 384 CYS A C 1
ATOM 3090 O O . CYS A 1 384 ? 12.451 -10.773 -3.441 1.00 98.38 384 CYS A O 1
ATOM 3092 N N . LEU A 1 385 ? 10.963 -10.095 -4.992 1.00 98.19 385 LEU A N 1
ATOM 3093 C CA . LEU A 1 385 ? 11.450 -10.912 -6.106 1.00 98.19 385 LEU A CA 1
ATOM 3094 C C . LEU A 1 385 ? 12.063 -10.012 -7.177 1.00 98.19 385 LEU A C 1
ATOM 3096 O O . LEU A 1 385 ? 11.435 -9.043 -7.601 1.00 98.19 385 LEU A O 1
ATOM 3100 N N . TYR A 1 386 ? 13.274 -10.299 -7.636 1.00 97.12 386 TYR A N 1
ATOM 3101 C CA . TYR A 1 386 ? 13.899 -9.531 -8.714 1.00 97.12 386 TYR A CA 1
ATOM 3102 C C . TYR A 1 386 ? 14.957 -10.357 -9.441 1.00 97.12 386 TYR A C 1
ATOM 3104 O O . TYR A 1 386 ? 15.470 -11.325 -8.894 1.00 97.12 386 TYR A O 1
ATOM 3112 N N . ARG A 1 387 ? 15.308 -9.949 -10.660 1.00 94.00 387 ARG A N 1
ATOM 3113 C CA . ARG A 1 387 ? 16.478 -10.465 -11.375 1.00 94.00 387 ARG A CA 1
ATOM 3114 C C . ARG A 1 387 ? 17.628 -9.477 -11.210 1.00 94.00 387 ARG A C 1
ATOM 3116 O O . ARG A 1 387 ? 17.419 -8.270 -11.365 1.00 94.00 387 ARG A O 1
ATOM 3123 N N . ASP A 1 388 ? 18.796 -9.953 -10.794 1.00 92.25 388 ASP A N 1
ATOM 3124 C CA . ASP A 1 388 ? 19.952 -9.090 -10.541 1.00 92.25 388 ASP A CA 1
ATOM 3125 C C . ASP A 1 388 ? 20.704 -8.702 -11.830 1.00 92.25 388 ASP A C 1
ATOM 3127 O O . ASP A 1 388 ? 20.307 -9.052 -12.941 1.00 92.25 388 ASP A O 1
ATOM 3131 N N . GLY A 1 389 ? 21.782 -7.923 -11.684 1.00 85.44 389 GLY A N 1
ATOM 3132 C CA . GLY A 1 389 ? 22.593 -7.462 -12.815 1.00 85.44 389 GLY A CA 1
ATOM 3133 C C . GLY A 1 389 ? 23.397 -8.563 -13.515 1.00 85.44 389 GLY A C 1
ATOM 3134 O O . GLY A 1 389 ? 23.850 -8.338 -14.634 1.00 85.44 389 GLY A O 1
ATOM 3135 N N . GLU A 1 390 ? 23.555 -9.729 -12.885 1.00 88.75 390 GLU A N 1
ATOM 3136 C CA . GLU A 1 390 ? 24.205 -10.917 -13.455 1.00 88.75 390 GLU A CA 1
ATOM 3137 C C . GLU A 1 390 ? 23.187 -11.842 -14.141 1.00 88.75 390 GLU A C 1
ATOM 3139 O O . GLU A 1 390 ? 23.560 -12.811 -14.796 1.00 88.75 390 GLU A O 1
ATOM 3144 N N . GLY A 1 391 ? 21.894 -11.522 -14.038 1.00 86.31 391 GLY A N 1
ATOM 3145 C CA . GLY A 1 391 ? 20.815 -12.309 -14.615 1.00 86.31 391 GLY A CA 1
ATOM 3146 C C . GLY A 1 391 ? 20.339 -13.450 -13.720 1.00 86.31 391 GLY A C 1
ATOM 3147 O O . GLY A 1 391 ? 19.614 -14.307 -14.216 1.00 86.31 391 GLY A O 1
ATOM 3148 N N . ALA A 1 392 ? 20.697 -13.471 -12.434 1.00 91.81 392 ALA A N 1
ATOM 3149 C CA . ALA A 1 392 ? 20.208 -14.469 -11.489 1.00 91.81 392 ALA A CA 1
ATOM 3150 C C . ALA A 1 392 ? 18.884 -14.030 -10.843 1.00 91.81 392 ALA A C 1
ATOM 3152 O O . ALA A 1 392 ? 18.703 -12.864 -10.475 1.00 91.81 392 ALA A O 1
ATOM 3153 N N . ASP A 1 393 ? 17.965 -14.981 -10.675 1.00 95.19 393 ASP A N 1
ATOM 3154 C CA . ASP A 1 393 ? 16.696 -14.756 -9.985 1.00 95.19 393 ASP A CA 1
ATOM 3155 C C . ASP A 1 393 ? 16.923 -14.735 -8.466 1.00 95.19 393 ASP A C 1
ATOM 3157 O O . ASP A 1 393 ? 17.530 -15.634 -7.882 1.00 95.19 393 ASP A O 1
ATOM 3161 N N . ARG A 1 394 ? 16.446 -13.680 -7.808 1.00 97.25 394 ARG A N 1
ATOM 3162 C CA . ARG A 1 394 ? 16.642 -13.423 -6.381 1.00 97.25 394 ARG A CA 1
ATOM 3163 C C . ARG A 1 394 ? 15.305 -13.317 -5.669 1.00 97.25 394 ARG A C 1
ATOM 3165 O O . ARG A 1 394 ? 14.363 -12.691 -6.158 1.00 97.25 394 ARG A O 1
ATOM 3172 N N . ILE A 1 395 ? 15.267 -13.889 -4.473 1.00 98.00 395 ILE A N 1
ATOM 3173 C CA . ILE A 1 395 ? 14.199 -13.710 -3.499 1.00 98.00 395 ILE A CA 1
ATOM 3174 C C . ILE A 1 395 ? 14.812 -13.188 -2.200 1.00 98.00 395 ILE A C 1
ATOM 3176 O O . ILE A 1 395 ? 15.825 -13.695 -1.721 1.00 98.00 395 ILE A O 1
ATOM 3180 N N . CYS A 1 396 ? 14.202 -12.157 -1.632 1.00 98.00 396 CYS A N 1
ATOM 3181 C CA . CYS A 1 396 ? 14.571 -11.619 -0.331 1.00 98.00 396 CYS A CA 1
ATOM 3182 C C . CYS A 1 396 ? 13.352 -11.615 0.580 1.00 98.00 396 CYS A C 1
ATOM 3184 O O . CYS A 1 396 ? 12.248 -11.300 0.135 1.00 98.00 396 CYS A O 1
ATOM 3186 N N . PHE A 1 397 ? 13.571 -11.905 1.857 1.00 97.81 397 PHE A N 1
ATOM 3187 C CA . PHE A 1 397 ? 12.553 -11.821 2.891 1.00 97.81 397 PHE A CA 1
ATOM 3188 C C . PHE A 1 397 ? 12.975 -10.797 3.938 1.00 97.81 397 PHE A C 1
ATOM 3190 O O . PHE A 1 397 ? 14.104 -10.837 4.427 1.00 97.81 397 PHE A O 1
ATOM 3197 N N . LYS A 1 398 ? 12.069 -9.881 4.271 1.00 97.56 398 LYS A N 1
ATOM 3198 C CA . LYS A 1 398 ? 12.244 -8.929 5.361 1.00 97.56 398 LYS A CA 1
ATOM 3199 C C . LYS A 1 398 ? 11.075 -9.053 6.319 1.00 97.56 398 LYS A C 1
ATOM 3201 O O . LYS A 1 398 ? 9.928 -8.832 5.937 1.00 97.56 398 LYS A O 1
ATOM 3206 N N . GLU A 1 399 ? 11.402 -9.412 7.550 1.00 95.75 399 GLU A N 1
ATOM 3207 C CA . GLU A 1 399 ? 10.433 -9.556 8.628 1.00 95.75 399 GLU A CA 1
ATOM 3208 C C . GLU A 1 399 ? 9.833 -8.203 8.999 1.00 95.75 399 GLU A C 1
ATOM 3210 O O . GLU A 1 399 ? 10.505 -7.166 8.966 1.00 95.75 399 GLU A O 1
ATOM 3215 N N . LYS A 1 400 ? 8.557 -8.216 9.376 1.00 94.75 400 LYS A N 1
ATOM 3216 C CA . LYS A 1 400 ? 7.915 -7.061 9.991 1.00 94.75 400 LYS A CA 1
ATOM 3217 C C . LYS A 1 400 ? 8.591 -6.703 11.311 1.00 94.75 400 LYS A C 1
ATOM 3219 O O . LYS A 1 400 ? 9.194 -7.537 11.985 1.00 94.75 400 LYS A O 1
ATOM 3224 N N . SER A 1 401 ? 8.399 -5.463 11.743 1.00 94.56 401 SER A N 1
ATOM 3225 C CA . SER A 1 401 ? 8.839 -5.039 13.068 1.00 94.56 401 SER A CA 1
ATOM 3226 C C . SER A 1 401 ? 8.176 -5.853 14.181 1.00 94.56 401 SER A C 1
ATOM 3228 O O . SER A 1 401 ? 6.950 -5.956 14.246 1.00 94.56 401 SER A O 1
ATOM 3230 N N . ALA A 1 402 ? 8.988 -6.333 15.127 1.00 92.00 402 ALA A N 1
ATOM 3231 C CA . ALA A 1 402 ? 8.519 -6.989 16.347 1.00 92.00 402 ALA A CA 1
ATOM 3232 C C . ALA A 1 402 ? 7.709 -6.055 17.268 1.00 92.00 402 ALA A C 1
ATOM 3234 O O . ALA A 1 402 ? 6.963 -6.536 18.116 1.00 92.00 402 ALA A O 1
ATOM 3235 N N . ARG A 1 403 ? 7.828 -4.727 17.098 1.00 88.31 403 ARG A N 1
ATOM 3236 C CA . ARG A 1 403 ? 7.039 -3.733 17.850 1.00 88.31 403 ARG A CA 1
ATOM 3237 C C . ARG A 1 403 ? 5.594 -3.638 17.359 1.00 88.31 403 ARG A C 1
ATOM 3239 O O . ARG A 1 403 ? 4.738 -3.122 18.067 1.00 88.31 403 ARG A O 1
ATOM 3246 N N . VAL A 1 404 ? 5.322 -4.096 16.135 1.00 85.69 404 VAL A N 1
ATOM 3247 C CA . VAL A 1 404 ? 4.020 -3.928 15.489 1.00 85.69 404 VAL A CA 1
ATOM 3248 C C . VAL A 1 404 ? 3.150 -5.155 15.732 1.00 85.69 404 VAL A C 1
ATOM 3250 O O . VAL A 1 404 ? 3.279 -6.192 15.074 1.00 85.69 404 VAL A O 1
ATOM 3253 N N . THR A 1 405 ? 2.185 -5.000 16.632 1.00 82.12 405 THR A N 1
ATOM 3254 C CA . THR A 1 405 ? 1.124 -5.986 16.840 1.00 82.12 405 THR A CA 1
ATOM 3255 C C . THR A 1 405 ? -0.019 -5.717 15.868 1.00 82.12 405 THR A C 1
ATOM 3257 O O . THR A 1 405 ? -0.655 -4.667 15.909 1.00 82.12 405 THR A O 1
ATOM 3260 N N . LYS A 1 406 ? -0.296 -6.671 14.971 1.00 83.31 406 LYS A N 1
ATOM 3261 C CA . LYS A 1 406 ? -1.478 -6.615 14.102 1.00 83.31 406 LYS A CA 1
ATOM 3262 C C . LYS A 1 406 ? -2.679 -7.143 14.876 1.00 83.31 406 LYS A C 1
ATOM 3264 O O . LYS A 1 406 ? -2.700 -8.319 15.232 1.00 83.31 406 LYS A O 1
ATOM 3269 N N . ILE A 1 407 ? -3.687 -6.301 15.064 1.00 82.75 407 ILE A N 1
ATOM 3270 C CA . ILE A 1 407 ? -4.987 -6.742 15.563 1.00 82.75 407 ILE A CA 1
ATOM 3271 C C . ILE A 1 407 ? -5.816 -7.209 14.370 1.00 82.75 407 ILE A C 1
ATOM 3273 O O . ILE A 1 407 ? -6.027 -6.486 13.398 1.00 82.75 407 ILE A O 1
ATOM 3277 N N . THR A 1 408 ? -6.233 -8.467 14.420 1.00 83.50 408 THR A N 1
ATOM 3278 C CA . THR A 1 408 ? -6.987 -9.106 13.341 1.00 83.50 408 THR A CA 1
ATOM 3279 C C . THR A 1 408 ? -8.446 -8.666 13.348 1.00 83.50 408 THR A C 1
ATOM 3281 O O . THR A 1 408 ? -9.015 -8.358 14.394 1.00 83.50 408 THR A O 1
ATOM 3284 N N . GLU A 1 409 ? -9.096 -8.717 12.184 1.00 84.88 409 GLU A N 1
ATOM 3285 C CA . GLU A 1 409 ? -10.543 -8.489 12.077 1.00 84.88 409 GLU A CA 1
ATOM 3286 C C . GLU A 1 409 ? -11.331 -9.391 13.035 1.00 84.88 409 GLU A C 1
ATOM 3288 O O . GLU A 1 409 ? -12.233 -8.917 13.714 1.00 84.88 409 GLU A O 1
ATOM 3293 N N . HIS A 1 410 ? -10.948 -10.666 13.153 1.00 86.50 410 HIS A N 1
ATOM 3294 C CA . HIS A 1 410 ? -11.591 -11.607 14.069 1.00 86.50 410 HIS A CA 1
ATOM 3295 C C . HIS A 1 410 ? -11.506 -11.149 15.532 1.00 86.50 410 HIS A C 1
ATOM 3297 O O . HIS A 1 410 ? -12.497 -11.229 16.249 1.00 86.50 410 HIS A O 1
ATOM 3303 N N . GLN A 1 411 ? -10.352 -10.642 15.980 1.00 88.69 411 GLN A N 1
ATOM 3304 C CA . GLN A 1 411 ? -10.203 -10.107 17.339 1.00 88.69 411 GLN A CA 1
ATOM 3305 C C . GLN A 1 411 ? -11.088 -8.877 17.562 1.00 88.69 411 GLN A C 1
ATOM 3307 O O . GLN A 1 411 ? -11.746 -8.784 18.596 1.00 88.69 411 GLN A O 1
ATOM 3312 N N . ILE A 1 412 ? -11.155 -7.971 16.581 1.00 88.88 412 ILE A N 1
ATOM 3313 C CA . ILE A 1 412 ? -12.001 -6.772 16.665 1.00 88.88 412 ILE A CA 1
ATOM 3314 C C . ILE A 1 412 ? -13.485 -7.162 16.717 1.00 88.88 412 ILE A C 1
ATOM 3316 O O . ILE A 1 412 ? -14.236 -6.649 17.546 1.00 88.88 412 ILE A O 1
ATOM 3320 N N . VAL A 1 413 ? -13.908 -8.102 15.867 1.00 90.69 413 VAL A N 1
ATOM 3321 C CA . VAL A 1 413 ? -15.281 -8.626 15.850 1.00 90.69 413 VAL A CA 1
ATOM 3322 C C . VAL A 1 413 ? -15.616 -9.327 17.163 1.00 90.69 413 VAL A C 1
ATOM 3324 O O . VAL A 1 413 ? -16.665 -9.048 17.734 1.00 90.69 413 VAL A O 1
ATOM 3327 N N . ALA A 1 414 ? -14.725 -10.172 17.685 1.00 91.75 414 ALA A N 1
ATOM 3328 C CA . ALA A 1 414 ? -14.931 -10.856 18.959 1.00 91.75 414 ALA A CA 1
ATOM 3329 C C . ALA A 1 414 ? -15.072 -9.866 20.127 1.00 91.75 414 ALA A C 1
ATOM 3331 O O . ALA A 1 414 ? -15.911 -10.061 21.007 1.00 91.75 414 ALA A O 1
ATOM 3332 N N . GLN A 1 415 ? -14.297 -8.778 20.123 1.00 91.75 415 GLN A N 1
ATOM 3333 C CA . GLN A 1 415 ? -14.427 -7.720 21.121 1.00 91.75 415 GLN A CA 1
ATOM 3334 C C . GLN A 1 415 ? -15.765 -6.982 21.000 1.00 91.75 415 GLN A C 1
ATOM 3336 O O . GLN A 1 415 ? -16.447 -6.798 22.009 1.00 91.75 415 GLN A O 1
ATOM 3341 N N . ALA A 1 416 ? -16.181 -6.617 19.784 1.00 93.25 416 ALA A N 1
ATOM 3342 C CA . ALA A 1 416 ? -17.496 -6.023 19.550 1.00 93.25 416 ALA A CA 1
ATOM 3343 C C . ALA A 1 416 ? -18.633 -6.958 20.002 1.00 93.25 416 ALA A C 1
ATOM 3345 O O . ALA A 1 416 ? -19.553 -6.525 20.692 1.00 93.25 416 ALA A O 1
ATOM 3346 N N . ASP A 1 417 ? -18.550 -8.249 19.675 1.00 95.00 417 ASP A N 1
ATOM 3347 C CA . ASP A 1 417 ? -19.558 -9.247 20.037 1.00 95.00 417 ASP A CA 1
ATOM 3348 C C . ASP A 1 417 ? -19.623 -9.477 21.555 1.00 95.00 417 ASP A C 1
ATOM 3350 O O . ASP A 1 417 ? -20.714 -9.650 22.099 1.00 95.00 417 ASP A O 1
ATOM 3354 N N . SER A 1 418 ? -18.488 -9.399 22.256 1.00 95.06 418 SER A N 1
ATOM 3355 C CA . SER A 1 418 ? -18.434 -9.421 23.723 1.00 95.06 418 SER A CA 1
ATOM 3356 C C . SER A 1 418 ? -19.166 -8.222 24.341 1.00 95.06 418 SER A C 1
ATOM 3358 O O . SER A 1 418 ? -19.989 -8.390 25.245 1.00 95.06 418 SER A O 1
ATOM 3360 N N . ILE A 1 419 ? -18.953 -7.014 23.803 1.00 94.88 419 ILE A N 1
ATOM 3361 C CA . ILE A 1 419 ? -19.666 -5.803 24.243 1.00 94.88 419 ILE A CA 1
ATOM 3362 C C . ILE A 1 419 ? -21.175 -5.950 23.989 1.00 94.88 419 ILE A C 1
ATOM 3364 O O . ILE A 1 419 ? -21.982 -5.712 24.890 1.00 94.88 419 ILE A O 1
ATOM 3368 N N . ILE A 1 420 ? -21.561 -6.411 22.796 1.00 96.19 420 ILE A N 1
ATOM 3369 C CA . ILE A 1 420 ? -22.961 -6.663 22.420 1.00 96.19 420 ILE A CA 1
ATOM 3370 C C . ILE A 1 420 ? -23.601 -7.701 23.352 1.00 96.19 420 ILE A C 1
ATOM 3372 O O . ILE A 1 420 ? -24.741 -7.522 23.783 1.00 96.19 420 ILE A O 1
ATOM 3376 N N . ALA A 1 421 ? -22.889 -8.774 23.703 1.00 96.19 421 ALA A N 1
ATOM 3377 C CA . ALA A 1 421 ? -23.375 -9.772 24.654 1.00 96.19 421 ALA A CA 1
ATOM 3378 C C . ALA A 1 421 ? -23.625 -9.158 26.042 1.00 96.19 421 ALA A C 1
ATOM 3380 O O . ALA A 1 421 ? -24.670 -9.418 26.642 1.00 96.19 421 ALA A O 1
ATOM 3381 N N . GLY A 1 422 ? -22.730 -8.281 26.510 1.00 95.69 422 GLY A N 1
ATOM 3382 C CA . GLY A 1 422 ? -22.923 -7.507 27.739 1.00 95.69 422 GLY A CA 1
ATOM 3383 C C . GLY A 1 422 ? -24.172 -6.619 27.694 1.00 95.69 422 GLY A C 1
ATOM 3384 O O . GLY A 1 422 ? -24.967 -6.623 28.634 1.00 95.69 422 GLY A O 1
ATOM 3385 N N . MET A 1 423 ? -24.403 -5.924 26.575 1.00 96.00 423 MET A N 1
ATOM 3386 C CA . MET A 1 423 ? -25.608 -5.107 26.367 1.00 96.00 423 MET A CA 1
ATOM 3387 C C . MET A 1 423 ? -26.888 -5.957 26.385 1.00 96.00 423 MET A C 1
ATOM 3389 O O . MET A 1 423 ? -27.865 -5.584 27.035 1.00 96.00 423 MET A O 1
ATOM 3393 N N . ARG A 1 424 ? -26.887 -7.125 25.725 1.00 96.12 424 ARG A N 1
ATOM 3394 C CA . ARG A 1 424 ? -28.031 -8.058 25.745 1.00 96.12 424 ARG A CA 1
ATOM 3395 C C . ARG A 1 424 ? -28.330 -8.559 27.153 1.00 96.12 424 ARG A C 1
ATOM 3397 O O . ARG A 1 424 ? -29.491 -8.570 27.552 1.00 96.12 424 ARG A O 1
ATOM 3404 N N . ALA A 1 425 ? -27.300 -8.940 27.907 1.00 95.94 425 ALA A N 1
ATOM 3405 C CA . ALA A 1 425 ? -27.457 -9.393 29.285 1.00 95.94 425 ALA A CA 1
ATOM 3406 C C . ALA A 1 425 ? -28.043 -8.288 30.180 1.00 95.94 425 ALA A C 1
ATOM 3408 O O . ALA A 1 425 ? -28.961 -8.553 30.954 1.00 95.94 425 ALA A O 1
ATOM 3409 N N . ALA A 1 426 ? -27.576 -7.044 30.027 1.00 94.38 426 ALA A N 1
ATOM 3410 C CA . ALA A 1 426 ? -28.113 -5.899 30.759 1.00 94.38 426 ALA A CA 1
ATOM 3411 C C . ALA A 1 426 ? -29.601 -5.655 30.448 1.00 94.38 426 ALA A C 1
ATOM 3413 O O . ALA A 1 426 ? -30.396 -5.505 31.377 1.00 94.38 426 ALA A O 1
ATOM 3414 N N . ARG A 1 427 ? -30.004 -5.705 29.170 1.00 92.94 427 ARG A N 1
ATOM 3415 C CA . ARG A 1 427 ? -31.425 -5.602 28.786 1.00 92.94 427 ARG A CA 1
ATOM 3416 C C . ARG A 1 427 ? -32.262 -6.752 29.336 1.00 92.94 427 ARG A C 1
ATOM 3418 O O . ARG A 1 427 ? -33.370 -6.521 29.807 1.00 92.94 427 ARG A O 1
ATOM 3425 N N . GLY A 1 428 ? -31.725 -7.973 29.335 1.00 92.06 428 GLY A N 1
ATOM 3426 C CA . GLY A 1 428 ? -32.373 -9.138 29.947 1.00 92.06 428 GLY A CA 1
ATOM 3427 C C . GLY A 1 428 ? -32.611 -8.984 31.455 1.00 92.06 428 GLY A C 1
ATOM 3428 O O . GLY A 1 428 ? -33.546 -9.567 31.990 1.00 92.06 428 GLY A O 1
ATOM 3429 N N . GLN A 1 429 ? -31.810 -8.155 32.131 1.00 93.94 429 GLN A N 1
ATOM 3430 C CA . GLN A 1 429 ? -31.978 -7.784 33.542 1.00 93.94 429 GLN A CA 1
ATOM 3431 C C . GLN A 1 429 ? -32.902 -6.568 33.744 1.00 93.94 429 GLN A C 1
ATOM 3433 O O . GLN A 1 429 ? -33.017 -6.072 34.862 1.00 93.94 429 GLN A O 1
ATOM 3438 N N . GLY A 1 430 ? -33.536 -6.052 32.685 1.00 91.94 430 GLY A N 1
ATOM 3439 C CA . GLY A 1 430 ? -34.399 -4.870 32.747 1.00 91.94 430 GLY A CA 1
ATOM 3440 C C . GLY A 1 430 ? -33.650 -3.539 32.869 1.00 91.94 430 GLY A C 1
ATOM 3441 O O . GLY A 1 430 ? -34.271 -2.521 33.182 1.00 91.94 430 GLY A O 1
ATOM 3442 N N . ARG A 1 431 ? -32.330 -3.522 32.632 1.00 94.75 431 ARG A N 1
ATOM 3443 C CA . ARG A 1 431 ? -31.522 -2.293 32.621 1.00 94.75 431 ARG A CA 1
ATOM 3444 C C . ARG A 1 431 ? -31.606 -1.621 31.257 1.00 94.75 431 ARG A C 1
ATOM 3446 O O . ARG A 1 431 ? -31.559 -2.297 30.231 1.00 94.75 431 ARG A O 1
ATOM 3453 N N . GLN A 1 432 ? -31.645 -0.292 31.252 1.00 94.25 432 GLN A N 1
ATOM 3454 C CA . GLN A 1 432 ? -31.475 0.486 30.023 1.00 94.25 432 GLN A CA 1
ATOM 3455 C C . GLN A 1 432 ? -30.002 0.532 29.623 1.00 94.25 432 GLN A C 1
ATOM 3457 O O . GLN A 1 432 ? -29.123 0.615 30.485 1.00 94.25 432 GLN A O 1
ATOM 3462 N N . VAL A 1 433 ? -29.724 0.518 28.324 1.00 96.56 433 VAL A N 1
ATOM 3463 C CA . VAL A 1 433 ? -28.369 0.617 27.781 1.00 96.56 433 VAL A CA 1
ATOM 3464 C C . VAL A 1 433 ? -28.116 2.030 27.268 1.00 96.56 433 VAL A C 1
ATOM 3466 O O . VAL A 1 433 ? -28.816 2.517 26.381 1.00 96.56 433 VAL A O 1
ATOM 3469 N N . MET A 1 434 ? -27.078 2.673 27.803 1.00 96.62 434 MET A N 1
ATOM 3470 C CA . MET A 1 434 ? -26.612 3.983 27.363 1.00 96.62 434 MET A CA 1
ATOM 3471 C C . MET A 1 434 ? -25.264 3.876 26.656 1.00 96.62 434 MET A C 1
ATOM 3473 O O . MET A 1 434 ? -24.324 3.303 27.204 1.00 96.62 434 MET A O 1
ATOM 3477 N N . PHE A 1 435 ? -25.142 4.490 25.483 1.00 96.31 435 PHE A N 1
ATOM 3478 C CA . PHE A 1 435 ? -23.859 4.717 24.821 1.00 96.31 435 PHE A CA 1
ATOM 3479 C C . PHE A 1 435 ? -23.397 6.156 25.062 1.00 96.31 435 PHE A C 1
ATOM 3481 O O . PHE A 1 435 ? -24.147 7.093 24.781 1.00 96.31 435 PHE A O 1
ATOM 3488 N N . TYR A 1 436 ? -22.187 6.341 25.603 1.00 95.94 436 TYR A N 1
ATOM 3489 C CA . TYR A 1 436 ? -21.637 7.668 25.894 1.00 95.94 436 TYR A CA 1
ATOM 3490 C C . TYR A 1 436 ? -20.581 8.088 24.860 1.00 95.94 436 TYR A C 1
ATOM 3492 O O . TYR A 1 436 ? -19.415 7.710 24.949 1.00 95.94 436 TYR A O 1
ATOM 3500 N N . SER A 1 437 ? -20.993 8.897 23.886 1.00 93.38 437 SER A N 1
ATOM 3501 C CA . SER A 1 437 ? -20.141 9.476 22.842 1.00 93.38 437 SER A CA 1
ATOM 3502 C C . SER A 1 437 ? -19.410 10.715 23.353 1.00 93.38 437 SER A C 1
ATOM 3504 O O . SER A 1 437 ? -20.045 11.710 23.706 1.00 93.38 437 SER A O 1
ATOM 3506 N N . ALA A 1 438 ? -18.077 10.700 23.355 1.00 91.25 438 ALA A N 1
ATOM 3507 C CA . ALA A 1 438 ? -17.275 11.788 23.912 1.00 91.25 438 ALA A CA 1
ATOM 3508 C C . ALA A 1 438 ? -16.043 12.145 23.072 1.00 91.25 438 ALA A C 1
ATOM 3510 O O . ALA A 1 438 ? -15.568 11.368 22.243 1.00 91.25 438 ALA A O 1
ATOM 3511 N N . ILE A 1 439 ? -15.497 13.341 23.311 1.00 86.50 439 ILE A N 1
ATOM 3512 C CA . ILE A 1 439 ? -14.252 13.788 22.690 1.00 86.50 439 ILE A CA 1
ATOM 3513 C C . ILE A 1 439 ? -13.110 12.917 23.213 1.00 86.50 439 ILE A C 1
ATOM 3515 O O . ILE A 1 439 ? -12.677 13.090 24.348 1.00 86.50 439 ILE A O 1
ATOM 3519 N N . ILE A 1 440 ? -12.573 12.031 22.373 1.00 79.31 440 ILE A N 1
ATOM 3520 C CA . ILE A 1 440 ? -11.364 11.260 22.677 1.00 79.31 440 ILE A CA 1
ATOM 3521 C C . ILE A 1 440 ? -10.395 11.394 21.505 1.00 79.31 440 ILE A C 1
ATOM 3523 O O . ILE A 1 440 ? -10.745 11.145 20.356 1.00 79.31 440 ILE A O 1
ATOM 3527 N N . GLY A 1 441 ? -9.186 11.887 21.780 1.00 69.56 441 GLY A N 1
ATOM 3528 C CA . GLY A 1 441 ? -8.135 12.077 20.774 1.00 69.56 441 GLY A CA 1
ATOM 3529 C C . GLY A 1 441 ? -8.351 13.226 19.776 1.00 69.56 441 GLY A C 1
ATOM 3530 O O . GLY A 1 441 ? -7.413 13.570 19.069 1.00 69.56 441 GLY A O 1
ATOM 3531 N N . SER A 1 442 ? -9.526 13.872 19.746 1.00 73.25 442 SER A N 1
ATOM 3532 C CA . SER A 1 442 ? -9.833 14.998 18.837 1.00 73.25 442 SER A CA 1
ATOM 3533 C C . SER A 1 442 ? -9.204 16.344 19.211 1.00 73.25 442 SER A C 1
ATOM 3535 O O . SER A 1 442 ? -9.151 17.252 18.381 1.00 73.25 442 SER A O 1
ATOM 3537 N N . ILE A 1 443 ? -8.686 16.478 20.433 1.00 74.69 443 ILE A N 1
ATOM 3538 C CA . ILE A 1 443 ? -7.903 17.641 20.858 1.00 74.69 443 ILE A CA 1
ATOM 3539 C C . ILE A 1 443 ? -6.424 17.216 20.909 1.00 74.69 443 ILE A C 1
ATOM 3541 O O . ILE A 1 443 ? -6.088 16.327 21.699 1.00 74.69 443 ILE A O 1
ATOM 3545 N N . PRO A 1 444 ? -5.540 17.810 20.081 1.00 66.06 444 PRO A N 1
ATOM 3546 C CA . PRO A 1 444 ? -4.126 17.437 20.027 1.00 66.06 444 PRO A CA 1
ATOM 3547 C C . PRO A 1 444 ? -3.454 17.483 21.402 1.00 66.06 444 PRO A C 1
ATOM 3549 O O . PRO A 1 444 ? -3.646 18.435 22.153 1.00 66.06 444 PRO A O 1
ATOM 3552 N N . GLY A 1 445 ? -2.682 16.446 21.739 1.00 72.56 445 GLY A N 1
ATOM 3553 C CA . GLY A 1 445 ? -1.961 16.343 23.016 1.00 72.56 445 GLY A CA 1
ATOM 3554 C C . GLY A 1 445 ? -2.833 16.076 24.252 1.00 72.56 445 GLY A C 1
ATOM 3555 O O . GLY A 1 445 ? -2.296 15.896 25.340 1.00 72.56 445 GLY A O 1
ATOM 3556 N N . GLN A 1 446 ? -4.161 16.001 24.113 1.00 83.94 446 GLN A N 1
ATOM 3557 C CA . GLN A 1 446 ? -5.097 15.940 25.245 1.00 83.94 446 GLN A CA 1
ATOM 3558 C C . GLN A 1 446 ? -5.769 14.569 25.429 1.00 83.94 446 GLN A C 1
ATOM 3560 O O . GLN A 1 446 ? -6.707 14.451 26.209 1.00 83.94 446 GLN A O 1
ATOM 3565 N N . THR A 1 447 ? -5.311 13.505 24.759 1.00 81.50 447 THR A N 1
ATOM 3566 C CA . THR A 1 447 ? -5.952 12.173 24.824 1.00 81.50 447 THR A CA 1
ATOM 3567 C C . THR A 1 447 ? -6.035 11.610 26.246 1.00 81.50 447 THR A C 1
ATOM 3569 O O . THR A 1 447 ? -7.069 11.072 26.631 1.00 81.50 447 THR A O 1
ATOM 3572 N N . ARG A 1 448 ? -4.982 11.766 27.061 1.00 84.94 448 ARG A N 1
ATOM 3573 C CA . ARG A 1 448 ? -4.994 11.303 28.463 1.00 84.94 448 ARG A CA 1
ATOM 3574 C C . ARG A 1 448 ? -6.022 12.061 29.304 1.00 84.94 448 ARG A C 1
ATOM 3576 O O . ARG A 1 448 ? -6.762 11.447 30.065 1.00 84.94 448 ARG A O 1
ATOM 3583 N N . VAL A 1 449 ? -6.086 13.380 29.129 1.00 88.50 449 VAL A N 1
ATOM 3584 C CA . VAL A 1 449 ? -7.056 14.245 29.815 1.00 88.50 449 VAL A CA 1
ATOM 3585 C C . VAL A 1 449 ? -8.476 13.900 29.369 1.00 88.50 449 VAL A C 1
ATOM 3587 O O . VAL A 1 449 ? -9.353 13.737 30.206 1.00 88.50 449 VAL A O 1
ATOM 3590 N N . ALA A 1 450 ? -8.683 13.678 28.071 1.00 88.25 450 ALA A N 1
ATOM 3591 C CA . ALA A 1 450 ? -9.953 13.240 27.507 1.00 88.25 450 ALA A CA 1
ATOM 3592 C C . ALA A 1 450 ? -10.455 11.931 28.139 1.00 88.25 450 ALA A C 1
ATOM 3594 O O . ALA A 1 450 ? -11.586 11.874 28.613 1.00 88.25 450 ALA A O 1
ATOM 3595 N N . ILE A 1 451 ? -9.601 10.903 28.212 1.00 88.94 451 ILE A N 1
ATOM 3596 C CA . ILE A 1 451 ? -9.931 9.626 28.866 1.00 88.94 451 ILE A CA 1
ATOM 3597 C C . ILE A 1 451 ? -10.292 9.852 30.340 1.00 88.94 451 ILE A C 1
ATOM 3599 O O . ILE A 1 451 ? -11.284 9.304 30.820 1.00 88.94 451 ILE A O 1
ATOM 3603 N N . LYS A 1 452 ? -9.530 10.697 31.050 1.00 92.88 452 LYS A N 1
ATOM 3604 C CA . LYS A 1 452 ? -9.791 11.033 32.457 1.00 92.88 452 LYS A CA 1
ATOM 3605 C C . LYS A 1 452 ? -11.159 11.701 32.635 1.00 92.88 452 LYS A C 1
ATOM 3607 O O . LYS A 1 452 ? -11.939 11.246 33.463 1.00 92.88 452 LYS A O 1
ATOM 3612 N N . ILE A 1 453 ? -11.478 12.715 31.825 1.00 93.25 453 ILE A N 1
ATOM 3613 C CA . ILE A 1 453 ? -12.779 13.408 31.822 1.00 93.25 453 ILE A CA 1
ATOM 3614 C C . ILE A 1 453 ? -13.915 12.399 31.632 1.00 93.25 453 ILE A C 1
ATOM 3616 O O . ILE A 1 453 ? -14.855 12.358 32.423 1.00 93.25 453 ILE A O 1
ATOM 3620 N N . VAL A 1 454 ? -13.814 11.559 30.599 1.00 93.62 454 VAL A N 1
ATOM 3621 C CA . VAL A 1 454 ? -14.857 10.588 30.255 1.00 93.62 454 VAL A CA 1
ATOM 3622 C C . VAL A 1 454 ? -15.071 9.577 31.381 1.00 93.62 454 VAL A C 1
ATOM 3624 O O . VAL A 1 454 ? -16.209 9.372 31.802 1.00 93.62 454 VAL A O 1
ATOM 3627 N N . ASN A 1 455 ? -13.994 8.999 31.916 1.00 95.25 455 ASN A N 1
ATOM 3628 C CA . ASN A 1 455 ? -14.078 8.027 33.006 1.00 95.25 455 ASN A CA 1
ATOM 3629 C C . ASN A 1 455 ? -14.680 8.638 34.278 1.00 95.25 455 ASN A C 1
ATOM 3631 O O . ASN A 1 455 ? -15.535 8.012 34.906 1.00 95.25 455 ASN A O 1
ATOM 3635 N N . THR A 1 456 ? -14.293 9.868 34.632 1.00 95.75 456 THR A N 1
ATOM 3636 C CA . THR A 1 456 ? -14.856 10.586 35.784 1.00 95.75 456 THR A CA 1
ATOM 3637 C C . THR A 1 456 ? -16.359 10.801 35.619 1.00 95.75 456 THR A C 1
ATOM 3639 O O . THR A 1 456 ? -17.134 10.490 36.527 1.00 95.75 456 THR A O 1
ATOM 3642 N N . PHE A 1 457 ? -16.796 11.286 34.453 1.00 95.94 457 PHE A N 1
ATOM 3643 C CA . PHE A 1 457 ? -18.213 11.554 34.220 1.00 95.94 457 PHE A CA 1
ATOM 3644 C C . PHE A 1 457 ? -19.057 10.282 34.185 1.00 95.94 457 PHE A C 1
ATOM 3646 O O . PHE A 1 457 ? -20.120 10.220 34.800 1.00 95.94 457 PHE A O 1
ATOM 3653 N N . VAL A 1 458 ? -18.579 9.235 33.507 1.00 95.00 458 VAL A N 1
ATOM 3654 C CA . VAL A 1 458 ? -19.269 7.941 33.483 1.00 95.00 458 VAL A CA 1
ATOM 3655 C C . VAL A 1 458 ? -19.361 7.358 34.893 1.00 95.00 458 VAL A C 1
ATOM 3657 O O . VAL A 1 458 ? -20.415 6.842 35.263 1.00 95.00 458 VAL A O 1
ATOM 3660 N N . GLY A 1 459 ? -18.305 7.477 35.705 1.00 95.00 459 GLY A N 1
ATOM 3661 C CA . GLY A 1 459 ? -18.333 7.094 37.117 1.00 95.00 459 GLY A CA 1
ATOM 3662 C C . GLY A 1 459 ? -19.424 7.832 37.897 1.00 95.00 459 GLY A C 1
ATOM 3663 O O . GLY A 1 459 ? -20.206 7.206 38.612 1.00 95.00 459 GLY A O 1
ATOM 3664 N N . HIS A 1 460 ? -19.547 9.145 37.686 1.00 95.00 460 HIS A N 1
ATOM 3665 C CA . HIS A 1 460 ? -20.617 9.955 38.270 1.00 95.00 460 HIS A CA 1
ATOM 3666 C C . HIS A 1 460 ? -22.019 9.496 37.835 1.00 95.00 460 HIS A C 1
ATOM 3668 O O . HIS A 1 460 ? -22.907 9.351 38.676 1.00 95.00 460 HIS A O 1
ATOM 3674 N N . LEU A 1 461 ? -22.221 9.209 36.544 1.00 93.81 461 LEU A N 1
ATOM 3675 C CA . LEU A 1 461 ? -23.498 8.701 36.031 1.00 93.81 461 LEU A CA 1
ATOM 3676 C C . LEU A 1 461 ? -23.846 7.325 36.618 1.00 93.81 461 LEU A C 1
ATOM 3678 O O . LEU A 1 461 ? -24.979 7.118 37.054 1.00 93.81 461 LEU A O 1
ATOM 3682 N N . ARG A 1 462 ? -22.874 6.404 36.679 1.00 94.19 462 ARG A N 1
ATOM 3683 C CA . ARG A 1 462 ? -23.043 5.065 37.273 1.00 94.19 462 ARG A CA 1
ATOM 3684 C C . ARG A 1 462 ? -23.435 5.147 38.754 1.00 94.19 462 ARG A C 1
ATOM 3686 O O . ARG A 1 462 ? -24.245 4.346 39.201 1.00 94.19 462 ARG A O 1
ATOM 3693 N N . ALA A 1 463 ? -22.915 6.124 39.500 1.00 92.31 463 ALA A N 1
ATOM 3694 C CA . ALA A 1 463 ? -23.270 6.330 40.908 1.00 92.31 463 ALA A CA 1
ATOM 3695 C C . ALA A 1 463 ? -24.681 6.917 41.105 1.00 92.31 463 ALA A C 1
ATOM 3697 O O . ALA A 1 463 ? -25.316 6.673 42.129 1.00 92.31 463 ALA A O 1
ATOM 3698 N N . ARG A 1 464 ? -25.178 7.700 40.139 1.00 90.94 464 ARG A N 1
ATOM 3699 C CA . ARG A 1 464 ? -26.462 8.410 40.244 1.00 90.94 464 ARG A CA 1
ATOM 3700 C C . ARG A 1 464 ? -27.655 7.604 39.715 1.00 90.94 464 ARG A C 1
ATOM 3702 O O . ARG A 1 464 ? -28.786 7.874 40.112 1.00 90.94 464 ARG A O 1
ATOM 3709 N N . HIS A 1 465 ? -27.422 6.629 38.835 1.00 87.25 465 HIS A N 1
ATOM 3710 C CA . HIS A 1 465 ? -28.472 5.848 38.176 1.00 87.25 465 HIS A CA 1
ATOM 3711 C C . HIS A 1 465 ? -28.324 4.347 38.459 1.00 87.25 465 HIS A C 1
ATOM 3713 O O . HIS A 1 465 ? -27.391 3.707 37.985 1.00 87.25 465 HIS A O 1
ATOM 3719 N N . SER A 1 466 ? -29.282 3.760 39.185 1.00 76.88 466 SER A N 1
ATOM 3720 C CA . SER A 1 466 ? -29.235 2.351 39.611 1.00 76.88 466 SER A CA 1
ATOM 3721 C C . SER A 1 466 ? -29.580 1.334 38.514 1.00 76.88 466 SER A C 1
ATOM 3723 O O . SER A 1 466 ? -29.112 0.201 38.578 1.00 76.88 466 SER A O 1
ATOM 3725 N N . ASN A 1 467 ? -30.357 1.718 37.491 1.00 88.44 467 ASN A N 1
ATOM 3726 C CA . ASN A 1 467 ? -30.862 0.800 36.456 1.00 88.44 467 ASN A CA 1
ATOM 3727 C C . ASN A 1 467 ? -30.306 1.071 35.042 1.00 88.44 467 ASN A C 1
ATOM 3729 O O . ASN A 1 467 ? -30.971 0.824 34.036 1.00 88.44 467 ASN A O 1
ATOM 3733 N N . LEU A 1 468 ? -29.084 1.605 34.959 1.00 91.62 468 LEU A N 1
ATOM 3734 C CA . LEU A 1 468 ? -28.453 2.005 33.700 1.00 91.62 468 LEU A CA 1
ATOM 3735 C C . LEU A 1 468 ? -27.161 1.218 33.463 1.00 91.62 468 LEU A C 1
ATOM 3737 O O . LEU A 1 468 ? -26.327 1.084 34.360 1.00 91.62 468 LEU A O 1
ATOM 3741 N N . PHE A 1 469 ? -26.984 0.680 32.263 1.00 95.31 469 PHE A N 1
ATOM 3742 C CA . PHE A 1 469 ? -25.751 0.052 31.800 1.00 95.31 469 PHE A CA 1
ATOM 3743 C C . PHE A 1 469 ? -25.070 0.980 30.793 1.00 95.31 469 PHE A C 1
ATOM 3745 O O . PHE A 1 469 ? -25.584 1.190 29.699 1.00 95.31 469 PHE A O 1
ATOM 3752 N N . ILE A 1 470 ? -23.939 1.575 31.181 1.00 95.56 470 ILE A N 1
ATOM 3753 C CA . ILE A 1 470 ? -23.256 2.599 30.379 1.00 95.56 470 ILE A CA 1
ATOM 3754 C C . ILE A 1 470 ? -22.052 1.988 29.666 1.00 95.56 470 ILE A C 1
ATOM 3756 O O . ILE A 1 470 ? -21.092 1.573 30.325 1.00 95.56 470 ILE A O 1
ATOM 3760 N N . ILE A 1 471 ? -22.096 2.005 28.334 1.00 95.62 471 ILE A N 1
ATOM 3761 C CA . ILE A 1 471 ? -20.951 1.754 27.463 1.00 95.62 471 ILE A CA 1
ATOM 3762 C C . ILE A 1 471 ? -20.085 3.007 27.437 1.00 95.62 471 ILE A C 1
ATOM 3764 O O . ILE A 1 471 ? -20.520 4.071 26.989 1.00 95.62 471 ILE A O 1
ATOM 3768 N N . ASN A 1 472 ? -18.859 2.858 27.926 1.00 93.38 472 ASN A N 1
ATOM 3769 C CA . ASN A 1 472 ? -17.856 3.905 27.967 1.00 93.38 472 ASN A CA 1
ATOM 3770 C C . ASN A 1 472 ? -16.758 3.605 26.939 1.00 93.38 472 ASN A C 1
ATOM 3772 O O . ASN A 1 472 ? -15.913 2.746 27.193 1.00 93.38 472 ASN A O 1
ATOM 3776 N N . PRO A 1 473 ? -16.707 4.321 25.804 1.00 88.38 473 PRO A N 1
ATOM 3777 C CA . PRO A 1 473 ? -15.696 4.068 24.789 1.00 88.38 473 PRO A CA 1
ATOM 3778 C C . PRO A 1 473 ? -14.251 4.214 25.281 1.00 88.38 473 PRO A C 1
ATOM 3780 O O . PRO A 1 473 ? -13.360 3.555 24.749 1.00 88.38 473 PRO A O 1
ATOM 3783 N N . ALA A 1 474 ? -14.010 5.021 26.324 1.00 86.56 474 ALA A N 1
ATOM 3784 C CA . ALA A 1 474 ? -12.684 5.202 26.914 1.00 86.56 474 ALA A CA 1
ATOM 3785 C C . ALA A 1 474 ? -12.136 3.936 27.604 1.00 86.56 474 ALA A C 1
ATOM 3787 O O . ALA A 1 474 ? -10.927 3.838 27.802 1.00 86.56 474 ALA A O 1
ATOM 3788 N N . GLU A 1 475 ? -12.988 2.956 27.925 1.00 88.00 475 GLU A N 1
ATOM 3789 C CA . GLU A 1 475 ? -12.599 1.682 28.556 1.00 88.00 475 GLU A CA 1
ATOM 3790 C C . GLU A 1 475 ? -12.067 0.642 27.550 1.00 88.00 475 GLU A C 1
ATOM 3792 O O . GLU A 1 475 ? -11.555 -0.396 27.963 1.00 88.00 475 GLU A O 1
ATOM 3797 N N . HIS A 1 476 ? -12.152 0.901 26.238 1.00 84.31 476 HIS A N 1
ATOM 3798 C CA . HIS A 1 476 ? -11.866 -0.098 25.196 1.00 84.31 476 HIS A CA 1
ATOM 3799 C C . HIS A 1 476 ? -10.735 0.289 24.229 1.00 84.31 476 HIS A C 1
ATOM 3801 O O . HIS A 1 476 ? -10.638 -0.269 23.135 1.00 84.31 476 HIS A O 1
ATOM 3807 N N . PHE A 1 477 ? -9.860 1.218 24.624 1.00 75.75 477 PHE A N 1
ATOM 3808 C CA . PHE A 1 477 ? -8.630 1.511 23.884 1.00 75.75 477 PHE A CA 1
ATOM 3809 C C . PHE A 1 477 ? -7.589 0.425 24.162 1.00 75.75 477 PHE A C 1
ATOM 3811 O O . PHE A 1 477 ? -7.029 0.360 25.255 1.00 75.75 477 PHE A O 1
ATOM 3818 N N . VAL A 1 478 ? -7.334 -0.427 23.169 1.00 74.19 478 VAL A N 1
ATOM 3819 C CA . VAL A 1 478 ? -6.325 -1.490 23.248 1.00 74.19 478 VAL A CA 1
ATOM 3820 C C . VAL A 1 478 ? -5.082 -1.063 22.477 1.00 74.19 478 VAL A C 1
ATOM 3822 O O . VAL A 1 478 ? -5.173 -0.532 21.369 1.00 74.19 478 VAL A O 1
ATOM 3825 N N . GLU A 1 479 ? -3.911 -1.298 23.065 1.00 69.12 479 GLU A N 1
ATOM 3826 C CA . GLU A 1 479 ? -2.632 -1.059 22.404 1.00 69.12 479 GLU A CA 1
ATOM 3827 C C . GLU A 1 479 ? -2.553 -1.837 21.080 1.00 69.12 479 GLU A C 1
ATOM 3829 O O . GLU A 1 479 ? -2.820 -3.037 21.028 1.00 69.12 479 GLU A O 1
ATOM 3834 N N . GLY A 1 480 ? -2.220 -1.134 19.995 1.00 70.69 480 GLY A N 1
ATOM 3835 C CA . GLY A 1 480 ? -2.192 -1.687 18.637 1.00 70.69 480 GLY A CA 1
ATOM 3836 C C . GLY A 1 480 ? -3.470 -1.467 17.815 1.00 70.69 480 GLY A C 1
ATOM 3837 O O . GLY A 1 480 ? -3.426 -1.710 16.611 1.00 70.69 480 GLY A O 1
ATOM 3838 N N . MET A 1 481 ? -4.575 -0.982 18.406 1.00 78.69 481 MET A N 1
ATOM 3839 C CA . MET A 1 481 ? -5.729 -0.489 17.635 1.00 78.69 481 MET A CA 1
ATOM 3840 C C . MET A 1 481 ? -5.476 0.947 17.193 1.00 78.69 481 MET A C 1
ATOM 3842 O O . MET A 1 481 ? -5.042 1.774 17.995 1.00 78.69 481 MET A O 1
ATOM 3846 N N . ASP A 1 482 ? -5.802 1.265 15.945 1.00 77.56 482 ASP A N 1
ATOM 3847 C CA . ASP A 1 482 ? -5.875 2.654 15.490 1.00 77.56 482 ASP A CA 1
ATOM 3848 C C . ASP A 1 482 ? -7.324 3.147 15.338 1.00 77.56 482 ASP A C 1
ATOM 3850 O O . ASP A 1 482 ? -8.293 2.447 15.645 1.00 77.56 482 ASP A O 1
ATOM 3854 N N . GLY A 1 483 ? -7.478 4.388 14.867 1.00 75.19 483 GLY A N 1
ATOM 3855 C CA . GLY A 1 483 ? -8.791 4.987 14.632 1.00 75.19 483 GLY A CA 1
ATOM 3856 C C . GLY A 1 483 ? -9.680 4.192 13.667 1.00 75.19 483 GLY A C 1
ATOM 3857 O O . GLY A 1 483 ? -10.889 4.144 13.878 1.00 75.19 483 GLY A O 1
ATOM 3858 N N . ASP A 1 484 ? -9.117 3.531 12.649 1.00 76.69 484 ASP A N 1
ATOM 3859 C CA . ASP A 1 484 ? -9.905 2.728 11.706 1.00 76.69 484 ASP A CA 1
ATOM 3860 C C . ASP A 1 484 ? -10.409 1.436 12.375 1.00 76.69 484 ASP A C 1
ATOM 3862 O O . ASP A 1 484 ? -11.547 1.026 12.140 1.00 76.69 484 ASP A O 1
ATOM 3866 N N . ASP A 1 485 ? -9.593 0.813 13.232 1.00 84.69 485 ASP A N 1
ATOM 3867 C CA . ASP A 1 485 ? -9.967 -0.392 13.986 1.00 84.69 485 ASP A CA 1
ATOM 3868 C C . ASP A 1 485 ? -11.071 -0.110 15.005 1.00 84.69 485 ASP A C 1
ATOM 3870 O O . ASP A 1 485 ? -12.059 -0.846 15.070 1.00 84.69 485 ASP A O 1
ATOM 3874 N N . LEU A 1 486 ? -10.933 0.982 15.761 1.00 83.19 486 LEU A N 1
ATOM 3875 C CA . LEU A 1 486 ? -11.945 1.402 16.728 1.00 83.19 486 LEU A CA 1
ATOM 3876 C C . LEU A 1 486 ? -13.258 1.754 16.040 1.00 83.19 486 LEU A C 1
ATOM 3878 O O . LEU A 1 486 ? -14.311 1.332 16.506 1.00 83.19 486 LEU A O 1
ATOM 3882 N N . MET A 1 487 ? -13.216 2.484 14.923 1.00 82.00 487 MET A N 1
ATOM 3883 C CA . MET A 1 487 ? -14.438 2.826 14.194 1.00 82.00 487 MET A CA 1
ATOM 3884 C C . MET A 1 487 ? -15.134 1.593 13.625 1.00 82.00 487 MET A C 1
ATOM 3886 O O . MET A 1 487 ? -16.353 1.492 13.726 1.00 82.00 487 MET A O 1
ATOM 3890 N N . PHE A 1 488 ? -14.370 0.637 13.092 1.00 86.06 488 PHE A N 1
ATOM 3891 C CA . PHE A 1 488 ? -14.902 -0.649 12.642 1.00 86.06 488 PHE A CA 1
ATOM 3892 C C . PHE A 1 488 ? -15.610 -1.400 13.784 1.00 86.06 488 PHE A C 1
ATOM 3894 O O . PHE A 1 488 ? -16.725 -1.895 13.615 1.00 86.06 488 PHE A O 1
ATOM 3901 N N . MET A 1 489 ? -14.980 -1.461 14.962 1.00 91.75 489 MET A N 1
ATOM 3902 C CA . MET A 1 489 ? -15.549 -2.102 16.150 1.00 91.75 489 MET A CA 1
ATOM 3903 C C . MET A 1 489 ? -16.829 -1.402 16.617 1.00 91.75 489 MET A C 1
ATOM 3905 O O . MET A 1 489 ? -17.857 -2.048 16.830 1.00 91.75 489 MET A O 1
ATOM 3909 N N . TRP A 1 490 ? -16.762 -0.080 16.789 1.00 90.94 490 TRP A N 1
ATOM 3910 C CA . TRP A 1 490 ? -17.845 0.707 17.363 1.00 90.94 490 TRP A CA 1
ATOM 3911 C C . TRP A 1 490 ? -19.058 0.759 16.460 1.00 90.94 490 TRP A C 1
ATOM 3913 O O . TRP A 1 490 ? -20.159 0.603 16.973 1.00 90.94 490 TRP A O 1
ATOM 3923 N N . GLU A 1 491 ? -18.883 0.872 15.143 1.00 91.19 491 GLU A N 1
ATOM 3924 C CA . GLU A 1 491 ? -20.011 0.850 14.213 1.00 91.19 491 GLU A CA 1
ATOM 3925 C C . GLU A 1 491 ? -20.819 -0.452 14.346 1.00 91.19 491 GLU A C 1
ATOM 3927 O O . GLU A 1 491 ? -22.050 -0.417 14.367 1.00 91.19 491 GLU A O 1
ATOM 3932 N N . ARG A 1 492 ? -20.153 -1.599 14.545 1.00 92.38 492 ARG A N 1
ATOM 3933 C CA . ARG A 1 492 ? -20.829 -2.882 14.797 1.00 92.38 492 ARG A CA 1
ATOM 3934 C C . ARG A 1 492 ? -21.616 -2.880 16.112 1.00 92.38 492 ARG A C 1
ATOM 3936 O O . ARG A 1 492 ? -22.754 -3.343 16.138 1.00 92.38 492 ARG A O 1
ATOM 3943 N N . VAL A 1 493 ? -21.028 -2.368 17.196 1.00 94.19 493 VAL A N 1
ATOM 3944 C CA . VAL A 1 493 ? -21.695 -2.270 18.511 1.00 94.19 493 VAL A CA 1
ATOM 3945 C C . VAL A 1 493 ? -22.886 -1.311 18.449 1.00 94.19 493 VAL A C 1
ATOM 3947 O O . VAL A 1 493 ? -23.973 -1.621 18.933 1.00 94.19 493 VAL A O 1
ATOM 3950 N N . GLN A 1 494 ? -22.694 -0.158 17.820 1.00 94.56 494 GLN A N 1
ATOM 3951 C CA . GLN A 1 494 ? -23.669 0.919 17.705 1.00 94.56 494 GLN A CA 1
ATOM 3952 C C . GLN A 1 494 ? -24.878 0.526 16.856 1.00 94.56 494 GLN A C 1
ATOM 3954 O O . GLN A 1 494 ? -26.012 0.847 17.204 1.00 94.56 494 GLN A O 1
ATOM 3959 N N . ARG A 1 495 ? -24.654 -0.246 15.789 1.00 93.88 495 ARG A N 1
ATOM 3960 C CA . ARG A 1 495 ? -25.712 -0.771 14.915 1.00 93.88 495 ARG A CA 1
ATOM 3961 C C . ARG A 1 495 ? -26.370 -2.055 15.436 1.00 93.88 495 ARG A C 1
ATOM 3963 O O . ARG A 1 495 ? -27.131 -2.688 14.714 1.00 93.88 495 ARG A O 1
ATOM 3970 N N . SER A 1 496 ? -26.111 -2.456 16.684 1.00 93.25 496 SER A N 1
ATOM 3971 C CA . SER A 1 496 ? -26.684 -3.680 17.269 1.00 93.25 496 SER A CA 1
ATOM 3972 C C . SER A 1 496 ? -28.182 -3.595 17.595 1.00 93.25 496 SER A C 1
ATOM 3974 O O . SER A 1 496 ? -28.787 -4.627 17.885 1.00 93.25 496 SER A O 1
ATOM 3976 N N . GLY A 1 497 ? -28.771 -2.391 17.592 1.00 92.12 497 GLY A N 1
ATOM 3977 C CA . GLY A 1 497 ? -30.175 -2.157 17.966 1.00 92.12 497 GLY A CA 1
ATOM 3978 C C . GLY A 1 497 ? -30.455 -2.273 19.469 1.00 92.12 497 GLY A C 1
ATOM 3979 O O . GLY A 1 497 ? -31.605 -2.371 19.878 1.00 92.12 497 GLY A O 1
ATOM 3980 N N . LEU A 1 498 ? -29.411 -2.307 20.306 1.00 94.38 498 LEU A N 1
ATOM 3981 C CA . LEU A 1 498 ? -29.540 -2.524 21.752 1.00 94.38 498 LEU A CA 1
ATOM 3982 C C . LEU A 1 498 ? -29.439 -1.242 22.586 1.00 94.38 498 LEU A C 1
ATOM 3984 O O . LEU A 1 498 ? -29.656 -1.316 23.792 1.00 94.38 498 LEU A O 1
ATOM 3988 N N . ILE A 1 499 ? -29.090 -0.104 21.981 1.00 96.25 499 ILE A N 1
ATOM 3989 C CA . ILE A 1 499 ? -28.916 1.183 22.668 1.00 96.25 499 ILE A CA 1
ATOM 3990 C C . ILE A 1 499 ? -30.289 1.825 22.885 1.00 96.25 499 ILE A C 1
ATOM 3992 O O . ILE A 1 499 ? -31.015 2.051 21.925 1.00 96.25 499 ILE A O 1
ATOM 3996 N N . ASP A 1 500 ? -30.618 2.153 24.135 1.00 95.62 500 ASP A N 1
ATOM 3997 C CA . ASP A 1 500 ? -31.852 2.869 24.486 1.00 95.62 500 ASP A CA 1
ATOM 3998 C C . ASP A 1 500 ? -31.604 4.380 24.600 1.00 95.62 500 ASP A C 1
ATOM 4000 O O . ASP A 1 500 ? -32.458 5.195 24.251 1.00 95.62 500 ASP A O 1
ATOM 4004 N N . VAL A 1 501 ? -30.415 4.768 25.080 1.00 95.81 501 VAL A N 1
ATOM 4005 C CA . VAL A 1 501 ? -30.015 6.171 25.231 1.00 95.81 501 VAL A CA 1
ATOM 4006 C C . VAL A 1 501 ? -28.648 6.407 24.603 1.00 95.81 501 VAL A C 1
ATOM 4008 O O . VAL A 1 501 ? -27.636 5.864 25.038 1.00 95.81 501 VAL A O 1
ATOM 4011 N N . TRP A 1 502 ? -28.589 7.286 23.617 1.00 97.06 502 TRP A N 1
ATOM 4012 C CA . TRP A 1 502 ? -27.346 7.772 23.046 1.00 97.06 502 TRP A CA 1
ATOM 4013 C C . TRP A 1 502 ? -27.031 9.153 23.610 1.00 97.06 502 TRP A C 1
ATOM 4015 O O . TRP A 1 502 ? -27.700 10.135 23.291 1.00 97.06 502 TRP A O 1
ATOM 4025 N N . ARG A 1 503 ? -26.014 9.253 24.469 1.00 96.62 503 ARG A N 1
ATOM 4026 C CA . ARG A 1 503 ? -25.607 10.524 25.075 1.00 96.62 503 ARG A CA 1
ATOM 4027 C C . ARG A 1 503 ? -24.322 11.035 24.435 1.00 96.62 503 ARG A C 1
ATOM 4029 O O . ARG A 1 503 ? -23.285 10.392 24.531 1.00 96.62 503 ARG A O 1
ATOM 4036 N N . PHE A 1 504 ? -24.381 12.228 23.862 1.00 96.38 504 PHE A N 1
ATOM 4037 C CA . PHE A 1 504 ? -23.231 12.998 23.412 1.00 96.38 504 PHE A CA 1
ATOM 4038 C C . PHE A 1 504 ? -22.748 13.933 24.525 1.00 96.38 504 PHE A C 1
ATOM 4040 O O . PHE A 1 504 ? -23.539 14.685 25.098 1.00 96.38 504 PHE A O 1
ATOM 4047 N N . GLN A 1 505 ? -21.443 13.898 24.801 1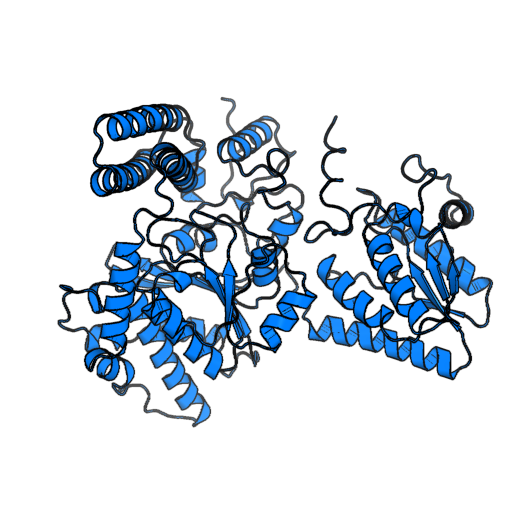.00 95.62 505 GLN A N 1
ATOM 4048 C CA . GLN A 1 505 ? -20.770 14.740 25.788 1.00 95.62 505 GLN A CA 1
ATOM 4049 C C . GLN A 1 505 ? -21.077 16.219 25.547 1.00 95.62 505 GLN A C 1
ATOM 4051 O O . GLN A 1 505 ? -20.782 16.763 24.481 1.00 95.62 505 GLN A O 1
ATOM 4056 N N . SER A 1 506 ? -21.647 16.870 26.556 1.00 95.00 506 SER A N 1
ATOM 4057 C CA . SER A 1 506 ? -21.917 18.310 26.550 1.00 95.00 506 SER A CA 1
ATOM 4058 C C . SER A 1 506 ? -20.781 19.123 27.192 1.00 95.00 506 SER A C 1
ATOM 4060 O O . SER A 1 506 ? -19.912 18.564 27.865 1.00 95.00 506 SER A O 1
ATOM 4062 N N . VAL A 1 507 ? -20.810 20.454 27.038 1.00 93.94 507 VAL A N 1
ATOM 4063 C CA . VAL A 1 507 ? -19.917 21.366 27.785 1.00 93.94 507 VAL A CA 1
ATOM 4064 C C . VAL A 1 507 ? -20.076 21.154 29.294 1.00 93.94 507 VAL A C 1
ATOM 4066 O O . VAL A 1 507 ? -19.086 21.044 30.012 1.00 93.94 507 VAL A O 1
ATOM 4069 N N . HIS A 1 508 ? -21.318 21.003 29.761 1.00 94.69 508 HIS A N 1
ATOM 4070 C CA . HIS A 1 508 ? -21.616 20.767 31.172 1.00 94.69 508 HIS A CA 1
ATOM 4071 C C . HIS A 1 508 ? -21.020 19.448 31.678 1.00 94.69 508 HIS A C 1
ATOM 4073 O O . HIS A 1 508 ? -20.520 19.389 32.797 1.00 94.69 508 HIS A O 1
ATOM 4079 N N . ASP A 1 509 ? -21.022 18.401 30.849 1.00 95.62 509 ASP A N 1
ATOM 4080 C CA . ASP A 1 509 ? -20.425 17.111 31.210 1.00 95.62 509 ASP A CA 1
ATOM 4081 C C . ASP A 1 509 ? -18.914 17.269 31.449 1.00 95.62 509 ASP A C 1
ATOM 4083 O O . ASP A 1 509 ? -18.364 16.716 32.404 1.00 95.62 509 ASP A O 1
ATOM 4087 N N . ILE A 1 510 ? -18.238 18.061 30.609 1.00 94.31 510 ILE A N 1
ATOM 4088 C CA . ILE A 1 510 ? -16.804 18.360 30.731 1.00 94.31 510 ILE A CA 1
ATOM 4089 C C . ILE A 1 510 ? -16.525 19.201 31.978 1.00 94.31 510 ILE A C 1
ATOM 4091 O O . ILE A 1 510 ? -15.678 18.823 32.785 1.00 94.31 510 ILE A O 1
ATOM 4095 N N . GLU A 1 511 ? -17.248 20.305 32.169 1.00 95.44 511 GLU A N 1
ATOM 4096 C CA . GLU A 1 511 ? -17.094 21.179 33.340 1.00 95.44 511 GLU A CA 1
ATOM 4097 C C . GLU A 1 511 ? -17.326 20.409 34.641 1.00 95.44 511 GLU A C 1
ATOM 4099 O O . GLU A 1 511 ? -16.512 20.485 35.564 1.00 95.44 511 GLU A O 1
ATOM 4104 N N . LYS A 1 512 ? -18.377 19.580 34.684 1.00 96.06 512 LYS A N 1
ATOM 4105 C CA . LYS A 1 512 ? -18.674 18.742 35.844 1.00 96.06 512 LYS A CA 1
ATOM 4106 C C . LYS A 1 512 ? -17.580 17.715 36.106 1.00 96.06 512 LYS A C 1
ATOM 4108 O O . LYS A 1 512 ? -17.283 17.419 37.259 1.00 96.06 512 LYS A O 1
ATOM 4113 N N . SER A 1 513 ? -16.963 17.176 35.058 1.00 95.88 513 SER A N 1
ATOM 4114 C CA . SER A 1 513 ? -15.836 16.254 35.211 1.00 95.88 513 SER A CA 1
ATOM 4115 C C . SER A 1 513 ? -14.643 16.934 35.873 1.00 95.88 513 SER A C 1
ATOM 4117 O O . SER A 1 513 ? -14.065 16.360 36.788 1.00 95.88 513 SER A O 1
ATOM 4119 N N . PHE A 1 514 ? -14.287 18.149 35.447 1.00 95.75 514 PHE A N 1
ATOM 4120 C CA . PHE A 1 514 ? -13.203 18.921 36.065 1.00 95.75 514 PHE A CA 1
ATOM 4121 C C . PHE A 1 514 ? -13.513 19.279 37.521 1.00 95.75 514 PHE A C 1
ATOM 4123 O O . PHE A 1 514 ? -12.665 19.067 38.387 1.00 95.75 514 PHE A O 1
ATOM 4130 N N . GLU A 1 515 ? -14.752 19.682 37.813 1.00 95.81 515 GLU A N 1
ATOM 4131 C CA . GLU A 1 515 ? -15.222 19.913 39.184 1.00 95.81 515 GLU A CA 1
ATOM 4132 C C . GLU A 1 515 ? -15.048 18.660 40.063 1.00 95.81 515 GLU A C 1
ATOM 4134 O O . GLU A 1 515 ? -14.481 18.739 41.151 1.00 95.81 515 GLU A O 1
ATOM 4139 N N . LEU A 1 516 ? -15.471 17.486 39.577 1.00 95.69 516 LEU A N 1
ATOM 4140 C CA . LEU A 1 516 ? -15.334 16.207 40.288 1.00 95.69 516 LEU A CA 1
ATOM 4141 C C . LEU A 1 516 ? -13.873 15.768 40.477 1.00 95.69 516 LEU A C 1
ATOM 4143 O O . LEU A 1 516 ? -13.581 15.005 41.394 1.00 95.69 516 LEU A O 1
ATOM 4147 N N . MET A 1 517 ? -12.963 16.237 39.621 1.00 95.50 517 MET A N 1
ATOM 4148 C CA . MET A 1 517 ? -11.520 16.013 39.749 1.00 95.50 517 MET A CA 1
ATOM 4149 C C . MET A 1 517 ? -10.836 17.038 40.667 1.00 95.50 517 MET A C 1
ATOM 4151 O O . MET A 1 517 ? -9.660 16.863 40.976 1.00 95.50 517 MET A O 1
ATOM 4155 N N . GLY A 1 518 ? -11.544 18.086 41.107 1.00 94.00 518 GLY A N 1
ATOM 4156 C CA . GLY A 1 518 ? -10.963 19.192 41.873 1.00 94.00 518 GLY A CA 1
ATOM 4157 C C . GLY A 1 518 ? -10.030 20.083 41.045 1.00 94.00 518 GLY A C 1
ATOM 4158 O O . GLY A 1 518 ? -9.139 20.720 41.601 1.00 94.00 518 GLY A O 1
ATOM 4159 N N . GLU A 1 519 ? -10.206 20.113 39.723 1.00 93.88 519 GLU A N 1
ATOM 4160 C CA . GLU A 1 519 ? -9.356 20.837 38.774 1.00 93.88 519 GLU A CA 1
ATOM 4161 C C . GLU A 1 519 ? -10.149 21.958 38.080 1.00 93.88 519 GLU A C 1
ATOM 4163 O O . GLU A 1 519 ? -11.364 21.871 37.903 1.00 93.88 519 GLU A O 1
ATOM 4168 N N . THR A 1 520 ? -9.468 23.025 37.657 1.00 91.38 520 THR A N 1
ATOM 4169 C CA . THR A 1 520 ? -10.072 24.052 36.797 1.00 91.38 520 THR A CA 1
ATOM 4170 C C . THR A 1 520 ? -10.067 23.596 35.341 1.00 91.38 520 THR A C 1
ATOM 4172 O O . THR A 1 520 ? -9.169 22.875 34.910 1.00 91.38 520 THR A O 1
ATOM 4175 N N . VAL A 1 521 ? -11.064 24.026 34.560 1.00 90.94 521 VAL A N 1
ATOM 4176 C CA . VAL A 1 521 ? -11.138 23.699 33.128 1.00 90.94 521 VAL A CA 1
ATOM 4177 C C . VAL A 1 521 ? -10.006 24.420 32.383 1.00 90.94 521 VAL A C 1
ATOM 4179 O O . VAL A 1 521 ? -9.980 25.652 32.404 1.00 90.94 521 VAL A O 1
ATOM 4182 N N . PRO A 1 522 ? -9.087 23.705 31.709 1.00 89.12 522 PRO A N 1
ATOM 4183 C CA . PRO A 1 522 ? -8.012 24.325 30.941 1.00 89.12 522 PRO A CA 1
ATOM 4184 C C . PRO A 1 522 ? -8.528 25.078 29.711 1.00 89.12 522 PRO A C 1
ATOM 4186 O O . PRO A 1 522 ? -9.593 24.763 29.165 1.00 89.12 522 PRO A O 1
ATOM 4189 N N . ALA A 1 523 ? -7.720 26.015 29.208 1.00 87.94 523 ALA A N 1
ATOM 4190 C CA . ALA A 1 523 ? -8.056 26.832 28.042 1.00 87.94 523 ALA A CA 1
ATOM 4191 C C . ALA A 1 523 ? -8.398 25.992 26.802 1.00 87.94 523 ALA A C 1
ATOM 4193 O O . ALA A 1 523 ? -9.298 26.319 26.027 1.00 87.94 523 ALA A O 1
ATOM 4194 N N . GLU A 1 524 ? -7.717 24.861 26.643 1.00 85.94 524 GLU A N 1
ATOM 4195 C CA . GLU A 1 524 ? -7.910 23.912 25.559 1.00 85.94 524 GLU A CA 1
ATOM 4196 C C . GLU A 1 524 ? -9.264 23.202 25.614 1.00 85.94 524 GLU A C 1
ATOM 4198 O O . GLU A 1 524 ? -9.638 22.602 24.611 1.00 85.94 524 GLU A O 1
ATOM 4203 N N . TRP A 1 525 ? -9.999 23.245 26.727 1.00 87.50 525 TRP A N 1
ATOM 4204 C CA . TRP A 1 525 ? -11.283 22.557 26.911 1.00 87.50 525 TRP A CA 1
ATOM 4205 C C . TRP A 1 525 ? -12.481 23.506 27.032 1.00 87.50 525 TRP A C 1
ATOM 4207 O O . TRP A 1 525 ? -13.622 23.050 26.937 1.00 87.50 525 TRP A O 1
ATOM 4217 N N . HIS A 1 526 ? -12.255 24.817 27.163 1.00 87.50 526 HIS A N 1
ATOM 4218 C CA . HIS A 1 526 ? -13.336 25.796 27.285 1.00 87.50 526 HIS A CA 1
ATOM 4219 C C . HIS A 1 526 ? -14.317 25.760 26.109 1.00 87.50 526 HIS A C 1
ATOM 4221 O O . HIS A 1 526 ? -13.932 25.864 24.941 1.00 87.50 526 HIS A O 1
ATOM 4227 N N . GLY A 1 527 ? -15.608 25.641 26.440 1.00 85.81 527 GLY A N 1
ATOM 4228 C CA . GLY A 1 527 ? -16.713 25.669 25.480 1.00 85.81 527 GLY A CA 1
ATOM 4229 C C . GLY A 1 527 ? -16.719 24.513 24.477 1.00 85.81 527 GLY A C 1
ATOM 4230 O O . GLY A 1 527 ? -17.427 24.593 23.472 1.00 85.81 527 GLY A O 1
ATOM 4231 N N . LYS A 1 528 ? -15.920 23.462 24.703 1.00 89.19 528 LYS A N 1
ATOM 4232 C CA . LYS A 1 528 ? -15.887 22.282 23.835 1.00 89.19 528 LYS A CA 1
ATOM 4233 C C . LYS A 1 528 ? -16.918 21.256 24.283 1.00 89.19 528 LYS A C 1
ATOM 4235 O O . LYS A 1 528 ? -17.192 21.116 25.466 1.00 89.19 528 LYS A O 1
ATOM 4240 N N . ASP A 1 529 ? -17.460 20.533 23.315 1.00 90.88 529 ASP A N 1
ATOM 4241 C CA . ASP A 1 529 ? -18.391 19.420 23.488 1.00 90.88 529 ASP A CA 1
ATOM 4242 C C . ASP A 1 529 ? -18.175 18.390 22.363 1.00 90.88 529 ASP A C 1
ATOM 4244 O O . ASP A 1 529 ? -17.282 18.544 21.519 1.00 90.88 529 ASP A O 1
ATOM 4248 N N . ALA A 1 530 ? -18.996 17.342 22.315 1.00 90.31 530 ALA A N 1
ATOM 4249 C CA . ALA A 1 530 ? -18.893 16.283 21.314 1.00 90.31 530 ALA A CA 1
ATOM 4250 C C . ALA A 1 530 ? -18.873 16.785 19.851 1.00 90.31 530 ALA A C 1
ATOM 4252 O O . ALA A 1 530 ? -18.307 16.108 18.995 1.00 90.31 530 ALA A O 1
ATOM 4253 N N . THR A 1 531 ? -19.383 17.984 19.536 1.00 86.31 531 THR A N 1
ATOM 4254 C CA . THR A 1 531 ? -19.335 18.552 18.170 1.00 86.31 531 THR A CA 1
ATOM 4255 C C . THR A 1 531 ? -17.908 18.871 17.700 1.00 86.31 531 THR A C 1
ATOM 4257 O O . THR A 1 531 ? -17.659 19.090 16.513 1.00 86.31 531 THR A O 1
ATOM 4260 N N . PHE A 1 532 ? -16.934 18.874 18.616 1.00 80.12 532 PHE A N 1
ATOM 4261 C CA . PHE A 1 532 ? -15.511 19.041 18.322 1.00 80.12 532 PHE A CA 1
ATOM 4262 C C . PHE A 1 532 ? -14.814 17.723 17.944 1.00 80.12 532 PHE A C 1
ATOM 4264 O O . PHE A 1 532 ? -13.623 17.752 17.631 1.00 80.12 532 PHE A O 1
ATOM 4271 N N . SER A 1 533 ? -15.531 16.594 17.948 1.00 81.00 533 SER A N 1
ATOM 4272 C CA . SER A 1 533 ? -15.012 15.266 17.614 1.00 81.00 533 SER A CA 1
ATOM 4273 C C . SER A 1 533 ? -15.510 14.781 16.250 1.00 81.00 533 SER A C 1
ATOM 4275 O O . SER A 1 533 ? -16.713 14.733 15.979 1.00 81.00 533 SER A O 1
ATOM 4277 N N . THR A 1 534 ? -14.575 14.363 15.392 1.00 74.44 534 THR A N 1
ATOM 4278 C CA . THR A 1 534 ? -14.897 13.694 14.118 1.00 74.44 534 THR A CA 1
ATOM 4279 C C . THR A 1 534 ? -15.590 12.355 14.359 1.00 74.44 534 THR A C 1
ATOM 4281 O O . THR A 1 534 ? -16.497 11.983 13.617 1.00 74.44 534 THR A O 1
ATOM 4284 N N . GLY A 1 535 ? -15.216 11.665 15.440 1.00 78.69 535 GLY A N 1
ATOM 4285 C CA . GLY A 1 535 ? -15.882 10.442 15.874 1.00 78.69 535 GLY A CA 1
ATOM 4286 C C . GLY A 1 535 ? -17.324 10.664 16.226 1.00 78.69 535 GLY A C 1
ATOM 4287 O O . GLY A 1 535 ? -18.201 10.087 15.596 1.00 78.69 535 GLY A O 1
ATOM 4288 N N . CYS A 1 536 ? -17.572 11.600 17.137 1.00 86.75 536 CYS A N 1
ATOM 4289 C CA . CYS A 1 536 ? -18.930 11.911 17.553 1.00 86.75 536 CYS A CA 1
ATOM 4290 C C . CYS A 1 536 ? -19.783 12.442 16.394 1.00 86.75 536 CYS A C 1
ATOM 4292 O O . CYS A 1 536 ? -20.989 12.238 16.383 1.00 86.75 536 CYS A O 1
ATOM 4294 N N . THR A 1 537 ? -19.171 13.071 15.386 1.00 85.12 537 THR A N 1
ATOM 4295 C CA . THR A 1 537 ? -19.875 13.448 14.154 1.00 85.12 537 THR A CA 1
ATOM 4296 C C . THR A 1 537 ? -20.357 12.221 13.383 1.00 85.12 537 THR A C 1
ATOM 4298 O O . THR A 1 537 ? -21.529 12.168 13.019 1.00 85.12 537 THR A O 1
ATOM 4301 N N . LYS A 1 538 ? -19.517 11.200 13.172 1.00 83.69 538 LYS A N 1
ATOM 4302 C CA . LYS A 1 538 ? -19.962 9.939 12.549 1.00 83.69 538 LYS A CA 1
ATOM 4303 C C . LYS A 1 538 ? -20.996 9.208 13.403 1.00 83.69 538 LYS A C 1
ATOM 4305 O O . LYS A 1 538 ? -22.012 8.762 12.883 1.00 83.69 538 LYS A O 1
ATOM 4310 N N . GLU A 1 539 ? -20.760 9.142 14.707 1.00 90.38 539 GLU A N 1
ATOM 4311 C CA . GLU A 1 539 ? -21.670 8.524 15.671 1.00 90.38 539 GLU A CA 1
ATOM 4312 C C . GLU A 1 539 ? -23.041 9.203 15.682 1.00 90.38 539 GLU A C 1
ATOM 4314 O O . GLU A 1 539 ? -24.040 8.506 15.754 1.00 90.38 539 GLU A O 1
ATOM 4319 N N . MET A 1 540 ? -23.118 10.531 15.536 1.00 92.38 540 MET A N 1
ATOM 4320 C CA . MET A 1 540 ? -24.391 11.252 15.421 1.00 92.38 540 MET A CA 1
ATOM 4321 C C . MET A 1 540 ? -25.180 10.822 14.181 1.00 92.38 540 MET A C 1
ATOM 4323 O O . MET A 1 540 ? -26.385 10.609 14.269 1.00 92.38 540 MET A O 1
ATOM 4327 N N . HIS A 1 541 ? -24.518 10.628 13.036 1.00 90.25 541 HIS A N 1
ATOM 4328 C CA . HIS A 1 541 ? -25.192 10.118 11.837 1.00 90.25 541 HIS A CA 1
ATOM 4329 C C . HIS A 1 541 ? -25.710 8.689 12.044 1.00 90.25 541 HIS A C 1
ATOM 4331 O O . HIS A 1 541 ? -26.841 8.397 11.666 1.00 90.25 541 HIS A O 1
ATOM 4337 N N . ILE A 1 542 ? -24.920 7.819 12.687 1.00 91.25 542 ILE A N 1
ATOM 4338 C CA . ILE A 1 542 ? -25.352 6.456 13.036 1.00 91.25 542 ILE A CA 1
ATOM 4339 C C . ILE A 1 542 ? -26.519 6.503 14.030 1.00 91.25 542 ILE A C 1
ATOM 4341 O O . ILE A 1 542 ? -27.484 5.768 13.862 1.00 91.25 542 ILE A O 1
ATOM 4345 N N . ALA A 1 543 ? -26.471 7.375 15.036 1.00 93.56 543 ALA A N 1
ATOM 4346 C CA . ALA A 1 543 ? -27.527 7.520 16.030 1.00 93.56 543 ALA A CA 1
ATOM 4347 C C . ALA A 1 543 ? -28.852 7.960 15.391 1.00 93.56 543 ALA A C 1
ATOM 4349 O O . ALA A 1 543 ? -29.890 7.381 15.690 1.00 93.56 543 ALA A O 1
ATOM 4350 N N . LEU A 1 544 ? -28.825 8.939 14.481 1.00 93.44 544 LEU A N 1
ATOM 4351 C CA . LEU A 1 544 ? -30.020 9.382 13.752 1.00 93.44 544 LEU A CA 1
ATOM 4352 C C . LEU A 1 544 ? -30.597 8.272 12.860 1.00 93.44 544 LEU A C 1
ATOM 4354 O O . LEU A 1 544 ? -31.809 8.075 12.838 1.00 93.44 544 LEU A O 1
ATOM 4358 N N . ASP A 1 545 ? -29.733 7.532 12.162 1.00 93.69 545 ASP A N 1
ATOM 4359 C CA . ASP A 1 545 ? -30.114 6.378 11.336 1.00 93.69 545 ASP A CA 1
ATOM 4360 C C . ASP A 1 545 ? -30.761 5.268 12.187 1.00 93.69 545 ASP A C 1
ATOM 4362 O O . ASP A 1 545 ? -31.851 4.784 11.886 1.00 93.69 545 ASP A O 1
ATOM 4366 N N . MET A 1 546 ? -30.157 4.940 13.332 1.00 94.62 546 MET A N 1
ATOM 4367 C CA . MET A 1 546 ? -30.709 3.969 14.280 1.00 94.62 546 MET A CA 1
ATOM 4368 C C . MET A 1 546 ? -32.030 4.442 14.898 1.00 94.62 546 MET A C 1
ATOM 4370 O O . MET A 1 546 ? -32.940 3.632 15.050 1.00 94.62 546 MET A O 1
ATOM 4374 N N . GLN A 1 547 ? -32.180 5.734 15.212 1.00 94.25 547 GLN A N 1
ATOM 4375 C CA . GLN A 1 547 ? -33.423 6.289 15.765 1.00 94.25 547 GLN A CA 1
ATOM 4376 C C . GLN A 1 547 ? -34.580 6.224 14.761 1.00 94.25 547 GLN A C 1
ATOM 4378 O O . GLN A 1 547 ? -35.726 6.029 15.159 1.00 94.25 547 GLN A O 1
ATOM 4383 N N . ALA A 1 548 ? -34.296 6.337 13.460 1.00 92.12 548 ALA A N 1
ATOM 4384 C CA . ALA A 1 548 ? -35.313 6.162 12.426 1.00 92.12 548 ALA A CA 1
ATOM 4385 C C . ALA A 1 548 ? -35.894 4.734 12.420 1.00 92.12 548 ALA A C 1
ATOM 4387 O O . ALA A 1 548 ? -37.086 4.563 12.167 1.00 92.12 548 ALA A O 1
ATOM 4388 N N . GLY A 1 549 ? -35.072 3.721 12.726 1.00 89.94 549 GLY A N 1
ATOM 4389 C CA . GLY A 1 549 ? -35.506 2.327 12.890 1.00 89.94 549 GLY A CA 1
ATOM 4390 C C . GLY A 1 549 ? -36.031 1.974 14.290 1.00 89.94 549 GLY A C 1
ATOM 4391 O O . GLY A 1 549 ? -36.809 1.032 14.422 1.00 89.94 549 GLY A O 1
ATOM 4392 N N . HIS A 1 550 ? -35.635 2.735 15.314 1.00 90.75 550 HIS A N 1
ATOM 4393 C CA . HIS A 1 550 ? -35.966 2.534 16.731 1.00 90.75 550 HIS A CA 1
ATOM 4394 C C . HIS A 1 550 ? -36.433 3.858 17.373 1.00 90.75 550 HIS A C 1
ATOM 4396 O O . HIS A 1 550 ? -35.646 4.519 18.063 1.00 90.75 550 HIS A O 1
ATOM 4402 N N . PRO A 1 551 ? -37.690 4.288 17.140 1.00 89.06 551 PRO A N 1
ATOM 4403 C CA . PRO A 1 551 ? -38.178 5.613 17.545 1.00 89.06 551 PRO A CA 1
ATOM 4404 C C . PRO A 1 551 ? -38.158 5.875 19.058 1.00 89.06 551 PRO A C 1
ATOM 4406 O O . PRO A 1 551 ? -38.167 7.026 19.490 1.00 89.06 551 PRO A O 1
ATOM 4409 N N . GLU A 1 552 ? -38.145 4.819 19.870 1.00 90.06 552 GLU A N 1
ATOM 4410 C CA . GLU A 1 552 ? -38.042 4.871 21.327 1.00 90.06 552 GLU A CA 1
ATOM 4411 C C . GLU A 1 552 ? -36.638 5.237 21.834 1.00 90.06 552 GLU A C 1
ATOM 4413 O O . GLU A 1 552 ? -36.497 5.658 22.986 1.00 90.06 552 GLU A O 1
ATOM 4418 N N . MET A 1 553 ? -35.607 5.100 20.991 1.00 95.00 553 MET A N 1
ATOM 4419 C CA . MET A 1 553 ? -34.237 5.455 21.345 1.00 95.00 553 MET A CA 1
ATOM 4420 C C . MET A 1 553 ? -34.114 6.970 21.538 1.00 95.00 553 MET A C 1
ATOM 4422 O O . MET A 1 553 ? -34.507 7.772 20.686 1.00 95.00 553 MET A O 1
ATOM 4426 N N . GLN A 1 554 ? -33.511 7.381 22.651 1.00 95.38 554 GLN A N 1
ATOM 4427 C CA . GLN A 1 554 ? -33.304 8.791 22.975 1.00 95.38 554 GLN A CA 1
ATOM 4428 C C . GLN A 1 554 ? -31.902 9.250 22.585 1.00 95.38 554 GLN A C 1
ATOM 4430 O O . GLN A 1 554 ? -30.918 8.618 22.958 1.00 95.38 554 GLN A O 1
ATOM 4435 N N . ILE A 1 555 ? -31.799 10.396 21.913 1.00 95.50 555 ILE A N 1
ATOM 4436 C CA . ILE A 1 555 ? -30.526 11.080 21.662 1.00 95.50 555 ILE A CA 1
ATOM 4437 C C . ILE A 1 555 ? -30.454 12.308 22.572 1.00 95.50 555 ILE A C 1
ATOM 4439 O O . ILE A 1 555 ? -31.330 13.170 22.536 1.00 95.50 555 ILE A O 1
ATOM 4443 N N . ILE A 1 556 ? -29.414 12.388 23.402 1.00 94.44 556 ILE A N 1
ATOM 4444 C CA . ILE A 1 556 ? -29.194 13.462 24.377 1.00 94.44 556 ILE A CA 1
ATOM 4445 C C . ILE A 1 556 ? -27.863 14.140 24.069 1.00 94.44 556 ILE A C 1
ATOM 4447 O O . ILE A 1 556 ? -26.854 13.460 23.918 1.00 94.44 556 ILE A O 1
ATOM 4451 N N . GLY A 1 557 ? -27.826 15.471 24.045 1.00 92.69 557 GLY A N 1
ATOM 4452 C CA . GLY A 1 557 ? -26.588 16.234 23.884 1.00 92.69 557 GLY A CA 1
ATOM 4453 C C . GLY A 1 557 ? -26.770 17.469 23.002 1.00 92.69 557 GLY A C 1
ATOM 4454 O O . GLY A 1 557 ? -27.882 17.996 22.919 1.00 92.69 557 GLY A O 1
ATOM 4455 N N . PRO A 1 558 ? -25.690 17.963 22.369 1.00 90.81 558 PRO A N 1
ATOM 4456 C CA . PRO A 1 558 ? -25.758 19.097 21.451 1.00 90.81 558 PRO A CA 1
ATOM 4457 C C . PRO A 1 558 ? -26.703 18.835 20.267 1.00 90.81 558 PRO A C 1
ATOM 4459 O O . PRO A 1 558 ? -26.889 17.693 19.854 1.00 90.81 558 PRO A O 1
ATOM 4462 N N . ASP A 1 559 ? -27.268 19.903 19.695 1.00 88.81 559 ASP A N 1
ATOM 4463 C CA . ASP A 1 559 ? -28.146 19.822 18.517 1.00 88.81 559 ASP A CA 1
ATOM 4464 C C . ASP A 1 559 ? -27.436 19.085 17.357 1.00 88.81 559 ASP A C 1
ATOM 4466 O O . ASP A 1 559 ? -26.320 19.486 16.999 1.00 88.81 559 ASP A O 1
ATOM 4470 N N . PRO A 1 560 ? -28.056 18.057 16.736 1.00 88.06 560 PRO A N 1
ATOM 4471 C CA . PRO A 1 560 ? -27.505 17.348 15.581 1.00 88.06 560 PRO A CA 1
ATOM 4472 C C . PRO A 1 560 ? -27.012 18.270 14.459 1.00 88.06 560 PRO A C 1
ATOM 4474 O O . PRO A 1 560 ? -25.981 18.003 13.844 1.00 88.06 560 PRO A O 1
ATOM 4477 N N . LYS A 1 561 ? -27.671 19.417 14.242 1.00 86.00 561 LYS A N 1
ATOM 4478 C CA . LYS A 1 561 ? -27.260 20.415 13.241 1.00 86.00 561 LYS A CA 1
ATOM 4479 C C . LYS A 1 561 ? -25.901 21.040 13.528 1.00 86.00 561 LYS A C 1
ATOM 4481 O O . LYS A 1 561 ? -25.356 21.672 12.632 1.00 86.00 561 LYS A O 1
ATOM 4486 N N . ARG A 1 562 ? -25.359 20.901 14.745 1.00 84.00 562 ARG A N 1
ATOM 4487 C CA . ARG A 1 562 ? -24.018 21.369 15.131 1.00 84.00 562 ARG A CA 1
ATOM 4488 C C . ARG A 1 562 ? -22.911 20.363 14.802 1.00 84.00 562 ARG A C 1
ATOM 4490 O O . ARG A 1 562 ? -21.741 20.740 14.784 1.00 84.00 562 ARG A O 1
ATOM 4497 N N . PHE A 1 563 ? -23.256 19.123 14.456 1.00 80.75 563 PHE A N 1
ATOM 4498 C CA . PHE A 1 563 ? -22.317 18.086 14.016 1.00 80.75 563 PHE A CA 1
ATOM 4499 C C . PHE A 1 563 ? -22.003 18.214 12.514 1.00 80.75 563 PHE A C 1
ATOM 4501 O O . PHE A 1 563 ? -22.089 17.266 11.745 1.00 80.75 563 PHE A O 1
ATOM 4508 N N . PHE A 1 564 ? -21.633 19.422 12.081 1.00 67.38 564 PHE A N 1
ATOM 4509 C CA . PHE A 1 564 ? -21.221 19.718 10.700 1.00 67.38 564 PHE A CA 1
ATOM 4510 C C . PHE A 1 564 ? -19.698 19.671 10.515 1.00 67.38 564 PHE A C 1
ATOM 4512 O O . PHE A 1 564 ? -19.177 19.887 9.415 1.00 67.38 564 PHE A O 1
ATOM 4519 N N . ARG A 1 565 ? -18.940 19.436 11.592 1.00 55.28 565 ARG A N 1
ATOM 4520 C CA . ARG A 1 565 ? -17.481 19.386 11.523 1.00 55.28 565 ARG A CA 1
ATOM 4521 C C . ARG A 1 565 ? -17.015 18.064 10.925 1.00 55.28 565 ARG A C 1
ATOM 4523 O O . ARG A 1 565 ? -16.851 17.092 11.637 1.00 55.28 565 ARG A O 1
ATOM 4530 N N . ARG A 1 566 ? -16.684 18.139 9.632 1.00 54.31 566 ARG A N 1
ATOM 4531 C CA . ARG A 1 566 ? -15.758 17.279 8.872 1.00 54.31 566 ARG A CA 1
ATOM 4532 C C . ARG A 1 566 ? -16.092 15.773 8.906 1.00 54.31 566 ARG A C 1
ATOM 4534 O O . ARG A 1 566 ? -15.976 15.098 9.917 1.00 54.31 566 ARG A O 1
ATOM 4541 N N . MET A 1 567 ? -16.474 15.247 7.744 1.00 48.75 567 MET A N 1
ATOM 4542 C CA . MET A 1 567 ? -17.092 13.921 7.574 1.00 48.75 567 MET A CA 1
ATOM 4543 C C . MET A 1 567 ? -16.125 12.726 7.712 1.00 48.75 567 MET A C 1
ATOM 4545 O O . MET A 1 567 ? -16.567 11.592 7.900 1.00 48.75 567 MET A O 1
ATOM 4549 N N . GLU A 1 568 ? -14.809 12.941 7.625 1.00 50.34 568 GLU A N 1
ATOM 4550 C CA . GLU A 1 568 ? -13.816 11.861 7.564 1.00 50.34 568 GLU A CA 1
ATOM 4551 C C . GLU A 1 568 ? -12.730 12.015 8.633 1.00 50.34 568 GLU A C 1
ATOM 4553 O O . GLU A 1 568 ? -12.127 13.077 8.782 1.00 50.34 568 GLU A O 1
ATOM 4558 N N . TYR A 1 569 ? -12.449 10.928 9.361 1.00 49.81 569 TYR A N 1
ATOM 4559 C CA . TYR A 1 569 ? -11.249 10.827 10.192 1.00 49.81 569 TYR A CA 1
ATOM 4560 C C . TYR A 1 569 ? -10.001 11.016 9.332 1.00 49.81 569 TYR A C 1
ATOM 4562 O O . TYR A 1 569 ? -9.953 10.563 8.186 1.00 49.81 569 TYR A O 1
ATOM 4570 N N . GLY A 1 570 ? -8.960 11.626 9.905 1.00 52.88 570 GLY A N 1
ATOM 4571 C CA . GLY A 1 570 ? -7.633 11.478 9.327 1.00 52.88 570 GLY A CA 1
ATOM 4572 C C . GLY A 1 570 ? -7.240 10.001 9.329 1.00 52.88 570 GLY A C 1
ATOM 4573 O O . GLY A 1 570 ? -7.526 9.280 10.281 1.00 52.88 570 GLY A O 1
ATOM 4574 N N . VAL A 1 571 ? -6.608 9.542 8.255 1.00 55.31 571 VAL A N 1
ATOM 4575 C CA . VAL A 1 571 ? -6.184 8.144 8.108 1.00 55.31 571 VAL A CA 1
ATOM 4576 C C . VAL A 1 571 ? -5.276 7.756 9.275 1.00 55.31 571 VAL A C 1
ATOM 4578 O O . VAL A 1 571 ? -4.258 8.411 9.499 1.00 55.31 571 VAL A O 1
ATOM 4581 N N . GLY A 1 572 ? -5.682 6.744 10.048 1.00 50.44 572 GLY A N 1
ATOM 4582 C CA . GLY A 1 572 ? -4.959 6.290 11.242 1.00 50.44 572 GLY A CA 1
ATOM 4583 C C . GLY A 1 572 ? -5.022 7.228 12.453 1.00 50.44 572 GLY A C 1
ATOM 4584 O O . GLY A 1 572 ? -4.380 6.953 13.462 1.00 50.44 572 GLY A O 1
ATOM 4585 N N . LYS A 1 573 ? -5.786 8.327 12.390 1.00 54.22 573 LYS A N 1
ATOM 4586 C CA . LYS A 1 573 ? -5.922 9.315 13.474 1.00 54.22 573 LYS A CA 1
ATOM 4587 C C . LYS A 1 573 ? -7.211 9.118 14.266 1.00 54.22 573 LYS A C 1
ATOM 4589 O O . LYS A 1 573 ? -8.241 8.733 13.728 1.00 54.22 573 LYS A O 1
ATOM 4594 N N . TYR A 1 574 ? -7.183 9.558 15.524 1.00 50.16 574 TYR A N 1
ATOM 4595 C CA . TYR A 1 574 ? -8.382 9.775 16.351 1.00 50.16 574 TYR A CA 1
ATOM 4596 C C . TYR A 1 574 ? -9.047 11.144 16.107 1.00 50.16 574 TYR A C 1
ATOM 4598 O O . TYR A 1 574 ? -9.978 11.531 16.813 1.00 50.16 574 TYR A O 1
ATOM 4606 N N . PHE A 1 575 ? -8.542 11.908 15.135 1.00 46.94 575 PHE A N 1
ATOM 4607 C CA . PHE A 1 575 ? -8.926 13.290 14.868 1.00 46.94 575 PHE A CA 1
ATOM 4608 C C . PHE A 1 575 ? -8.795 13.649 13.387 1.00 46.94 575 PHE A C 1
ATOM 4610 O O . PHE A 1 575 ? -8.200 12.919 12.595 1.00 46.94 575 PHE A O 1
ATOM 4617 N N . ASP A 1 576 ? -9.370 14.780 12.994 1.00 44.75 576 ASP A N 1
ATOM 4618 C CA . ASP A 1 576 ? -9.417 15.196 11.595 1.00 44.75 576 ASP A CA 1
ATOM 4619 C C . ASP A 1 576 ? -8.039 15.552 10.994 1.00 44.75 576 ASP A C 1
ATOM 4621 O O . ASP A 1 576 ? -7.198 16.195 11.632 1.00 44.75 576 ASP A O 1
ATOM 4625 N N . ALA A 1 577 ? -7.845 15.221 9.711 1.00 49.41 577 ALA A N 1
ATOM 4626 C CA . ALA A 1 577 ? -6.615 15.463 8.952 1.00 49.41 577 ALA A CA 1
ATOM 4627 C C . ALA A 1 577 ? -6.136 16.931 8.920 1.00 49.41 577 ALA A C 1
ATOM 4629 O O . ALA A 1 577 ? -4.941 17.168 8.790 1.00 49.41 577 ALA A O 1
ATOM 4630 N N . ARG A 1 578 ? -7.025 17.926 9.050 1.00 45.41 578 ARG A N 1
ATOM 4631 C CA . ARG A 1 578 ? -6.682 19.362 8.983 1.00 45.41 578 ARG A CA 1
ATOM 4632 C C . ARG A 1 578 ? -6.347 19.989 10.346 1.00 45.41 578 ARG A C 1
ATOM 4634 O O . ARG A 1 578 ? -6.146 21.199 10.411 1.00 45.41 578 ARG A O 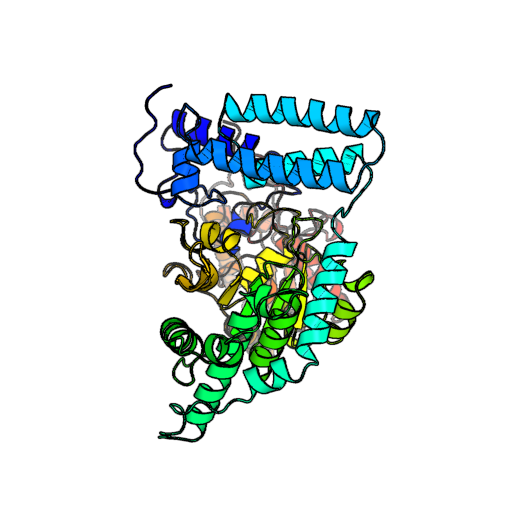1
ATOM 4641 N N . ILE A 1 579 ? -6.357 19.235 11.452 1.00 48.66 579 ILE A N 1
ATOM 4642 C CA . ILE A 1 579 ? -6.009 19.775 12.788 1.00 48.66 579 ILE A CA 1
ATOM 4643 C C . ILE A 1 579 ? -4.483 19.808 13.006 1.00 48.66 579 ILE A C 1
ATOM 4645 O O . ILE A 1 579 ? -3.999 20.649 13.760 1.00 48.66 579 ILE A O 1
ATOM 4649 N N . SER A 1 580 ? -3.704 18.997 12.277 1.00 44.91 580 SER A N 1
ATOM 4650 C CA . SER A 1 580 ? -2.241 18.880 12.433 1.00 44.91 580 SER A CA 1
ATOM 4651 C C . SER A 1 580 ? -1.426 20.128 12.048 1.00 44.91 580 SER A C 1
ATOM 4653 O O . SER A 1 580 ? -0.227 20.158 12.295 1.00 44.91 580 SER A O 1
ATOM 4655 N N . GLY A 1 581 ? -2.042 21.173 11.485 1.00 38.09 581 GLY A N 1
ATOM 4656 C CA . GLY A 1 581 ? -1.334 22.373 11.016 1.00 38.09 581 GLY A CA 1
ATOM 4657 C C . GLY A 1 581 ? -1.166 23.515 12.028 1.00 38.09 581 GLY A C 1
ATOM 4658 O O . GLY A 1 581 ? -0.517 24.499 11.695 1.00 38.09 581 GLY A O 1
ATOM 4659 N N . LYS A 1 582 ? -1.758 23.451 13.233 1.00 33.62 582 LYS A N 1
ATOM 4660 C CA . LYS A 1 582 ? -1.792 24.611 14.156 1.00 33.62 582 LYS A CA 1
ATOM 4661 C C . LYS A 1 582 ? -0.826 24.563 15.345 1.00 33.62 582 LYS A C 1
ATOM 4663 O O . LYS A 1 582 ? -0.744 25.550 16.062 1.00 33.62 582 LYS A O 1
ATOM 4668 N N . SER A 1 583 ? -0.085 23.475 15.551 1.00 31.61 583 SER A N 1
ATOM 4669 C CA . SER A 1 583 ? 0.782 23.299 16.732 1.00 31.61 583 SER A CA 1
ATOM 4670 C C . SER A 1 583 ? 2.290 23.350 16.449 1.00 31.61 583 SER A C 1
ATOM 4672 O O . SER A 1 583 ? 3.071 23.056 17.342 1.00 31.61 583 SER A O 1
ATOM 4674 N N . ARG A 1 584 ? 2.718 23.728 15.235 1.00 30.94 584 ARG A N 1
ATOM 4675 C CA . ARG A 1 584 ? 4.141 23.969 14.894 1.00 30.94 584 ARG A CA 1
ATOM 4676 C C . ARG A 1 584 ? 4.461 25.445 14.620 1.00 30.94 584 ARG A C 1
ATOM 4678 O O . ARG A 1 584 ? 5.398 25.759 13.901 1.00 30.94 584 ARG A O 1
ATOM 4685 N N . GLY A 1 585 ? 3.649 26.346 15.165 1.00 29.05 585 GLY A N 1
ATOM 4686 C CA . GLY A 1 585 ? 3.930 27.777 15.187 1.00 29.05 585 GLY A CA 1
ATOM 4687 C C . GLY A 1 585 ? 4.343 28.207 16.584 1.00 29.05 585 GLY A C 1
ATOM 4688 O O . GLY A 1 585 ? 3.515 28.785 17.280 1.00 29.05 585 GLY A O 1
ATOM 4689 N N . LEU A 1 586 ? 5.568 27.852 16.976 1.00 26.42 586 LEU A N 1
ATOM 4690 C CA . LEU A 1 586 ? 6.474 28.605 17.849 1.00 26.42 586 LEU A CA 1
ATOM 4691 C C . LEU A 1 586 ? 7.873 28.001 17.717 1.00 26.42 586 LEU A C 1
ATOM 4693 O O . LEU A 1 586 ? 7.983 26.766 17.894 1.00 26.42 586 LEU A O 1
#